Protein AF-0000000084528818 (afdb_homodimer)

Radius of gyration: 27.62 Å; Cα contacts (8 Å, |Δi|>4): 1429; chains: 2; bounding box: 66×87×69 Å

InterPro domains:
  IPR000843 LacI-type HTH domain [PF00356] (13-55)
  IPR000843 LacI-type HTH domain [PS50932] (9-63)
  IPR000843 LacI-type HTH domain [SM00354] (8-78)
  IPR000843 LacI-type HTH domain [cd01392] (13-63)
  IPR010982 Lambda repressor-like, DNA-binding domain superfamily [G3DSA:1.10.260.40] (4-64)
  IPR010982 Lambda repressor-like, DNA-binding domain superfamily [SSF47413] (8-66)
  IPR028082 Periplasmic binding protein-like I [SSF53822] (67-337)
  IPR046335 Transcriptional regulator LacI/GalR-like, sensor domain [PF13377] (175-335)

Nearest PDB structures (foldseek):
  3oqo-assembly1_C  TM=8.985E-01  e=1.331E-23  Bacillus subtilis
  1rzr-assembly1_G  TM=8.841E-01  e=2.100E-22  Priestia megaterium
  1efa-assembly1_B  TM=8.642E-01  e=8.160E-21  Escherichia coli
  2pe5-assembly2_C-2  TM=8.492E-01  e=2.531E-19  Escherichia coli
  2o20-assembly3_E  TM=9.032E-01  e=1.311E-16  Lactococcus lactis

Secondary structure (DSSP, 8-state):
----------HHHHHHHHTS-HHHHHHHTSTT----HHHHHHHHHHHHHHT----HHHHHHHHS---EEEEEES-S-STHHHHHHHHHHHHHHHTT-EEEEEE--TTT--HHHHHHHHHHTT-SEEEEES----HHHHHHHHHTT--EEEES---S-TT-EEEEE-HHHHHHHHHHHHHHTT--SEEEEE--TTSHHHHHHHHHHHHHHHHTT--EEEEEE-TT-HHHHHHHHHHHHSSSS--SEEEESSHHHHHHHHHIIIIIT---TTTT-EEEEEE--HHHHSTTT--EEEEP-HHHHHHHHHHHHHHHHH-TTSPP-EEEE--EEE--TTSPPP----/----------HHHHHHHHTS-HHHHHHHTSTT----HHHHHHHHHHHHHHT----HHHHHHHHS---EEEEEES-S-STHHHHHHHHHHHHHHHTT-EEEEEE--TTT--HHHHHHHHHHTT-SEEEEES----HHHHHHHHHTT--EEEES---S-TT-EEEEE-HHHHHHHHHHHHHHTT--SEEEEE--TTSHHHHHHHHHHHHHHHHTT--EEEEEE-TT-HHHHHHHHHHHHSSSS--SEEEESSHHHHHHHHHIIIIIT---TTTT-EEEEEE--HHHHSTTT--EEEEP-HHHHHHHHHHHHHHHHH-TTSPP-EEEE--EEE--TTSPPP----

Sequence (684 aa):
MAGDPPSRVTSLDVARRAGVSQSAVSRVFTPGASASKRTVEKVRKAAEELGYRPNVLARAMITGKSRIIGLVVAYLDNHFYPLAVERLSVELQRQGYHVLVFMASNTIGDVQSVMQEILDYQVDGIVLASVSMSSVLAGRCDDLGIPVVLFNRTQPDPRLASVVTDNHEGGRQIAHHLVAGGAARIGYIAGFEGASTQIEREAGFLEGLDEAGARLEFRGVGNFQHETARAAALEMFAGRDRPDAVFVCNDHMAFAVMDVLRAKLGLDVPGDVAVAGFDDVPIASWAAYDLTSFRQPLDAMVSRTVEVLMERIADDAVTPRRHTLQGELVRRSSTRPTEDRAMAGDPPSRVTSLDVARRAGVSQSAVSRVFTPGASASKRTVEKVRKAAEELGYRPNVLARAMITGKSRIIGLVVAYLDNHFYPLAVERLSVELQRQGYHVLVFMASNTIGDVQSVMQEILDYQVDGIVLASVSMSSVLAGRCDDLGIPVVLFNRTQPDPRLASVVTDNHEGGRQIAHHLVAGGAARIGYIAGFEGASTQIEREAGFLEGLDEAGARLEFRGVGNFQHETARAAALEMFAGRDRPDAVFVCNDHMAFAVMDVLRAKLGLDVPGDVAVAGFDDVPIASWAAYDLTSFRQPLDAMVSRTVEVLMERIADDAVTPRRHTLQGELVRRSSTRPTEDRA

Solvent-accessible surface area (backbone atoms only — not comparable to full-atom values): 34717 Å² total; per-residue (Å²): 129,80,71,70,73,79,77,75,64,42,63,59,54,28,9,63,69,41,72,48,52,50,67,54,44,50,25,55,72,32,89,88,46,82,59,54,70,66,54,39,51,38,37,51,51,30,18,60,75,62,66,42,64,67,43,44,50,61,47,13,71,71,73,69,50,48,45,28,31,34,34,36,33,46,69,40,84,47,67,62,43,25,52,48,51,48,53,42,40,49,54,34,41,75,71,66,27,37,33,33,52,39,65,38,27,95,80,80,34,57,54,65,61,52,47,55,55,45,59,22,57,46,37,44,27,34,38,32,31,85,52,74,77,54,70,66,56,50,49,51,31,54,75,70,66,33,45,41,36,27,41,66,29,65,69,101,42,78,78,41,20,21,31,31,53,43,36,33,59,45,20,19,50,50,28,43,46,46,46,54,33,64,46,76,37,31,27,36,35,36,30,42,79,87,36,47,52,38,48,32,23,50,52,16,23,53,50,22,21,49,76,68,75,46,63,82,74,44,78,42,58,17,50,73,30,48,69,43,14,34,52,32,38,49,69,51,50,70,48,92,82,41,50,34,22,34,46,24,64,29,40,64,28,31,54,34,31,52,33,42,37,39,70,72,67,66,41,46,67,28,82,52,31,19,41,32,28,27,46,50,44,74,66,31,70,34,73,78,52,23,39,13,16,29,27,47,48,57,70,61,44,44,53,48,45,52,50,53,48,52,50,30,61,76,32,77,80,59,75,49,48,78,42,73,40,78,58,44,78,45,84,39,61,14,35,52,72,55,68,71,82,125,126,82,71,69,72,81,77,75,62,42,62,60,52,29,10,62,68,40,72,46,52,50,66,55,43,49,26,56,72,33,89,88,45,81,57,54,71,67,56,38,52,39,36,52,51,29,18,60,76,62,65,42,65,67,43,44,49,60,46,12,72,71,71,68,50,48,46,29,30,35,34,36,33,45,68,40,83,47,68,63,43,26,52,48,52,47,53,40,41,48,55,36,41,76,73,65,26,36,33,34,51,40,66,38,27,96,80,81,34,58,55,65,63,52,48,55,54,45,58,23,57,46,37,46,27,36,38,32,32,84,52,75,78,54,70,68,56,51,49,52,31,54,76,70,64,32,44,42,36,26,41,66,30,65,70,103,42,76,78,41,19,22,30,29,54,43,37,32,59,45,19,20,52,50,30,42,45,46,46,54,33,64,45,78,37,30,28,36,35,36,30,41,78,87,37,46,52,39,48,33,23,49,52,15,22,54,51,21,22,49,75,67,74,45,61,83,74,44,76,40,58,17,51,73,29,46,69,42,16,33,53,31,38,49,69,51,51,72,48,90,82,40,49,34,22,33,44,24,63,28,38,64,28,28,54,33,31,51,33,42,36,39,70,74,68,67,40,45,66,27,81,52,31,19,41,34,27,27,46,51,46,74,66,30,70,35,72,77,53,23,38,14,17,30,28,49,48,56,69,59,44,42,51,50,46,52,49,53,51,53,51,28,58,76,32,77,79,58,74,48,49,79,43,73,40,78,56,46,79,44,84,39,62,13,35,52,71,54,68,73,80,124

Structure (mmCIF, N/CA/C/O backbone):
data_AF-0000000084528818-model_v1
#
loop_
_entity.id
_entity.type
_entity.pdbx_description
1 polymer 'Transcriptional regulator, LacI family'
#
loop_
_atom_site.group_PDB
_atom_site.id
_atom_site.type_symbol
_atom_site.label_atom_id
_atom_site.label_alt_id
_atom_site.label_comp_id
_atom_site.label_asym_id
_atom_site.label_entity_id
_atom_site.label_seq_id
_atom_site.pdbx_PDB_ins_code
_atom_site.Cartn_x
_atom_site.Cartn_y
_atom_site.Cartn_z
_atom_site.occupancy
_atom_site.B_iso_or_equiv
_atom_site.auth_seq_id
_atom_site.auth_comp_id
_atom_site.auth_asym_id
_atom_site.auth_atom_id
_atom_site.pdbx_PDB_model_num
ATOM 1 N N . MET A 1 1 ? 27.734 -32 -31.141 1 27.78 1 MET A N 1
ATOM 2 C CA . MET A 1 1 ? 26.656 -32.719 -30.438 1 27.78 1 MET A CA 1
ATOM 3 C C . MET A 1 1 ? 26.109 -31.875 -29.297 1 27.78 1 MET A C 1
ATOM 5 O O . MET A 1 1 ? 26.828 -31.547 -28.359 1 27.78 1 MET A O 1
ATOM 9 N N . ALA A 1 2 ? 25.312 -30.984 -29.516 1 36.19 2 ALA A N 1
ATOM 10 C CA . ALA A 1 2 ? 24.812 -29.953 -28.609 1 36.19 2 ALA A CA 1
ATOM 11 C C . ALA A 1 2 ? 24.266 -30.578 -27.328 1 36.19 2 ALA A C 1
ATOM 13 O O . ALA A 1 2 ? 23.375 -31.422 -27.375 1 36.19 2 ALA A O 1
ATOM 14 N N . GLY A 1 3 ? 25.094 -30.766 -26.375 1 33.09 3 GLY A N 1
ATOM 15 C CA . GLY A 1 3 ? 24.766 -31.516 -25.172 1 33.09 3 GLY A CA 1
ATOM 16 C C . GLY A 1 3 ? 23.391 -31.172 -24.625 1 33.09 3 GLY A C 1
ATOM 17 O O . GLY A 1 3 ? 22.844 -30.109 -24.922 1 33.09 3 GLY A O 1
ATOM 18 N N . ASP A 1 4 ? 22.547 -32.219 -24.438 1 36.06 4 ASP A N 1
ATOM 19 C CA . ASP A 1 4 ? 21.188 -32.156 -23.875 1 36.06 4 ASP A CA 1
ATOM 20 C C . ASP A 1 4 ? 21.125 -31.172 -22.703 1 36.06 4 ASP A C 1
ATOM 22 O O . ASP A 1 4 ? 22.047 -31.094 -21.891 1 36.06 4 ASP A O 1
ATOM 26 N N . PRO A 1 5 ? 20.562 -30.047 -22.812 1 41.47 5 PRO A N 1
ATOM 27 C CA . PRO A 1 5 ? 20.5 -29.172 -21.641 1 41.47 5 PRO A CA 1
ATOM 28 C C . PRO A 1 5 ? 20.484 -29.953 -20.328 1 41.47 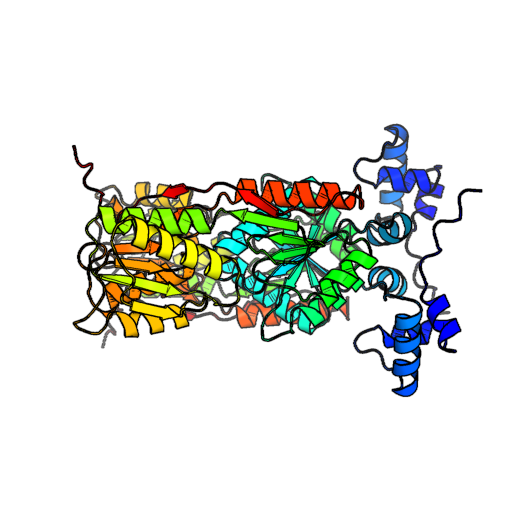5 PRO A C 1
ATOM 30 O O . PRO A 1 5 ? 20 -31.094 -20.281 1 41.47 5 PRO A O 1
ATOM 33 N N . PRO A 1 6 ? 21.516 -29.969 -19.469 1 45.22 6 PRO A N 1
ATOM 34 C CA . PRO A 1 6 ? 21.562 -30.781 -18.25 1 45.22 6 PRO A CA 1
ATOM 35 C C . PRO A 1 6 ? 20.172 -31.016 -17.641 1 45.22 6 PRO A C 1
ATOM 37 O O . PRO A 1 6 ? 19.344 -30.109 -17.641 1 45.22 6 PRO A O 1
ATOM 40 N N . SER A 1 7 ? 19.578 -32.188 -17.781 1 52.16 7 SER A N 1
ATOM 41 C CA . SER A 1 7 ? 18.281 -32.625 -17.266 1 52.16 7 SER A CA 1
ATOM 42 C C . SER A 1 7 ? 18.062 -32.156 -15.836 1 52.16 7 SER A C 1
ATOM 44 O O . SER A 1 7 ? 18.953 -32.25 -14.992 1 52.16 7 SER A O 1
ATOM 46 N N . ARG A 1 8 ? 17.203 -31.078 -15.562 1 62.94 8 ARG A N 1
ATOM 47 C CA . ARG A 1 8 ? 16.844 -30.578 -14.242 1 62.94 8 ARG A CA 1
ATOM 48 C C . ARG A 1 8 ? 16.594 -31.719 -13.266 1 62.94 8 ARG A C 1
ATOM 50 O O . ARG A 1 8 ? 15.961 -32.719 -13.633 1 62.94 8 ARG A O 1
ATOM 57 N N . VAL A 1 9 ? 17.375 -31.781 -12.164 1 73.44 9 VAL A N 1
ATOM 58 C CA . VAL A 1 9 ? 17.188 -32.75 -11.102 1 73.44 9 VAL A CA 1
ATOM 59 C C . VAL A 1 9 ? 15.703 -32.812 -10.727 1 73.44 9 VAL A C 1
ATOM 61 O O . VAL A 1 9 ? 15.055 -31.797 -10.539 1 73.44 9 VAL A O 1
ATOM 64 N N . THR A 1 10 ? 15.102 -33.969 -10.906 1 76.88 10 THR A N 1
ATOM 65 C CA . THR A 1 10 ? 13.688 -34.156 -10.609 1 76.88 10 THR A CA 1
ATOM 66 C C . THR A 1 10 ? 13.508 -34.812 -9.234 1 76.88 10 THR A C 1
ATOM 68 O O . THR A 1 10 ? 14.484 -35.219 -8.609 1 76.88 10 THR A O 1
ATOM 71 N N . SER A 1 11 ? 12.234 -34.719 -8.844 1 82.19 11 SER A N 1
ATOM 72 C CA . SER A 1 11 ? 11.914 -35.375 -7.586 1 82.19 11 SER A CA 1
ATOM 73 C C . SER A 1 11 ? 12.227 -36.875 -7.652 1 82.19 11 SER A C 1
ATOM 75 O O . SER A 1 11 ? 12.539 -37.5 -6.633 1 82.19 11 SER A O 1
ATOM 77 N N . LEU A 1 12 ? 12.203 -37.375 -8.859 1 84.25 12 LEU A N 1
ATOM 78 C CA . LEU A 1 12 ? 12.562 -38.75 -9.047 1 84.25 12 LEU A CA 1
ATOM 79 C C . LEU A 1 12 ? 14.047 -39 -8.773 1 84.25 12 LEU A C 1
ATOM 81 O O . LEU A 1 12 ? 14.422 -40 -8.188 1 84.25 12 LEU A O 1
ATOM 85 N N . ASP A 1 13 ? 14.797 -38.031 -9.195 1 88.25 13 ASP A N 1
ATOM 86 C CA . ASP A 1 13 ? 16.234 -38.125 -8.938 1 88.25 13 ASP A CA 1
ATOM 87 C C . ASP A 1 13 ? 16.531 -38.094 -7.441 1 88.25 13 ASP A C 1
ATOM 89 O O . ASP A 1 13 ? 17.375 -38.844 -6.949 1 88.25 13 ASP A O 1
ATOM 93 N N . VAL A 1 14 ? 15.789 -37.25 -6.809 1 90 14 VAL A N 1
ATOM 94 C CA . VAL A 1 14 ? 15.953 -37.125 -5.363 1 90 14 VAL A CA 1
ATOM 95 C C . VAL A 1 14 ? 15.516 -38.438 -4.691 1 90 14 VAL A C 1
ATOM 97 O O . VAL A 1 14 ? 16.188 -38.906 -3.777 1 90 14 VAL A O 1
ATOM 100 N N . ALA A 1 15 ? 14.477 -38.938 -5.133 1 90.81 15 ALA A N 1
ATOM 101 C CA . ALA A 1 15 ? 13.961 -40.188 -4.59 1 90.81 15 ALA A CA 1
ATOM 102 C C . ALA A 1 15 ? 14.984 -41.312 -4.742 1 90.81 15 ALA A C 1
ATOM 104 O O . ALA A 1 15 ? 15.242 -42.062 -3.797 1 90.81 15 ALA A O 1
ATOM 105 N N . ARG A 1 16 ? 15.555 -41.375 -5.836 1 91.56 16 ARG A N 1
ATOM 106 C CA . ARG A 1 16 ? 16.562 -42.375 -6.129 1 91.56 16 ARG A CA 1
ATOM 107 C C . ARG A 1 16 ? 17.781 -42.219 -5.234 1 91.56 16 ARG A C 1
ATOM 109 O O . ARG A 1 16 ? 18.281 -43.188 -4.668 1 91.56 16 ARG A O 1
ATOM 116 N N . ARG A 1 17 ? 18.156 -41.031 -5.156 1 92.31 17 ARG A N 1
ATOM 117 C CA . ARG A 1 17 ? 19.344 -40.75 -4.367 1 92.31 17 ARG A CA 1
ATOM 118 C C . ARG A 1 17 ? 19.094 -41 -2.883 1 92.31 17 ARG A C 1
ATOM 120 O O . ARG A 1 17 ? 19.984 -41.5 -2.174 1 92.31 17 ARG A O 1
ATOM 127 N N . ALA A 1 18 ? 17.984 -40.656 -2.438 1 92.5 18 ALA A N 1
ATOM 128 C CA . ALA A 1 18 ? 17.625 -40.781 -1.025 1 92.5 18 ALA A CA 1
ATOM 129 C C . ALA A 1 18 ? 17.172 -42.188 -0.687 1 92.5 18 ALA A C 1
ATOM 131 O O . ALA A 1 18 ? 17.078 -42.531 0.487 1 92.5 18 ALA A O 1
ATOM 132 N N . GLY A 1 19 ? 16.828 -42.969 -1.631 1 92.81 19 GLY A N 1
ATOM 133 C CA . GLY A 1 19 ? 16.344 -44.344 -1.421 1 92.81 19 GLY A CA 1
ATOM 134 C C . GLY A 1 19 ? 14.906 -44.375 -0.909 1 92.81 19 GLY A C 1
ATOM 135 O O . GLY A 1 19 ? 14.578 -45.188 -0.049 1 92.81 19 GLY A O 1
ATOM 136 N N . VAL A 1 20 ? 14.18 -43.375 -1.287 1 92.44 20 VAL A N 1
ATOM 137 C CA . VAL A 1 20 ? 12.773 -43.312 -0.886 1 92.44 20 VAL A CA 1
ATOM 138 C C . VAL A 1 20 ? 11.891 -43.188 -2.123 1 92.44 20 VAL A C 1
ATOM 140 O O . VAL A 1 20 ? 12.391 -43.125 -3.248 1 92.44 20 VAL A O 1
ATOM 143 N N . SER A 1 21 ? 10.562 -43.344 -1.916 1 88.25 21 SER A N 1
ATOM 144 C CA . SER A 1 21 ? 9.617 -43.156 -3.016 1 88.25 21 SER A CA 1
ATOM 145 C C . SER A 1 21 ? 9.5 -41.688 -3.404 1 88.25 21 SER A C 1
ATOM 147 O O . SER A 1 21 ? 9.828 -40.812 -2.611 1 88.25 21 SER A O 1
ATOM 149 N N . GLN A 1 22 ? 9.102 -41.469 -4.648 1 85.75 22 GLN A N 1
ATOM 150 C CA . GLN A 1 22 ? 8.852 -40.094 -5.098 1 85.75 22 GLN A CA 1
ATOM 151 C C . GLN A 1 22 ? 7.797 -39.406 -4.234 1 85.75 22 GLN A C 1
ATOM 153 O O . GLN A 1 22 ? 7.891 -38.219 -3.959 1 85.75 22 GLN A O 1
ATOM 158 N N . SER A 1 23 ? 6.82 -40.219 -3.779 1 81.5 23 SER A N 1
ATOM 159 C CA . SER A 1 23 ? 5.773 -39.688 -2.904 1 81.5 23 SER A CA 1
ATOM 160 C C . SER A 1 23 ? 6.348 -39.219 -1.57 1 81.5 23 SER A C 1
ATOM 162 O O . SER A 1 23 ? 5.902 -38.219 -1.011 1 81.5 23 SER A O 1
ATOM 164 N N . ALA A 1 24 ? 7.305 -39.938 -1.156 1 86.06 24 ALA A N 1
ATOM 165 C CA . ALA A 1 24 ? 7.957 -39.562 0.094 1 86.06 24 ALA A CA 1
ATOM 166 C C . ALA A 1 24 ? 8.703 -38.25 -0.055 1 86.06 24 ALA A C 1
ATOM 168 O O . ALA A 1 24 ? 8.68 -37.406 0.848 1 86.06 24 ALA A O 1
ATOM 169 N N . VAL A 1 25 ? 9.352 -38.062 -1.222 1 86.06 25 VAL A N 1
ATOM 170 C CA . VAL A 1 25 ? 10.039 -36.812 -1.5 1 86.06 25 VAL A CA 1
ATOM 171 C C . VAL A 1 25 ? 9.039 -35.656 -1.496 1 86.06 25 VAL A C 1
ATOM 173 O O . VAL A 1 25 ? 9.281 -34.625 -0.881 1 86.06 25 VAL A O 1
ATOM 176 N N . SER A 1 26 ? 7.93 -35.875 -2.094 1 77 26 SER A N 1
ATOM 177 C CA . SER A 1 26 ? 6.891 -34.875 -2.16 1 77 26 SER A CA 1
ATOM 178 C C . SER A 1 26 ? 6.391 -34.5 -0.769 1 77 26 SER A C 1
ATOM 180 O O . SER A 1 26 ? 6.25 -33.312 -0.449 1 77 26 SER A O 1
ATOM 182 N N . ARG A 1 27 ? 6.219 -35.469 0.038 1 79 27 ARG A N 1
ATOM 183 C CA . ARG A 1 27 ? 5.703 -35.25 1.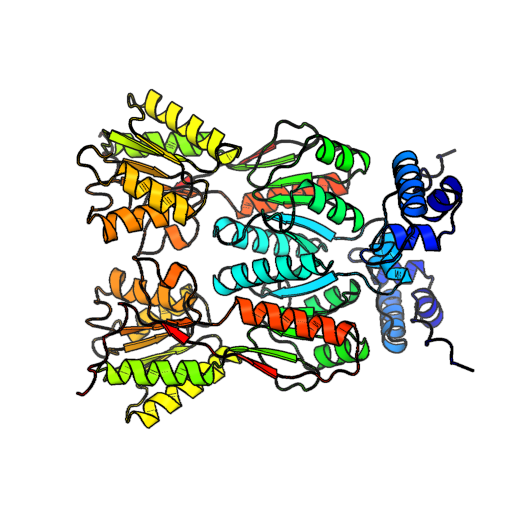383 1 79 27 ARG A CA 1
ATOM 184 C C . ARG A 1 27 ? 6.688 -34.438 2.217 1 79 27 ARG A C 1
ATOM 186 O O . ARG A 1 27 ? 6.289 -33.562 2.992 1 79 27 ARG A O 1
ATOM 193 N N . VAL A 1 28 ? 7.934 -34.719 2.016 1 80.06 28 VAL A N 1
ATOM 194 C CA . VAL A 1 28 ? 8.961 -34.031 2.779 1 80.06 28 VAL A CA 1
ATOM 195 C C . VAL A 1 28 ? 8.938 -32.531 2.445 1 80.06 28 VAL A C 1
ATOM 197 O O . VAL A 1 28 ? 9.156 -31.703 3.318 1 80.06 28 VAL A O 1
ATOM 200 N N . PHE A 1 29 ? 8.594 -32.219 1.235 1 75.56 29 PHE A N 1
ATOM 201 C CA . PHE A 1 29 ? 8.664 -30.812 0.809 1 75.56 29 PHE A CA 1
ATOM 202 C C . PHE A 1 29 ? 7.277 -30.188 0.792 1 75.56 29 PHE A C 1
ATOM 204 O O . PHE A 1 29 ? 7.102 -29.078 0.291 1 75.56 29 PHE A O 1
ATOM 211 N N . THR A 1 30 ? 6.293 -30.938 1.266 1 67 30 THR A N 1
ATOM 212 C CA . THR A 1 30 ? 4.941 -30.406 1.402 1 67 30 THR A CA 1
ATOM 213 C C . THR A 1 30 ? 4.672 -29.969 2.84 1 67 30 THR A C 1
ATOM 215 O O . THR A 1 30 ? 4.68 -30.797 3.756 1 67 30 THR A O 1
ATOM 218 N N . PRO A 1 31 ? 4.496 -28.641 3.012 1 61.44 31 PRO A N 1
ATOM 219 C CA . PRO A 1 31 ? 4.207 -28.203 4.379 1 61.44 31 PRO A CA 1
ATOM 220 C C . PRO A 1 31 ? 2.994 -28.906 4.98 1 61.44 31 PRO A C 1
ATOM 222 O O . PRO A 1 31 ? 1.934 -28.953 4.355 1 61.44 31 PRO A O 1
ATOM 225 N N . GLY A 1 32 ? 3.219 -29.422 6.137 1 61.72 32 GLY A N 1
ATOM 226 C CA . GLY A 1 32 ? 2.125 -30.062 6.852 1 61.72 32 GLY A CA 1
ATOM 227 C C . GLY A 1 32 ? 2.041 -31.562 6.594 1 61.72 32 GLY A C 1
ATOM 228 O O . GLY A 1 32 ? 1.301 -32.281 7.273 1 61.72 32 GLY A O 1
ATOM 229 N N . ALA A 1 33 ? 2.736 -31.984 5.547 1 69.56 33 ALA A N 1
ATOM 230 C CA . ALA A 1 33 ? 2.688 -33.406 5.25 1 69.56 33 ALA A CA 1
ATOM 231 C C . ALA A 1 33 ? 3.566 -34.188 6.219 1 69.56 33 ALA A C 1
ATOM 233 O O . ALA A 1 33 ? 4.562 -33.688 6.727 1 69.56 33 ALA A O 1
ATOM 234 N N . SER A 1 34 ? 3.123 -35.375 6.566 1 78 34 SER A N 1
ATOM 235 C CA . SER A 1 34 ? 3.834 -36.188 7.535 1 78 34 SER A CA 1
ATOM 236 C C . SER A 1 34 ? 4.949 -37 6.863 1 78 34 SER A C 1
ATOM 238 O O . SER A 1 34 ? 4.738 -37.594 5.812 1 78 34 SER A O 1
ATOM 240 N N . ALA A 1 35 ? 6.145 -36.812 7.355 1 82.81 35 ALA A N 1
ATOM 241 C CA . ALA A 1 35 ? 7.297 -37.656 7 1 82.81 35 ALA A CA 1
ATOM 242 C C . ALA A 1 35 ? 8.188 -37.906 8.219 1 82.81 35 ALA A C 1
ATOM 244 O O . ALA A 1 35 ? 8.32 -37.031 9.078 1 82.81 35 ALA A O 1
ATOM 245 N N . SER A 1 36 ? 8.625 -39.188 8.344 1 87.19 36 SER A N 1
ATOM 246 C CA . SER A 1 36 ? 9.492 -39.5 9.477 1 87.19 36 SER A CA 1
ATOM 247 C C . SER A 1 36 ? 10.742 -38.625 9.477 1 87.19 36 SER A C 1
ATOM 249 O O . SER A 1 36 ? 11.164 -38.125 8.422 1 87.19 36 SER A O 1
ATOM 251 N N . LYS A 1 37 ? 11.273 -38.375 10.633 1 88 37 LYS A N 1
ATOM 252 C CA . LYS A 1 37 ? 12.484 -37.562 10.766 1 88 37 LYS A CA 1
ATOM 253 C C . LYS A 1 37 ? 13.602 -38.125 9.875 1 88 37 LYS A C 1
ATOM 255 O O . LYS A 1 37 ? 14.328 -37.344 9.25 1 88 37 LYS A O 1
ATOM 260 N N . ARG A 1 38 ? 13.688 -39.406 9.906 1 88.69 38 ARG A N 1
ATOM 261 C CA . ARG A 1 38 ? 14.727 -40.062 9.109 1 88.69 38 ARG A CA 1
ATOM 262 C C . ARG A 1 38 ? 14.531 -39.781 7.625 1 88.69 38 ARG A C 1
ATOM 264 O O . ARG A 1 38 ? 15.492 -39.438 6.922 1 88.69 38 ARG A O 1
ATOM 271 N N . THR A 1 39 ? 13.32 -39.875 7.164 1 90.62 39 THR A N 1
ATOM 272 C CA . THR A 1 39 ? 13 -39.625 5.762 1 90.62 39 THR A CA 1
ATOM 273 C C . THR A 1 39 ? 13.258 -38.188 5.395 1 90.62 39 THR A C 1
ATOM 275 O O . THR A 1 39 ? 13.812 -37.875 4.332 1 90.62 39 THR A O 1
ATOM 278 N N . VAL A 1 40 ? 12.898 -37.312 6.203 1 90.19 40 VAL A N 1
ATOM 279 C CA . VAL A 1 40 ? 13.086 -35.875 5.977 1 90.19 40 VAL A CA 1
ATOM 280 C C . VAL A 1 40 ? 14.578 -35.562 5.812 1 90.19 40 VAL A C 1
ATOM 282 O O . VAL A 1 40 ? 14.969 -34.875 4.883 1 90.19 40 VAL A O 1
ATOM 285 N N . GLU A 1 41 ? 15.352 -36.094 6.641 1 89.38 41 GLU A N 1
ATOM 286 C CA . GLU A 1 41 ? 16.797 -35.844 6.602 1 89.38 41 GLU A CA 1
ATOM 287 C C . GLU A 1 41 ? 17.406 -36.406 5.316 1 89.38 41 GLU A C 1
ATOM 289 O O . GLU A 1 41 ? 18.203 -35.719 4.66 1 89.38 41 GLU A O 1
ATOM 294 N N . LYS A 1 42 ? 17.062 -37.625 4.984 1 91.12 42 LYS A N 1
ATOM 295 C CA . LYS A 1 42 ? 17.594 -38.281 3.783 1 91.12 42 LYS A CA 1
ATOM 296 C C . LYS A 1 42 ? 17.234 -37.469 2.533 1 91.12 42 LYS A C 1
ATOM 298 O O . LYS A 1 42 ? 18.062 -37.25 1.663 1 91.12 42 LYS A O 1
ATOM 303 N N . VAL A 1 43 ? 15.992 -37.125 2.535 1 91.06 43 VAL A N 1
ATOM 304 C CA . VAL A 1 43 ? 15.461 -36.438 1.355 1 91.06 43 VAL A CA 1
ATOM 305 C C . VAL A 1 43 ? 16.078 -35.062 1.237 1 91.06 43 VAL A C 1
ATOM 307 O O . VAL A 1 43 ? 16.5 -34.625 0.152 1 91.06 43 VAL A O 1
ATOM 310 N N . ARG A 1 44 ? 16.156 -34.312 2.236 1 87.06 44 ARG A N 1
ATOM 311 C CA . ARG A 1 44 ? 16.719 -33 2.201 1 87.06 44 ARG A CA 1
ATOM 312 C C . ARG A 1 44 ? 18.203 -33.031 1.831 1 87.06 44 ARG A C 1
ATOM 314 O O . ARG A 1 44 ? 18.688 -32.188 1.08 1 87.06 44 ARG A O 1
ATOM 321 N N . LYS A 1 45 ? 18.953 -33.969 2.436 1 86.94 45 LYS A N 1
ATOM 322 C CA . LYS A 1 45 ? 20.359 -34.156 2.086 1 86.94 45 LYS A CA 1
ATOM 323 C C . LYS A 1 45 ? 20.531 -34.438 0.598 1 86.94 45 LYS A C 1
ATOM 325 O O . LYS A 1 45 ? 21.359 -33.844 -0.077 1 86.94 45 LYS A O 1
ATOM 330 N N . ALA A 1 46 ? 19.781 -35.406 0.122 1 89.5 46 ALA A N 1
ATOM 331 C CA . ALA A 1 46 ? 19.828 -35.781 -1.292 1 89.5 46 ALA A CA 1
ATOM 332 C C . ALA A 1 46 ? 19.484 -34.562 -2.176 1 89.5 46 ALA A C 1
ATOM 334 O O . ALA A 1 46 ? 20.141 -34.344 -3.201 1 89.5 46 ALA A O 1
ATOM 335 N N . ALA A 1 47 ? 18.438 -33.844 -1.763 1 84.12 47 ALA A N 1
ATOM 336 C CA . ALA A 1 47 ? 18.016 -32.688 -2.52 1 84.12 47 ALA A CA 1
ATOM 337 C C . ALA A 1 47 ? 19.125 -31.641 -2.58 1 84.12 47 ALA A C 1
ATOM 339 O O . ALA A 1 47 ? 19.391 -31.062 -3.641 1 84.12 47 ALA A O 1
ATOM 340 N N . GLU A 1 48 ? 19.719 -31.438 -1.498 1 78.88 48 GLU A N 1
ATOM 341 C CA . GLU A 1 48 ? 20.828 -30.484 -1.428 1 78.88 48 GLU A CA 1
ATOM 342 C C . GLU A 1 48 ? 21.984 -30.938 -2.316 1 78.88 48 GLU A C 1
ATOM 344 O O . GLU A 1 48 ? 22.547 -30.125 -3.061 1 78.88 48 GLU A O 1
ATOM 349 N N . GLU A 1 49 ? 22.312 -32.156 -2.256 1 81.56 49 GLU A N 1
ATOM 350 C CA . GLU A 1 49 ? 23.438 -32.719 -3.018 1 81.56 49 GLU A CA 1
ATOM 351 C C . GLU A 1 49 ? 23.188 -32.625 -4.52 1 81.56 49 GLU A C 1
ATOM 353 O O . GLU A 1 49 ? 24.109 -32.375 -5.297 1 81.56 49 GLU A O 1
ATOM 358 N N . LEU A 1 50 ? 21.953 -32.812 -4.812 1 83.06 50 LEU A N 1
ATOM 359 C CA . LEU A 1 50 ? 21.594 -32.844 -6.23 1 83.06 50 LEU A CA 1
ATOM 360 C C . LEU A 1 50 ? 21.25 -31.453 -6.727 1 83.06 50 LEU A C 1
ATOM 362 O O . LEU A 1 50 ? 21.078 -31.234 -7.93 1 83.06 50 LEU A O 1
ATOM 366 N N . GLY A 1 51 ? 21.109 -30.609 -5.727 1 74.81 51 GLY A N 1
ATOM 367 C CA . GLY A 1 51 ? 20.656 -29.266 -6.082 1 74.81 51 GLY A CA 1
ATOM 368 C C . GLY A 1 51 ? 19.188 -29.219 -6.457 1 74.81 51 GLY A C 1
ATOM 369 O O . GLY A 1 51 ? 18.797 -28.438 -7.324 1 74.81 51 GLY A O 1
ATOM 370 N N . TYR A 1 52 ? 18.453 -30.234 -5.855 1 74.88 52 TYR A N 1
ATOM 371 C CA . TYR A 1 52 ? 17.031 -30.328 -6.141 1 74.88 52 TYR A CA 1
ATOM 372 C C . TYR A 1 52 ? 16.25 -29.266 -5.379 1 74.88 52 TYR A C 1
ATOM 374 O O . TYR A 1 52 ? 16.484 -29.047 -4.184 1 74.88 52 TYR A O 1
ATOM 382 N N . ARG A 1 53 ? 15.359 -28.641 -6.145 1 70.94 53 ARG A N 1
ATOM 383 C CA . ARG A 1 53 ? 14.406 -27.734 -5.523 1 70.94 53 ARG A CA 1
ATOM 384 C C . ARG A 1 53 ? 12.969 -28.188 -5.777 1 70.94 53 ARG A C 1
ATOM 386 O O . ARG A 1 53 ? 12.602 -28.484 -6.914 1 70.94 53 ARG A O 1
ATOM 393 N N . PRO A 1 54 ? 12.297 -28.312 -4.527 1 70.19 54 PRO A N 1
ATOM 394 C CA . PRO A 1 54 ? 10.883 -28.625 -4.766 1 70.19 54 PRO A CA 1
ATOM 395 C C . PRO A 1 54 ? 10.203 -27.594 -5.676 1 70.19 54 PRO A C 1
ATOM 397 O O . PRO A 1 54 ? 10.516 -26.406 -5.605 1 70.19 54 PRO A O 1
ATOM 400 N N . ASN A 1 55 ? 9.633 -28.125 -6.672 1 71.88 55 ASN A N 1
ATOM 401 C CA . ASN A 1 55 ? 8.875 -27.281 -7.594 1 71.88 55 ASN A CA 1
ATOM 402 C C . ASN A 1 55 ? 7.391 -27.234 -7.223 1 71.88 55 ASN A C 1
ATOM 404 O O . ASN A 1 55 ? 6.645 -28.172 -7.527 1 71.88 55 ASN A O 1
ATOM 408 N N . VAL A 1 56 ? 7.047 -26.234 -6.434 1 72.12 56 VAL A N 1
ATOM 409 C CA . VAL A 1 56 ? 5.668 -26.062 -5.98 1 72.12 56 VAL A CA 1
ATOM 410 C C . VAL A 1 56 ? 4.719 -26.109 -7.176 1 72.12 56 VAL A C 1
ATOM 412 O O . VAL A 1 56 ? 3.613 -26.641 -7.078 1 72.12 56 VAL A O 1
ATOM 415 N N . LEU A 1 57 ? 5.191 -25.609 -8.25 1 72.69 57 LEU A N 1
ATOM 416 C CA . LEU A 1 57 ? 4.355 -25.609 -9.445 1 72.69 57 LEU A CA 1
ATOM 417 C C . LEU A 1 57 ? 4.145 -27.031 -9.953 1 72.69 57 LEU A C 1
ATOM 419 O O . LEU A 1 57 ? 3.041 -27.391 -10.367 1 72.69 57 LEU A O 1
ATOM 423 N N . ALA A 1 58 ? 5.191 -27.766 -9.906 1 67.62 58 ALA A N 1
ATOM 424 C CA . ALA A 1 58 ? 5.062 -29.172 -10.281 1 67.62 58 ALA A CA 1
ATOM 425 C C . ALA A 1 58 ? 4.133 -29.922 -9.328 1 67.62 58 ALA A C 1
ATOM 427 O O . ALA A 1 58 ? 3.305 -30.719 -9.758 1 67.62 58 ALA A O 1
ATOM 428 N N . ARG A 1 59 ? 4.355 -29.578 -8.172 1 69.81 59 ARG A N 1
ATOM 429 C CA . ARG A 1 59 ? 3.502 -30.188 -7.152 1 69.81 59 ARG A CA 1
ATOM 430 C C . ARG A 1 59 ? 2.045 -29.781 -7.344 1 69.81 59 ARG A C 1
ATOM 432 O O . ARG A 1 59 ? 1.137 -30.594 -7.121 1 69.81 59 ARG A O 1
ATOM 439 N N . ALA A 1 60 ? 1.867 -28.625 -7.684 1 73.75 60 ALA A N 1
ATOM 440 C CA . ALA A 1 60 ? 0.52 -28.109 -7.941 1 73.75 60 ALA A CA 1
ATOM 441 C C . ALA A 1 60 ? -0.16 -28.906 -9.055 1 73.75 60 ALA A C 1
ATOM 443 O O . ALA A 1 60 ? -1.368 -29.156 -9 1 73.75 60 ALA A O 1
ATOM 444 N N . MET A 1 61 ? 0.577 -29.344 -9.953 1 66.69 61 MET A N 1
ATOM 445 C CA . MET A 1 61 ? 0.039 -30.125 -11.062 1 66.69 61 MET A CA 1
ATOM 446 C C . MET A 1 61 ? -0.427 -31.5 -10.578 1 66.69 61 MET A C 1
ATOM 448 O O . MET A 1 61 ? -1.398 -32.062 -11.102 1 66.69 61 MET A O 1
ATOM 452 N N . ILE A 1 62 ? 0.291 -31.875 -9.539 1 64.69 62 ILE A N 1
ATOM 453 C CA . ILE A 1 62 ? -0.034 -33.188 -9.016 1 64.69 62 ILE A CA 1
ATOM 454 C C . ILE A 1 62 ? -1.197 -33.094 -8.031 1 64.69 62 ILE A C 1
ATOM 456 O O . ILE A 1 62 ? -2.164 -33.844 -8.117 1 64.69 62 ILE A O 1
ATOM 460 N N . THR A 1 63 ? -1.131 -32.188 -7.16 1 68.81 63 THR A N 1
ATOM 461 C CA . THR A 1 63 ? -2.094 -32.062 -6.07 1 68.81 63 THR A CA 1
ATOM 462 C C . THR A 1 63 ? -3.309 -31.266 -6.5 1 68.81 63 THR A C 1
ATOM 464 O O . THR A 1 63 ? -4.363 -31.328 -5.863 1 68.81 63 THR A O 1
ATOM 467 N N . GLY A 1 64 ? -3.09 -30.438 -7.492 1 72.06 64 GLY A N 1
ATOM 468 C CA . GLY A 1 64 ? -4.137 -29.516 -7.91 1 72.06 64 GLY A CA 1
ATOM 469 C C . GLY A 1 64 ? -4.215 -28.266 -7.055 1 72.06 64 GLY A C 1
ATOM 470 O O . GLY A 1 64 ? -5.164 -27.484 -7.168 1 72.06 64 GLY A O 1
ATOM 471 N N . LYS A 1 65 ? -3.289 -28.188 -6.172 1 80.5 65 LYS A N 1
ATOM 472 C CA . LYS A 1 65 ? -3.242 -27.016 -5.297 1 80.5 65 LYS A CA 1
ATOM 473 C C . LYS A 1 65 ? -1.985 -26.188 -5.551 1 80.5 65 LYS A C 1
ATOM 475 O O . LYS A 1 65 ? -0.872 -26.641 -5.281 1 80.5 65 LYS A O 1
ATOM 480 N N . SER A 1 66 ? -2.129 -24.984 -6.023 1 84.62 66 SER A N 1
ATOM 481 C CA . SER A 1 66 ? -1.003 -24.125 -6.359 1 84.62 66 SER A CA 1
ATOM 482 C C . SER A 1 66 ? -0.482 -23.391 -5.129 1 84.62 66 SER A C 1
ATOM 484 O O . SER A 1 66 ? 0.63 -22.859 -5.137 1 84.62 66 SER A O 1
ATOM 486 N N . ARG A 1 67 ? -1.323 -23.25 -4.055 1 90.25 67 ARG A N 1
ATOM 487 C CA . ARG A 1 67 ? -1.046 -22.469 -2.848 1 90.25 67 ARG A CA 1
ATOM 488 C C . ARG A 1 67 ? -0.885 -21 -3.17 1 90.25 67 ARG A C 1
ATOM 490 O O . ARG A 1 67 ? -0.129 -20.281 -2.502 1 90.25 67 ARG A O 1
ATOM 497 N N . ILE A 1 68 ? -1.536 -20.625 -4.227 1 92.19 68 ILE A N 1
ATOM 498 C CA . ILE A 1 68 ? -1.572 -19.234 -4.641 1 92.19 68 ILE A CA 1
ATOM 499 C C . ILE A 1 68 ? -2.996 -18.688 -4.516 1 92.19 68 ILE A C 1
ATOM 501 O O . ILE A 1 68 ? -3.957 -19.375 -4.891 1 92.19 68 ILE A O 1
ATOM 505 N N . ILE A 1 69 ? -3.074 -17.562 -3.891 1 95.75 69 ILE A N 1
ATOM 506 C CA . ILE A 1 69 ? -4.332 -16.812 -3.857 1 95.75 69 ILE A CA 1
ATOM 507 C C . ILE A 1 69 ? -4.23 -15.586 -4.758 1 95.75 69 ILE A C 1
ATOM 509 O O . ILE A 1 69 ? -3.297 -14.797 -4.633 1 95.75 69 ILE A O 1
ATOM 513 N N . GLY A 1 70 ? -5.145 -15.492 -5.727 1 94.94 70 GLY A N 1
ATOM 514 C CA . GLY A 1 70 ? -5.219 -14.281 -6.527 1 94.94 70 GLY A CA 1
ATOM 515 C C . GLY A 1 70 ? -5.848 -13.117 -5.789 1 94.94 70 GLY A C 1
ATOM 516 O O . GLY A 1 70 ? -6.891 -13.266 -5.152 1 94.94 70 GLY A O 1
ATOM 517 N N . LEU A 1 71 ? -5.176 -12.016 -5.785 1 94.62 71 LEU A N 1
ATOM 518 C CA . LEU A 1 71 ? -5.707 -10.781 -5.223 1 94.62 71 LEU A CA 1
ATOM 519 C C . LEU A 1 71 ? -5.891 -9.727 -6.301 1 94.62 71 LEU A C 1
ATOM 521 O O . LEU A 1 71 ? -4.934 -9.367 -6.996 1 94.62 71 LEU A O 1
ATOM 525 N N . VAL A 1 72 ? -7.086 -9.25 -6.449 1 92 72 VAL A N 1
ATOM 526 C CA . VAL A 1 72 ? -7.379 -8.203 -7.426 1 92 72 VAL A CA 1
ATOM 527 C C . VAL A 1 72 ? -7.672 -6.891 -6.707 1 92 72 VAL A C 1
ATOM 529 O O . VAL A 1 72 ? -8.562 -6.824 -5.852 1 92 72 VAL A O 1
ATOM 532 N N . VAL A 1 73 ? -6.922 -5.879 -7.047 1 91.31 73 VAL A N 1
ATOM 533 C CA . VAL A 1 73 ? -7.086 -4.559 -6.449 1 91.31 73 VAL A CA 1
ATOM 534 C C . VAL A 1 73 ? -7.043 -3.488 -7.539 1 91.31 73 VAL A C 1
ATOM 536 O O . VAL A 1 73 ? -6.324 -3.631 -8.531 1 91.31 73 VAL A O 1
ATOM 539 N N . ALA A 1 74 ? -7.754 -2.402 -7.355 1 87.5 74 ALA A N 1
ATOM 540 C CA . ALA A 1 74 ? -7.793 -1.344 -8.359 1 87.5 74 ALA A CA 1
ATOM 541 C C . ALA A 1 74 ? -6.719 -0.295 -8.102 1 87.5 74 ALA A C 1
ATOM 543 O O . ALA A 1 74 ? -6.207 0.325 -9.039 1 87.5 74 ALA A O 1
ATOM 544 N N . TYR A 1 75 ? -6.453 -0.026 -6.875 1 88.19 75 TYR A N 1
ATOM 545 C CA . TYR A 1 75 ? -5.504 1.011 -6.484 1 88.19 75 TYR A CA 1
ATOM 546 C C . TYR A 1 75 ? -4.934 0.73 -5.098 1 88.19 75 TYR A C 1
ATOM 548 O O . TYR A 1 75 ? -5.523 -0.017 -4.316 1 88.19 75 TYR A O 1
ATOM 556 N N . LEU A 1 76 ? -3.791 1.359 -4.832 1 91.44 76 LEU A N 1
ATOM 557 C CA . LEU A 1 76 ? -3.158 1.178 -3.531 1 91.44 76 LEU A CA 1
ATOM 558 C C . LEU A 1 76 ? -2.85 2.523 -2.885 1 91.44 76 LEU A C 1
ATOM 560 O O . LEU A 1 76 ? -2.104 2.59 -1.905 1 91.44 76 LEU A O 1
ATOM 564 N N . ASP A 1 77 ? -3.479 3.621 -3.43 1 90.31 77 ASP A N 1
ATOM 565 C CA . ASP A 1 77 ? -3.203 4.934 -2.854 1 90.31 77 ASP A CA 1
ATOM 566 C C . ASP A 1 77 ? -4.188 5.258 -1.732 1 90.31 77 ASP A C 1
ATOM 568 O O . ASP A 1 77 ? -3.959 6.18 -0.945 1 90.31 77 ASP A O 1
ATOM 572 N N . ASN A 1 78 ? -5.32 4.555 -1.722 1 92.44 78 ASN A N 1
ATOM 573 C CA . ASN A 1 78 ? -6.164 4.539 -0.531 1 92.44 78 ASN A CA 1
ATOM 574 C C . ASN A 1 78 ? -5.539 3.711 0.587 1 92.44 78 ASN A C 1
ATOM 576 O O . ASN A 1 78 ? -5.395 2.494 0.456 1 92.44 78 ASN A O 1
ATOM 580 N N . HIS A 1 79 ? -5.273 4.375 1.655 1 93 79 HIS A N 1
ATOM 581 C CA . HIS A 1 79 ? -4.43 3.814 2.703 1 93 79 HIS A CA 1
ATOM 582 C C . HIS A 1 79 ? -5.078 2.59 3.338 1 93 79 HIS A C 1
ATOM 584 O O . HIS A 1 79 ? -4.41 1.805 4.012 1 93 79 HIS A O 1
ATOM 590 N N . PHE A 1 80 ? -6.312 2.361 3.117 1 95.38 80 PHE A N 1
ATOM 591 C CA . PHE A 1 80 ? -7.016 1.192 3.629 1 95.38 80 PHE A CA 1
ATOM 592 C C . PHE A 1 80 ? -6.5 -0.082 2.975 1 95.38 80 PHE A C 1
ATOM 594 O O . PHE A 1 80 ? -6.316 -1.102 3.645 1 95.38 80 PHE A O 1
ATOM 601 N N . TYR A 1 81 ? -6.121 -0.059 1.789 1 95 81 TYR A N 1
ATOM 602 C CA . TYR A 1 81 ? -5.871 -1.279 1.03 1 95 81 TYR A CA 1
ATOM 603 C C . TYR A 1 81 ? -4.426 -1.737 1.191 1 95 81 TYR A C 1
ATOM 605 O O . TYR A 1 81 ? -4.156 -2.936 1.291 1 95 81 TYR A O 1
ATOM 613 N N . PRO A 1 82 ? -3.457 -0.823 1.213 1 95.12 82 PRO A N 1
ATOM 614 C CA . PRO A 1 82 ? -2.113 -1.318 1.52 1 95.12 82 PRO A CA 1
ATOM 615 C C . PRO A 1 82 ? -2.055 -2.096 2.834 1 95.12 82 PRO A C 1
ATOM 617 O O . PRO A 1 82 ? -1.38 -3.123 2.918 1 95.12 82 PRO A O 1
ATOM 620 N N . LEU A 1 83 ? -2.762 -1.62 3.803 1 94.94 83 LEU A N 1
ATOM 621 C CA . LEU A 1 83 ? -2.826 -2.322 5.082 1 94.94 83 LEU A CA 1
ATOM 622 C C . LEU A 1 83 ? -3.52 -3.672 4.926 1 94.94 83 LEU A C 1
ATOM 624 O O . LEU A 1 83 ? -3.07 -4.672 5.488 1 94.94 83 LEU A O 1
ATOM 628 N N . ALA A 1 84 ? -4.562 -3.658 4.184 1 95.75 84 ALA A N 1
ATOM 629 C CA . ALA A 1 84 ? -5.293 -4.898 3.934 1 95.75 84 ALA A CA 1
ATOM 630 C C . ALA A 1 84 ? -4.414 -5.918 3.215 1 95.75 84 ALA A C 1
ATOM 632 O O . ALA A 1 84 ? -4.387 -7.094 3.588 1 95.75 84 ALA A O 1
ATOM 633 N N . VAL A 1 85 ? -3.719 -5.465 2.201 1 94.5 85 VAL A N 1
ATOM 634 C CA . VAL A 1 85 ? -2.859 -6.34 1.41 1 94.5 85 VAL A CA 1
ATOM 635 C C . VAL A 1 85 ? -1.751 -6.914 2.291 1 94.5 85 VAL A C 1
ATOM 637 O O . VAL A 1 85 ? -1.449 -8.109 2.223 1 94.5 85 VAL A O 1
ATOM 640 N N . GLU A 1 86 ? -1.176 -6.062 3.084 1 94.19 86 GLU A N 1
ATOM 641 C CA . GLU A 1 86 ? -0.125 -6.508 3.996 1 94.19 86 GLU A CA 1
ATOM 642 C C . GLU A 1 86 ? -0.636 -7.586 4.945 1 94.19 86 GLU A C 1
ATOM 644 O O . GLU A 1 86 ? -0.045 -8.664 5.047 1 94.19 86 GLU A O 1
ATOM 649 N N . ARG A 1 87 ? -1.724 -7.348 5.613 1 95.25 87 ARG A N 1
ATOM 650 C CA . ARG A 1 87 ? -2.26 -8.266 6.613 1 95.25 87 ARG A CA 1
ATOM 651 C C . ARG A 1 87 ? -2.73 -9.562 5.969 1 95.25 87 ARG A C 1
ATOM 653 O O . ARG A 1 87 ? -2.533 -10.648 6.523 1 95.25 87 ARG A O 1
ATOM 660 N N . LEU A 1 88 ? -3.377 -9.414 4.828 1 96 88 LEU A N 1
ATOM 661 C CA . LEU A 1 88 ? -3.812 -10.602 4.094 1 96 88 LEU A CA 1
ATOM 662 C C . LEU A 1 88 ? -2.619 -11.461 3.701 1 96 88 LEU A C 1
ATOM 664 O O . LEU A 1 88 ? -2.654 -12.688 3.861 1 96 88 LEU A O 1
ATOM 668 N N . SER A 1 89 ? -1.619 -10.82 3.164 1 94.25 89 SER A N 1
ATOM 669 C CA . SER A 1 89 ? -0.427 -11.539 2.725 1 94.25 89 SER A CA 1
ATOM 670 C C . SER A 1 89 ? 0.237 -12.266 3.887 1 94.25 89 SER A C 1
ATOM 672 O O . SER A 1 89 ? 0.609 -13.438 3.762 1 94.25 89 SER A O 1
ATOM 674 N N . VAL A 1 90 ? 0.343 -11.609 5.004 1 92.56 90 VAL A N 1
ATOM 675 C CA . VAL A 1 90 ? 0.972 -12.195 6.184 1 92.56 90 VAL A CA 1
ATOM 676 C C . VAL A 1 90 ? 0.159 -13.398 6.664 1 92.56 90 VAL A C 1
ATOM 678 O O . VAL A 1 90 ? 0.712 -14.469 6.91 1 92.56 90 VAL A O 1
ATOM 681 N N . GLU A 1 91 ? -1.098 -13.25 6.766 1 94.38 91 GLU A N 1
ATOM 682 C CA . GLU A 1 91 ? -1.952 -14.32 7.27 1 94.38 91 GLU A CA 1
ATOM 683 C C . GLU A 1 91 ? -1.969 -15.508 6.312 1 94.38 91 GLU A C 1
ATOM 685 O O . GLU A 1 91 ? -1.928 -16.656 6.746 1 94.38 91 GLU A O 1
ATOM 690 N N . LEU A 1 92 ? -2.037 -15.25 5.066 1 94.38 92 LEU A N 1
ATOM 691 C CA . LEU A 1 92 ? -2.033 -16.328 4.078 1 94.38 92 LEU A CA 1
ATOM 692 C C . LEU A 1 92 ? -0.692 -17.047 4.066 1 94.38 92 LEU A C 1
ATOM 694 O O . LEU A 1 92 ? -0.646 -18.266 3.912 1 94.38 92 LEU A O 1
ATOM 698 N N . GLN A 1 93 ? 0.33 -16.312 4.234 1 89.88 93 GLN A N 1
ATOM 699 C CA . GLN A 1 93 ? 1.65 -16.922 4.312 1 89.88 93 GLN A CA 1
ATOM 700 C C . GLN A 1 93 ? 1.74 -17.891 5.492 1 89.88 93 GLN A C 1
ATOM 702 O O . GLN A 1 93 ? 2.355 -18.953 5.391 1 89.88 93 GLN A O 1
ATOM 707 N N . ARG A 1 94 ? 1.13 -17.484 6.555 1 88.62 94 ARG A N 1
ATOM 708 C CA . ARG A 1 94 ? 1.101 -18.344 7.734 1 88.62 94 ARG A CA 1
ATOM 709 C C . ARG A 1 94 ? 0.375 -19.656 7.445 1 88.62 94 ARG A C 1
ATOM 711 O O . ARG A 1 94 ? 0.646 -20.672 8.078 1 88.62 94 ARG A O 1
ATOM 718 N N . GLN A 1 95 ? -0.497 -19.609 6.457 1 89.75 95 GLN A N 1
ATOM 719 C CA . GLN A 1 95 ? -1.26 -20.781 6.07 1 89.75 95 GLN A CA 1
ATOM 720 C C . GLN A 1 95 ? -0.586 -21.516 4.914 1 89.75 95 GLN A C 1
ATOM 722 O O . GLN A 1 95 ? -1.158 -22.453 4.344 1 89.75 95 GLN A O 1
ATOM 727 N N . GLY A 1 96 ? 0.599 -21 4.516 1 87.5 96 GLY A N 1
ATOM 728 C CA . GLY A 1 96 ? 1.338 -21.641 3.436 1 87.5 96 GLY A CA 1
ATOM 729 C C . GLY A 1 96 ? 0.919 -21.156 2.061 1 87.5 96 GLY A C 1
ATOM 730 O O . GLY A 1 96 ? 1.241 -21.781 1.051 1 87.5 96 GLY A O 1
ATOM 731 N N . TYR A 1 97 ? 0.15 -20.094 1.983 1 91.75 97 TYR A N 1
ATOM 732 C CA . TYR A 1 97 ? -0.283 -19.5 0.722 1 91.75 97 TYR A CA 1
ATOM 733 C C . TYR A 1 97 ? 0.439 -18.188 0.46 1 91.75 97 TYR A C 1
ATOM 735 O O . TYR A 1 97 ? 0.929 -17.547 1.392 1 91.75 97 TYR A O 1
ATOM 743 N N . HIS A 1 98 ? 0.471 -17.828 -0.826 1 91.31 98 HIS A N 1
ATOM 744 C CA . HIS A 1 98 ? 1.043 -16.547 -1.219 1 91.31 98 HIS A CA 1
ATOM 745 C C . HIS A 1 98 ? 0.111 -15.797 -2.164 1 91.31 98 HIS A C 1
ATOM 747 O O . HIS A 1 98 ? -0.647 -16.422 -2.914 1 91.31 98 HIS A O 1
ATOM 753 N N . VAL A 1 99 ? 0.277 -14.523 -2.105 1 94.81 99 VAL A N 1
ATOM 754 C CA . VAL A 1 99 ? -0.648 -13.672 -2.844 1 94.81 99 VAL A CA 1
ATOM 755 C C . VAL A 1 99 ? -0.053 -13.32 -4.207 1 94.81 99 VAL A C 1
ATOM 757 O O . VAL A 1 99 ? 1.07 -12.82 -4.293 1 94.81 99 VAL A O 1
ATOM 760 N N . LEU A 1 100 ? -0.803 -13.617 -5.242 1 93.88 100 LEU A N 1
ATOM 761 C CA . LEU A 1 100 ? -0.518 -13.148 -6.59 1 93.88 100 LEU A CA 1
ATOM 762 C C . LEU A 1 100 ? -1.358 -11.914 -6.926 1 93.88 100 LEU A C 1
ATOM 764 O O . LEU A 1 100 ? -2.588 -12 -6.977 1 93.88 100 LEU A O 1
ATOM 768 N N . VAL A 1 101 ? -0.697 -10.836 -7.195 1 92.62 101 VAL A N 1
ATOM 769 C CA . VAL A 1 101 ? -1.388 -9.555 -7.297 1 92.62 101 VAL A CA 1
ATOM 770 C C . VAL A 1 101 ? -1.799 -9.297 -8.75 1 92.62 101 VAL A C 1
ATOM 772 O O . VAL A 1 101 ? -0.992 -9.461 -9.664 1 92.62 101 VAL A O 1
ATOM 775 N N . PHE A 1 102 ? -3.025 -8.883 -8.914 1 88.5 102 PHE A N 1
ATOM 776 C CA . PHE A 1 102 ? -3.572 -8.406 -10.18 1 88.5 102 PHE A CA 1
ATOM 777 C C . PHE A 1 102 ? -4.156 -7.008 -10.023 1 88.5 102 PHE A C 1
ATOM 779 O O . PHE A 1 102 ? -5.031 -6.789 -9.18 1 88.5 102 PHE A O 1
ATOM 786 N N . MET A 1 103 ? -3.643 -6.109 -10.766 1 88 103 MET A N 1
ATOM 787 C CA . MET A 1 103 ? -4.164 -4.746 -10.75 1 88 103 MET A CA 1
ATOM 788 C C . MET A 1 103 ? -5.281 -4.578 -11.773 1 88 103 MET A C 1
ATOM 790 O O . MET A 1 103 ? -5.129 -4.965 -12.938 1 88 103 MET A O 1
ATOM 794 N N . ALA A 1 104 ? -6.367 -4.125 -11.305 1 81.56 104 ALA A N 1
ATOM 795 C CA . ALA A 1 104 ? -7.465 -3.807 -12.211 1 81.56 104 ALA A CA 1
ATOM 796 C C . ALA A 1 104 ? -7.59 -2.301 -12.414 1 81.56 104 ALA A C 1
ATOM 798 O O . ALA A 1 104 ? -8.258 -1.613 -11.633 1 81.56 104 ALA A O 1
ATOM 799 N N . SER A 1 105 ? -6.625 -1.757 -13.109 1 65.81 105 SER A N 1
ATOM 800 C CA . SER A 1 105 ? -6.633 -0.315 -13.328 1 65.81 105 SER A CA 1
ATOM 801 C C . SER A 1 105 ? -7.27 0.035 -14.672 1 65.81 105 SER A C 1
ATOM 803 O O . SER A 1 105 ? -7.367 -0.814 -15.562 1 65.81 105 SER A O 1
ATOM 805 N N . ASN A 1 106 ? -7.914 1.125 -14.648 1 56.34 106 ASN A N 1
ATOM 806 C CA . ASN A 1 106 ? -8.5 1.579 -15.898 1 56.34 106 ASN A CA 1
ATOM 807 C C . ASN A 1 106 ? -7.535 1.414 -17.062 1 56.34 106 ASN A C 1
ATOM 809 O O . ASN A 1 106 ? -7.957 1.267 -18.219 1 56.34 106 ASN A O 1
ATOM 813 N N . THR A 1 107 ? -6.258 1.444 -16.688 1 45.84 107 THR A N 1
ATOM 814 C CA . THR A 1 107 ? -5.25 1.453 -17.734 1 45.84 107 THR A CA 1
ATOM 815 C C . THR A 1 107 ? -4.953 0.034 -18.219 1 45.84 107 THR A C 1
ATOM 817 O O . THR A 1 107 ? -4.492 -0.164 -19.344 1 45.84 107 THR A O 1
ATOM 820 N N . ILE A 1 108 ? -4.871 -0.918 -17.5 1 50.16 108 ILE A N 1
ATOM 821 C CA . ILE A 1 108 ? -4.348 -2.213 -17.922 1 50.16 108 ILE A CA 1
ATOM 822 C C . ILE A 1 108 ? -5.484 -3.076 -18.469 1 50.16 108 ILE A C 1
ATOM 824 O O . ILE A 1 108 ? -5.316 -3.773 -19.484 1 50.16 108 ILE A O 1
ATOM 828 N N . GLY A 1 109 ? -6.656 -3.01 -17.859 1 57.5 109 GLY A N 1
ATOM 829 C CA . GLY A 1 109 ? -7.754 -3.84 -18.328 1 57.5 109 GLY A CA 1
ATOM 830 C C . GLY A 1 109 ? -8.891 -3.945 -17.328 1 57.5 109 GLY A C 1
ATOM 831 O O . GLY A 1 109 ? -8.719 -3.627 -16.156 1 57.5 109 GLY A O 1
ATOM 832 N N . ASP A 1 110 ? -10.039 -4.215 -17.844 1 66.44 110 ASP A N 1
ATOM 833 C CA . ASP A 1 110 ? -11.234 -4.402 -17.016 1 66.44 110 ASP A CA 1
ATOM 834 C C . ASP A 1 110 ? -11.148 -5.699 -16.219 1 66.44 110 ASP A C 1
ATOM 836 O O . ASP A 1 110 ? -10.289 -6.547 -16.484 1 66.44 110 ASP A O 1
ATOM 840 N N . VAL A 1 111 ? -11.695 -5.793 -15.102 1 71.5 111 VAL A N 1
ATOM 841 C CA . VAL A 1 111 ? -11.75 -6.895 -14.148 1 71.5 111 VAL A CA 1
ATOM 842 C C . VAL A 1 111 ? -11.93 -8.211 -14.898 1 71.5 111 VAL A C 1
ATOM 844 O O . VAL A 1 111 ? -11.336 -9.227 -14.523 1 71.5 111 VAL A O 1
ATOM 847 N N . GLN A 1 112 ? -12.477 -8.164 -16.047 1 71.38 112 GLN A N 1
ATOM 848 C CA . GLN A 1 112 ? -12.75 -9.383 -16.797 1 71.38 112 GLN A CA 1
ATOM 849 C C . GLN A 1 112 ? -11.477 -9.961 -17.391 1 71.38 112 GLN A C 1
ATOM 851 O O . GLN A 1 112 ? -11.219 -11.164 -17.281 1 71.38 112 GLN A O 1
ATOM 856 N N . SER A 1 113 ? -10.727 -9.102 -18.016 1 71.56 113 SER A N 1
ATOM 857 C CA . SER A 1 113 ? -9.477 -9.547 -18.625 1 71.56 113 SER A CA 1
ATOM 858 C C . SER A 1 113 ? -8.5 -10.055 -17.562 1 71.56 113 SER A C 1
ATOM 860 O O . SER A 1 113 ? -7.848 -11.086 -17.75 1 71.56 113 SER A O 1
ATOM 862 N N . VAL A 1 114 ? -8.508 -9.422 -16.438 1 75.88 114 VAL A N 1
ATOM 863 C CA . VAL A 1 114 ? -7.617 -9.758 -15.336 1 75.88 114 VAL A CA 1
ATOM 864 C C . VAL A 1 114 ? -8.016 -11.102 -14.734 1 75.88 114 VAL A C 1
ATOM 866 O O . VAL A 1 114 ? -7.16 -11.922 -14.414 1 75.88 114 VAL A O 1
ATOM 869 N N . MET A 1 115 ? -9.25 -11.344 -14.719 1 75 115 MET A N 1
ATOM 870 C CA . MET A 1 115 ? -9.766 -12.57 -14.117 1 75 115 MET A CA 1
ATOM 871 C C . MET A 1 115 ? -9.414 -13.781 -14.977 1 75 115 MET A C 1
ATOM 873 O O . MET A 1 115 ? -9.125 -14.859 -14.453 1 75 115 MET A O 1
ATOM 877 N N . GLN A 1 116 ? -9.453 -13.594 -16.25 1 71.75 116 GLN A N 1
ATOM 878 C CA . GLN A 1 116 ? -9.055 -14.688 -17.125 1 71.75 116 GLN A CA 1
ATOM 879 C C . GLN A 1 116 ? -7.594 -15.07 -16.891 1 71.75 116 GLN A C 1
ATOM 881 O O . GLN A 1 116 ? -7.262 -16.25 -16.828 1 71.75 116 GLN A O 1
ATOM 886 N N . GLU A 1 117 ? -6.867 -14.086 -16.688 1 76.19 117 GLU A N 1
ATOM 887 C CA . GLU A 1 117 ? -5.453 -14.328 -16.422 1 76.19 117 GLU A CA 1
ATOM 888 C C . GLU A 1 117 ? -5.262 -15.055 -15.094 1 76.19 117 GLU A C 1
ATOM 890 O O . GLU A 1 117 ? -4.426 -15.953 -14.984 1 76.19 117 GLU A O 1
ATOM 895 N N . ILE A 1 118 ? -6.062 -14.68 -14.172 1 81.38 118 ILE A N 1
ATOM 896 C CA . ILE A 1 118 ? -5.945 -15.266 -12.836 1 81.38 118 ILE A CA 1
ATOM 897 C C . ILE A 1 118 ? -6.234 -16.766 -12.898 1 81.38 118 ILE A C 1
ATOM 899 O O . ILE A 1 118 ? -5.543 -17.562 -12.266 1 81.38 118 ILE A O 1
ATOM 903 N N . LEU A 1 119 ? -7.207 -17.125 -13.68 1 77.44 119 LEU A N 1
ATOM 904 C CA . LEU A 1 119 ? -7.617 -18.516 -13.789 1 77.44 119 LEU A CA 1
ATOM 905 C C . LEU A 1 119 ? -6.527 -19.359 -14.445 1 77.44 119 LEU A C 1
ATOM 907 O O . LEU A 1 119 ? -6.371 -20.531 -14.125 1 77.44 119 LEU A O 1
ATOM 911 N N . ASP A 1 120 ? -5.773 -18.672 -15.219 1 77.38 120 ASP A N 1
ATOM 912 C CA . ASP A 1 120 ? -4.688 -19.359 -15.906 1 77.38 120 ASP A CA 1
ATOM 913 C C . ASP A 1 120 ? -3.598 -19.797 -14.93 1 77.38 120 ASP A C 1
ATOM 915 O O . ASP A 1 120 ? -2.826 -20.703 -15.211 1 77.38 120 ASP A O 1
ATOM 919 N N . TYR A 1 121 ? -3.553 -19.203 -13.789 1 82.12 121 TYR A N 1
ATOM 920 C CA . TYR A 1 121 ? -2.512 -19.5 -12.812 1 82.12 121 TYR A CA 1
ATOM 921 C C . TYR A 1 121 ? -2.98 -20.562 -11.828 1 82.12 121 TYR A C 1
ATOM 923 O O . TYR A 1 121 ? -2.287 -20.859 -10.852 1 82.12 121 TYR A O 1
ATOM 931 N N . GLN A 1 122 ? -4.117 -21.078 -12.055 1 80.75 122 GLN A N 1
ATOM 932 C CA . GLN A 1 122 ? -4.668 -22.141 -11.227 1 80.75 122 GLN A CA 1
ATOM 933 C C . GLN A 1 122 ? -4.645 -21.75 -9.75 1 80.75 122 GLN A C 1
ATOM 935 O O . GLN A 1 122 ? -4.16 -22.516 -8.906 1 80.75 122 GLN A O 1
ATOM 940 N N . VAL A 1 123 ? -5.07 -20.594 -9.469 1 89.69 123 VAL A N 1
ATOM 941 C CA . VAL A 1 123 ? -5.113 -20.125 -8.086 1 89.69 123 VAL A CA 1
ATOM 942 C C . VAL A 1 123 ? -6.109 -20.969 -7.293 1 89.69 123 VAL A C 1
ATOM 944 O O . VAL A 1 123 ? -7.086 -21.484 -7.852 1 89.69 123 VAL A O 1
ATOM 947 N N . ASP A 1 124 ? -5.801 -21.078 -6.023 1 92.44 124 ASP A N 1
ATOM 948 C CA . ASP A 1 124 ? -6.691 -21.875 -5.184 1 92.44 124 ASP A CA 1
ATOM 949 C C . ASP A 1 124 ? -7.902 -21.062 -4.742 1 92.44 124 ASP A C 1
ATOM 951 O O . ASP A 1 124 ? -8.906 -21.625 -4.297 1 92.44 124 ASP A O 1
ATOM 955 N N . GLY A 1 125 ? -7.836 -19.844 -4.824 1 95.12 125 GLY A N 1
ATOM 956 C CA . GLY A 1 125 ? -8.891 -18.906 -4.473 1 95.12 125 GLY A CA 1
ATOM 957 C C . GLY A 1 125 ? -8.594 -17.484 -4.895 1 95.12 125 GLY A C 1
ATOM 958 O O . GLY A 1 125 ? -7.48 -17.172 -5.332 1 95.12 125 GLY A O 1
ATOM 959 N N . ILE A 1 126 ? -9.625 -16.656 -4.82 1 95.19 126 ILE A N 1
ATOM 960 C CA . ILE A 1 126 ? -9.492 -15.273 -5.27 1 95.19 126 ILE A CA 1
ATOM 961 C C . ILE A 1 126 ? -10.086 -14.328 -4.227 1 95.19 126 ILE A C 1
ATOM 963 O O . ILE A 1 126 ? -11.156 -14.602 -3.672 1 95.19 126 ILE A O 1
ATOM 967 N N . VAL A 1 127 ? -9.375 -13.305 -3.936 1 96.38 127 VAL A N 1
ATOM 968 C CA . VAL A 1 127 ? -9.898 -12.195 -3.146 1 96.38 127 VAL A CA 1
ATOM 969 C C . VAL A 1 127 ? -10.031 -10.953 -4.023 1 96.38 127 VAL A C 1
ATOM 971 O O . VAL A 1 127 ? -9.078 -10.539 -4.68 1 96.38 127 VAL A O 1
ATOM 974 N N . LEU A 1 128 ? -11.188 -10.43 -4.102 1 93.12 128 LEU A N 1
ATOM 975 C CA . LEU A 1 128 ? -11.438 -9.164 -4.789 1 93.12 128 LEU A CA 1
ATOM 976 C C . LEU A 1 128 ? -11.523 -8.008 -3.791 1 93.12 128 LEU A C 1
ATOM 978 O O . LEU A 1 128 ? -12.406 -8 -2.928 1 93.12 128 LEU A O 1
ATOM 982 N N . ALA A 1 129 ? -10.609 -7.117 -3.943 1 91.69 129 ALA A N 1
ATOM 983 C CA . ALA A 1 129 ? -10.562 -5.945 -3.072 1 91.69 129 ALA A CA 1
ATOM 984 C C . ALA A 1 129 ? -10.734 -4.66 -3.875 1 91.69 129 ALA A C 1
ATOM 986 O O . ALA A 1 129 ? -10.031 -4.441 -4.867 1 91.69 129 ALA A O 1
ATOM 987 N N . SER A 1 130 ? -11.664 -3.793 -3.586 1 87.81 130 SER A N 1
ATOM 988 C CA . SER A 1 130 ? -11.969 -2.486 -4.16 1 87.81 130 SER A CA 1
ATOM 989 C C . SER A 1 130 ? -12.594 -2.621 -5.547 1 87.81 130 SER A C 1
ATOM 991 O O . SER A 1 130 ? -12.719 -1.634 -6.273 1 87.81 130 SER A O 1
ATOM 993 N N . VAL A 1 131 ? -12.844 -3.844 -5.988 1 82.31 131 VAL A N 1
ATOM 994 C CA . VAL A 1 131 ? -13.398 -4.074 -7.316 1 82.31 131 VAL A CA 1
ATOM 995 C C . VAL A 1 131 ? -14.609 -5 -7.215 1 82.31 131 VAL A C 1
ATOM 997 O O . VAL A 1 131 ? -14.859 -5.602 -6.164 1 82.31 131 VAL A O 1
ATOM 1000 N N . SER A 1 132 ? -15.367 -4.984 -8.266 1 79 132 SER A N 1
ATOM 1001 C CA . SER A 1 132 ? -16.469 -5.918 -8.453 1 79 132 SER A CA 1
ATOM 1002 C C . SER A 1 132 ? -16.25 -6.801 -9.672 1 79 132 SER A C 1
ATOM 1004 O O . SER A 1 132 ? -15.32 -6.578 -10.453 1 79 132 SER A O 1
ATOM 1006 N N . MET A 1 133 ? -17.016 -7.848 -9.664 1 78.75 133 MET A N 1
ATOM 1007 C CA . MET A 1 133 ? -16.891 -8.742 -10.805 1 78.75 133 MET A CA 1
ATOM 1008 C C . MET A 1 133 ? -18.266 -8.992 -11.445 1 78.75 133 MET A C 1
ATOM 1010 O O . MET A 1 133 ? -19.297 -8.828 -10.789 1 78.75 133 MET A O 1
ATOM 1014 N N . SER A 1 134 ? -18.125 -9.367 -12.688 1 76.06 134 SER A N 1
ATOM 1015 C CA . SER A 1 134 ? -19.359 -9.68 -13.398 1 76.06 134 SER A CA 1
ATOM 1016 C C . SER A 1 134 ? -19.922 -11.031 -12.969 1 76.06 134 SER A C 1
ATOM 1018 O O . SER A 1 134 ? -19.188 -11.883 -12.453 1 76.06 134 SER A O 1
ATOM 1020 N N . SER A 1 135 ? -21.234 -11.188 -13.258 1 76.88 135 SER A N 1
ATOM 1021 C CA . SER A 1 135 ? -21.891 -12.453 -12.945 1 76.88 135 SER A CA 1
ATOM 1022 C C . SER A 1 135 ? -21.328 -13.594 -13.805 1 76.88 135 SER A C 1
ATOM 1024 O O . SER A 1 135 ? -21.234 -14.727 -13.344 1 76.88 135 SER A O 1
ATOM 1026 N N . VAL A 1 136 ? -20.953 -13.242 -14.93 1 74.62 136 VAL A N 1
ATOM 1027 C CA . VAL A 1 136 ? -20.391 -14.227 -15.844 1 74.62 136 VAL A CA 1
ATOM 1028 C C . VAL A 1 136 ? -19.078 -14.773 -15.281 1 74.62 136 VAL A C 1
ATOM 1030 O O . VAL A 1 136 ? -18.875 -15.984 -15.242 1 74.62 136 VAL A O 1
ATOM 1033 N N . LEU A 1 137 ? -18.328 -13.906 -14.773 1 77.44 137 LEU A N 1
ATOM 1034 C CA . LEU A 1 137 ? -17.031 -14.328 -14.227 1 77.44 137 LEU A CA 1
ATOM 1035 C C . LEU A 1 137 ? -17.219 -15.078 -12.914 1 77.44 137 LEU A C 1
ATOM 1037 O O . LEU A 1 137 ? -16.5 -16.047 -12.641 1 77.44 137 LEU A O 1
ATOM 1041 N N . ALA A 1 138 ? -18.156 -14.617 -12.164 1 81.38 138 ALA A N 1
ATOM 1042 C CA . ALA A 1 138 ? -18.484 -15.336 -10.938 1 81.38 138 ALA A CA 1
ATOM 1043 C C . ALA A 1 138 ? -18.906 -16.766 -11.234 1 81.38 138 ALA A C 1
ATOM 1045 O O . ALA A 1 138 ? -18.5 -17.703 -10.531 1 81.38 138 ALA A O 1
ATOM 1046 N N . GLY A 1 139 ? -19.688 -16.922 -12.266 1 82.5 139 GLY A N 1
ATOM 1047 C CA . GLY A 1 139 ? -20.125 -18.234 -12.695 1 82.5 139 GLY A CA 1
ATOM 1048 C C . GLY A 1 139 ? -18.969 -19.125 -13.141 1 82.5 139 GLY A C 1
ATOM 1049 O O . GLY A 1 139 ? -18.922 -20.297 -12.797 1 82.5 139 GLY A O 1
ATOM 1050 N N . ARG A 1 140 ? -18.078 -18.516 -13.82 1 78.88 140 ARG A N 1
ATOM 1051 C CA . ARG A 1 140 ? -16.906 -19.266 -14.297 1 78.88 140 ARG A CA 1
ATOM 1052 C C . ARG A 1 140 ? -16.062 -19.766 -13.133 1 78.88 140 ARG A C 1
ATOM 1054 O O . ARG A 1 140 ? -15.625 -20.922 -13.133 1 78.88 140 ARG A O 1
ATOM 1061 N N . CYS A 1 141 ? -15.859 -18.984 -12.211 1 85.81 141 CYS A N 1
ATOM 1062 C CA . CYS A 1 141 ? -15.086 -19.391 -11.031 1 85.81 141 CYS A CA 1
ATOM 1063 C C . CYS A 1 141 ? -15.789 -20.516 -10.273 1 85.81 141 CYS A C 1
ATOM 1065 O O . CYS A 1 141 ? -15.141 -21.453 -9.836 1 85.81 141 CYS A O 1
ATOM 1067 N N . ASP A 1 142 ? -17.031 -20.375 -10.211 1 85.94 142 ASP A N 1
ATOM 1068 C CA . ASP A 1 142 ? -17.844 -21.375 -9.523 1 85.94 142 ASP A CA 1
ATOM 1069 C C . ASP A 1 142 ? -17.75 -22.719 -10.227 1 85.94 142 ASP A C 1
ATOM 1071 O O . ASP A 1 142 ? -17.594 -23.766 -9.578 1 85.94 142 ASP A O 1
ATOM 1075 N N . ASP A 1 143 ? -17.812 -22.672 -11.531 1 82.44 143 ASP A N 1
ATOM 1076 C CA . ASP A 1 143 ? -17.719 -23.891 -12.336 1 82.44 143 ASP A CA 1
ATOM 1077 C C . ASP A 1 143 ? -16.375 -24.594 -12.133 1 82.44 143 ASP A C 1
ATOM 1079 O O . ASP A 1 143 ? -16.297 -25.812 -12.195 1 82.44 143 ASP A O 1
ATOM 1083 N N . LEU A 1 144 ? -15.43 -23.812 -11.898 1 79.81 144 LEU A N 1
ATOM 1084 C CA . LEU A 1 144 ? -14.078 -24.344 -11.766 1 79.81 144 LEU A CA 1
ATOM 1085 C C . LEU A 1 144 ? -13.766 -24.703 -10.32 1 79.81 144 LEU A C 1
ATOM 1087 O O . LEU A 1 144 ? -12.68 -25.203 -10.016 1 79.81 144 LEU A O 1
ATOM 1091 N N . GLY A 1 145 ? -14.695 -24.406 -9.438 1 85.44 145 GLY A N 1
ATOM 1092 C CA . GLY A 1 145 ? -14.5 -24.688 -8.023 1 85.44 145 GLY A CA 1
ATOM 1093 C C . GLY A 1 145 ? -13.523 -23.75 -7.352 1 85.44 145 GLY A C 1
ATOM 1094 O O . GLY A 1 145 ? -12.867 -24.125 -6.375 1 85.44 145 GLY A O 1
ATOM 1095 N N . ILE A 1 146 ? -13.352 -22.594 -7.863 1 89.69 146 ILE A N 1
ATOM 1096 C CA . ILE A 1 146 ? -12.453 -21.594 -7.301 1 89.69 146 ILE A CA 1
ATOM 1097 C C . ILE A 1 146 ? -13.242 -20.609 -6.434 1 89.69 146 ILE A C 1
ATOM 1099 O O . ILE A 1 146 ? -14.008 -19.797 -6.949 1 89.69 146 ILE A O 1
ATOM 1103 N N . PRO A 1 147 ? -13.039 -20.688 -5.137 1 95.12 147 PRO A N 1
ATOM 1104 C CA . PRO A 1 147 ? -13.781 -19.781 -4.27 1 95.12 147 PRO A CA 1
ATOM 1105 C C . PRO A 1 147 ? -13.352 -18.328 -4.438 1 95.12 147 PRO A C 1
ATOM 1107 O O . PRO A 1 147 ? -12.164 -18.047 -4.594 1 95.12 147 PRO A O 1
ATOM 1110 N N . VAL A 1 148 ? -14.336 -17.422 -4.418 1 94.62 148 VAL A N 1
ATOM 1111 C CA . VAL A 1 148 ? -14.117 -15.984 -4.512 1 94.62 148 VAL A CA 1
ATOM 1112 C C . VAL A 1 148 ? -14.688 -15.289 -3.277 1 94.62 148 VAL A C 1
ATOM 1114 O O . VAL A 1 148 ? -15.836 -15.539 -2.895 1 94.62 148 VAL A O 1
ATOM 1117 N N . VAL A 1 149 ? -13.898 -14.523 -2.643 1 96.69 149 VAL A N 1
ATOM 1118 C CA . VAL A 1 149 ? -14.344 -13.719 -1.509 1 96.69 149 VAL A CA 1
ATOM 1119 C C . VAL A 1 149 ? -14.195 -12.234 -1.832 1 96.69 149 VAL A C 1
ATOM 1121 O O . VAL A 1 149 ? -13.102 -11.781 -2.197 1 96.69 149 VAL A O 1
ATOM 1124 N N . LEU A 1 150 ? -15.258 -11.523 -1.776 1 96.5 150 LEU A N 1
ATOM 1125 C CA . LEU A 1 150 ? -15.211 -10.062 -1.852 1 96.5 150 LEU A CA 1
ATOM 1126 C C . LEU A 1 150 ? -14.805 -9.469 -0.51 1 96.5 150 LEU A C 1
ATOM 1128 O O . LEU A 1 150 ? -15.445 -9.727 0.511 1 96.5 150 LEU A O 1
ATOM 1132 N N . PHE A 1 151 ? -13.727 -8.742 -0.512 1 97.62 151 PHE A N 1
ATOM 1133 C CA . PHE A 1 151 ? -13.25 -8.031 0.672 1 97.62 151 PHE A CA 1
ATOM 1134 C C . PHE A 1 151 ? -13.664 -6.566 0.629 1 97.62 151 PHE A C 1
ATOM 1136 O O . PHE A 1 151 ? -13.305 -5.84 -0.298 1 97.62 151 PHE A O 1
ATOM 1143 N N . ASN A 1 152 ? -14.391 -6.074 1.628 1 97.12 152 ASN A N 1
ATOM 1144 C CA . ASN A 1 152 ? -14.844 -4.695 1.761 1 97.12 152 ASN A CA 1
ATOM 1145 C C . ASN A 1 152 ? -15.812 -4.309 0.644 1 97.12 152 ASN A C 1
ATOM 1147 O O . ASN A 1 152 ? -15.945 -3.131 0.312 1 97.12 152 ASN A O 1
ATOM 1151 N N . ARG A 1 153 ? -16.359 -5.281 -0.042 1 94.81 153 ARG A N 1
ATOM 1152 C CA . ARG A 1 153 ? -17.375 -5.152 -1.075 1 94.81 153 ARG A CA 1
ATOM 1153 C C . ARG A 1 153 ? -18.406 -6.266 -0.968 1 94.81 153 ARG A C 1
ATOM 1155 O O . ARG A 1 153 ? -18.141 -7.309 -0.363 1 94.81 153 ARG A O 1
ATOM 1162 N N . THR A 1 154 ? -19.594 -5.984 -1.506 1 94 154 THR A N 1
ATOM 1163 C CA . THR A 1 154 ? -20.594 -7.027 -1.66 1 94 154 THR A CA 1
ATOM 1164 C C . THR A 1 154 ? -21.234 -6.957 -3.043 1 94 154 THR A C 1
ATOM 1166 O O . THR A 1 154 ? -21.172 -5.926 -3.715 1 94 154 THR A O 1
ATOM 1169 N N . GLN A 1 155 ? -21.703 -8.047 -3.479 1 91.88 155 GLN A N 1
ATOM 1170 C CA . GLN A 1 155 ? -22.5 -8.195 -4.691 1 91.88 155 GLN A CA 1
ATOM 1171 C C . GLN A 1 155 ? -23.625 -9.203 -4.488 1 91.88 155 GLN A C 1
ATOM 1173 O O . GLN A 1 155 ? -23.484 -10.156 -3.717 1 91.88 155 GLN A O 1
ATOM 1178 N N . PRO A 1 156 ? -24.766 -8.945 -5.199 1 90.69 156 PRO A N 1
ATOM 1179 C CA . PRO A 1 156 ? -25.891 -9.883 -5.07 1 90.69 156 PRO A CA 1
ATOM 1180 C C . PRO A 1 156 ? -25.703 -11.133 -5.926 1 90.69 156 PRO A C 1
ATOM 1182 O O . PRO A 1 156 ? -26.453 -11.344 -6.887 1 90.69 156 PRO A O 1
ATOM 1185 N N . ASP A 1 157 ? -24.75 -11.906 -5.688 1 92 157 ASP A N 1
ATOM 1186 C CA . ASP A 1 157 ? -24.438 -13.172 -6.344 1 92 157 ASP A CA 1
ATOM 1187 C C . ASP A 1 157 ? -24.188 -14.273 -5.32 1 92 157 ASP A C 1
ATOM 1189 O O . ASP A 1 157 ? -23.219 -14.203 -4.555 1 92 157 ASP A O 1
ATOM 1193 N N . PRO A 1 158 ? -25.078 -15.242 -5.285 1 90.75 158 PRO A N 1
ATOM 1194 C CA . PRO A 1 158 ? -25.016 -16.266 -4.246 1 90.75 158 PRO A CA 1
ATOM 1195 C C . PRO A 1 158 ? -23.734 -17.094 -4.332 1 90.75 158 PRO A C 1
ATOM 1197 O O . PRO A 1 158 ? -23.422 -17.875 -3.414 1 90.75 158 PRO A O 1
ATOM 1200 N N . ARG A 1 159 ? -23.031 -17 -5.387 1 90.62 159 ARG A N 1
ATOM 1201 C CA . ARG A 1 159 ? -21.797 -17.766 -5.57 1 90.62 159 ARG A CA 1
ATOM 1202 C C . ARG A 1 159 ? -20.609 -17.078 -4.898 1 90.62 159 ARG A C 1
ATOM 1204 O O . ARG A 1 159 ? -19.547 -17.688 -4.738 1 90.62 159 ARG A O 1
ATOM 1211 N N . LEU A 1 160 ? -20.844 -15.812 -4.43 1 93.38 160 LEU A N 1
ATOM 1212 C CA . LEU A 1 160 ? -19.75 -15.008 -3.893 1 93.38 160 LEU A CA 1
ATOM 1213 C C . LEU A 1 160 ? -19.906 -14.812 -2.389 1 93.38 160 LEU A C 1
ATOM 1215 O O . LEU A 1 160 ? -21 -14.477 -1.913 1 93.38 160 LEU A O 1
ATOM 1219 N N . ALA A 1 161 ? -18.859 -15.117 -1.655 1 95.94 161 ALA A N 1
ATOM 1220 C CA . ALA A 1 161 ? -18.797 -14.711 -0.254 1 95.94 161 ALA A CA 1
ATOM 1221 C C . ALA A 1 161 ? -18.281 -13.273 -0.121 1 95.94 161 ALA A C 1
ATOM 1223 O O . ALA A 1 161 ? -17.656 -12.75 -1.041 1 95.94 161 ALA A O 1
ATOM 1224 N N . SER A 1 162 ? -18.625 -12.656 0.943 1 97.44 162 SER A N 1
ATOM 1225 C CA . SER A 1 162 ? -18.125 -11.305 1.187 1 97.44 162 SER A CA 1
ATOM 1226 C C . SER A 1 162 ? -17.859 -11.07 2.67 1 97.44 162 SER A C 1
ATOM 1228 O O . SER A 1 162 ? -18.484 -11.703 3.525 1 97.44 162 SER A O 1
ATOM 1230 N N . VAL A 1 163 ? -16.859 -10.328 2.951 1 98.19 163 VAL A N 1
ATOM 1231 C CA . VAL A 1 163 ? -16.531 -9.859 4.293 1 98.19 163 VAL A CA 1
ATOM 1232 C C . VAL A 1 163 ? -16.531 -8.336 4.316 1 98.19 163 VAL A C 1
ATOM 1234 O O . VAL A 1 163 ? -15.719 -7.699 3.635 1 98.19 163 VAL A O 1
ATOM 1237 N N . VAL A 1 164 ? -17.438 -7.762 5.07 1 98.19 164 VAL A N 1
ATOM 1238 C CA . VAL A 1 164 ? -17.609 -6.312 5.078 1 98.19 164 VAL A CA 1
ATOM 1239 C C . VAL A 1 164 ? -17.859 -5.832 6.508 1 98.19 164 VAL A C 1
ATOM 1241 O O . VAL A 1 164 ? -18.219 -6.625 7.383 1 98.19 164 VAL A O 1
ATOM 1244 N N . THR A 1 165 ? -17.547 -4.586 6.742 1 98.38 165 THR A N 1
ATOM 1245 C CA . THR A 1 165 ? -18.031 -3.908 7.941 1 98.38 165 THR A CA 1
ATOM 1246 C C . THR A 1 165 ? -19.484 -3.494 7.781 1 98.38 165 THR A C 1
ATOM 1248 O O . THR A 1 165 ? -20 -3.412 6.664 1 98.38 165 THR A O 1
ATOM 1251 N N . ASP A 1 166 ? -20.188 -3.32 8.867 1 98.56 166 ASP A N 1
ATOM 1252 C CA . ASP A 1 166 ? -21.562 -2.826 8.805 1 98.56 166 ASP A CA 1
ATOM 1253 C C . ASP A 1 166 ? -21.594 -1.369 8.344 1 98.56 166 ASP A C 1
ATOM 1255 O O . ASP A 1 166 ? -21.75 -0.461 9.164 1 98.56 166 ASP A O 1
ATOM 1259 N N . ASN A 1 167 ? -21.516 -1.235 7.059 1 98.69 167 ASN A N 1
ATOM 1260 C CA . ASN A 1 167 ? -21.469 0.084 6.438 1 98.69 167 ASN A CA 1
ATOM 1261 C C . ASN A 1 167 ? -22.703 0.909 6.781 1 98.69 167 ASN A C 1
ATOM 1263 O O . ASN A 1 167 ? -22.594 2.102 7.078 1 98.69 167 ASN A O 1
ATOM 1267 N N . HIS A 1 168 ? -23.828 0.252 6.68 1 98.75 168 HIS A N 1
ATOM 1268 C CA . HIS A 1 168 ? -25.094 0.931 6.957 1 98.75 168 HIS A CA 1
ATOM 1269 C C . HIS A 1 168 ? -25.109 1.488 8.375 1 98.75 168 HIS A C 1
ATOM 1271 O O . HIS A 1 168 ? -25.422 2.666 8.578 1 98.75 168 HIS A O 1
ATOM 1277 N N . GLU A 1 169 ? -24.719 0.686 9.297 1 98.75 169 GLU A N 1
ATOM 1278 C CA . GLU A 1 169 ? -24.688 1.119 10.688 1 98.75 169 GLU A CA 1
ATOM 1279 C C . GLU A 1 169 ? -23.656 2.232 10.891 1 98.75 169 GLU A C 1
ATOM 1281 O O . GLU A 1 169 ? -23.891 3.16 11.672 1 98.75 169 GLU A O 1
ATOM 1286 N N . GLY A 1 170 ? -22.594 2.129 10.242 1 98.88 170 GLY A N 1
ATOM 1287 C CA . GLY A 1 170 ? -21.594 3.188 10.312 1 98.88 170 GLY A CA 1
ATOM 1288 C C . GLY A 1 170 ? -22.125 4.531 9.852 1 98.88 170 GLY A C 1
ATOM 1289 O O . GLY A 1 170 ? -21.953 5.543 10.539 1 98.88 170 GLY A O 1
ATOM 1290 N N . GLY A 1 171 ? -22.766 4.523 8.68 1 98.88 171 GLY A N 1
ATOM 1291 C CA . GLY A 1 171 ? -23.391 5.746 8.203 1 98.88 171 GLY A CA 1
ATOM 1292 C C . GLY A 1 171 ? -24.406 6.312 9.164 1 98.88 171 GLY A C 1
ATOM 1293 O O . GLY A 1 171 ? -24.438 7.523 9.398 1 98.88 171 GLY A O 1
ATOM 1294 N N . ARG A 1 172 ? -25.203 5.441 9.727 1 98.88 172 ARG A N 1
ATOM 1295 C CA . ARG A 1 172 ? -26.25 5.824 10.664 1 98.88 172 ARG A CA 1
ATOM 1296 C C . ARG A 1 172 ? -25.672 6.48 11.906 1 98.88 172 ARG A C 1
ATOM 1298 O O . ARG A 1 172 ? -26.156 7.527 12.352 1 98.88 172 ARG A O 1
ATOM 1305 N N . GLN A 1 173 ? -24.625 5.922 12.461 1 98.75 173 GLN A N 1
ATOM 1306 C CA . GLN A 1 173 ? -23.984 6.453 13.656 1 98.75 173 GLN A CA 1
ATOM 1307 C C . GLN A 1 173 ? -23.359 7.816 13.383 1 98.75 173 GLN A C 1
ATOM 1309 O O . GLN A 1 173 ? -23.406 8.703 14.234 1 98.75 173 GLN A O 1
ATOM 1314 N N . ILE A 1 174 ? -22.781 7.961 12.219 1 98.88 174 ILE A N 1
ATOM 1315 C CA . ILE A 1 174 ? -22.156 9.227 11.859 1 98.88 174 ILE A CA 1
ATOM 1316 C C . ILE A 1 174 ? -23.219 10.32 11.773 1 98.88 174 ILE A C 1
ATOM 1318 O O . ILE A 1 174 ? -23 11.43 12.266 1 98.88 174 ILE A O 1
ATOM 1322 N N . ALA A 1 175 ? -24.344 10 11.188 1 98.81 175 ALA A N 1
ATOM 1323 C CA . ALA A 1 175 ? -25.453 10.953 11.109 1 98.81 175 ALA A CA 1
ATOM 1324 C C . ALA A 1 175 ? -25.891 11.391 12.5 1 98.81 175 ALA A C 1
ATOM 1326 O O . ALA A 1 175 ? -25.984 12.594 12.773 1 98.81 175 ALA A O 1
ATOM 1327 N N . HIS A 1 176 ? -26.125 10.422 13.352 1 98.56 176 HIS A N 1
ATOM 1328 C CA . HIS A 1 176 ? -26.547 10.719 14.719 1 98.56 176 HIS A CA 1
ATOM 1329 C C . HIS A 1 176 ? -25.531 11.594 15.43 1 98.56 176 HIS A C 1
ATOM 1331 O O . HIS A 1 176 ? -25.891 12.547 16.125 1 98.56 176 HIS A O 1
ATOM 1337 N N . HIS A 1 177 ? -24.297 11.281 15.25 1 98.62 177 HIS A N 1
ATOM 1338 C CA . HIS A 1 177 ? -23.219 12.016 15.914 1 98.62 177 HIS A CA 1
ATOM 1339 C C . HIS A 1 177 ? -23.172 13.469 15.453 1 98.62 177 HIS A C 1
ATOM 1341 O O . HIS A 1 177 ? -23.062 14.375 16.266 1 98.62 177 HIS A O 1
ATOM 1347 N N . LEU A 1 178 ? -23.234 13.688 14.125 1 98.56 178 LEU A N 1
ATOM 1348 C CA . LEU A 1 178 ? -23.172 15.039 13.586 1 98.56 178 LEU A CA 1
ATOM 1349 C C . LEU A 1 178 ? -24.344 15.875 14.055 1 98.56 178 LEU A C 1
ATOM 1351 O O . LEU A 1 178 ? -24.172 17.031 14.469 1 98.56 178 LEU A O 1
ATOM 1355 N N . VAL A 1 179 ? -25.547 15.328 14.055 1 98.19 179 VAL A N 1
ATOM 1356 C CA . VAL A 1 179 ? -26.75 16.047 14.453 1 98.19 179 VAL A CA 1
ATOM 1357 C C . VAL A 1 179 ? -26.703 16.344 15.953 1 98.19 179 VAL A C 1
ATOM 1359 O O . VAL A 1 179 ? -27 17.453 16.391 1 98.19 179 VAL A O 1
ATOM 1362 N N . ALA A 1 180 ? -26.297 15.328 16.719 1 97.75 180 ALA A N 1
ATOM 1363 C CA . ALA A 1 180 ? -26.172 15.516 18.156 1 97.75 180 ALA A CA 1
ATOM 1364 C C . ALA A 1 180 ? -25.156 16.609 18.484 1 97.75 180 ALA A C 1
ATOM 1366 O O . ALA A 1 180 ? -25.266 17.266 19.516 1 97.75 180 ALA A O 1
ATOM 1367 N N . GLY A 1 181 ? -24.234 16.797 17.594 1 97.19 181 GLY A N 1
ATOM 1368 C CA . GLY A 1 181 ? -23.219 17.812 17.75 1 97.19 181 GLY A CA 1
ATOM 1369 C C . GLY A 1 181 ? -23.688 19.203 17.328 1 97.19 181 GLY A C 1
ATOM 1370 O O . GLY A 1 181 ? -22.953 20.172 17.422 1 97.19 181 GLY A O 1
ATOM 1371 N N . GLY A 1 182 ? -24.906 19.281 16.797 1 96.94 182 GLY A N 1
ATOM 1372 C CA . GLY A 1 182 ? -25.5 20.578 16.5 1 96.94 182 GLY A CA 1
ATOM 1373 C C . GLY A 1 182 ? -25.484 20.906 15.016 1 96.94 182 GLY A C 1
ATOM 1374 O O . GLY A 1 182 ? -25.766 22.047 14.633 1 96.94 182 GLY A O 1
ATOM 1375 N N . ALA A 1 183 ? -25.188 19.969 14.172 1 97.19 183 ALA A N 1
ATOM 1376 C CA . ALA A 1 183 ? -25.172 20.219 12.734 1 97.19 183 ALA A CA 1
ATOM 1377 C C . ALA A 1 183 ? -26.578 20.562 12.227 1 97.19 183 ALA A C 1
ATOM 1379 O O . ALA A 1 183 ? -27.547 19.875 12.555 1 97.19 183 ALA A O 1
ATOM 1380 N N . ALA A 1 184 ? -26.672 21.531 11.422 1 96.19 184 ALA A N 1
ATOM 1381 C CA . ALA A 1 184 ? -27.953 21.984 10.906 1 96.19 184 ALA A CA 1
ATOM 1382 C C . ALA A 1 184 ? -28.031 21.812 9.391 1 96.19 184 ALA A C 1
ATOM 1384 O O . ALA A 1 184 ? -29.078 21.469 8.852 1 96.19 184 ALA A O 1
ATOM 1385 N N . ARG A 1 185 ? -26.984 22.156 8.703 1 97.81 185 ARG A N 1
ATOM 1386 C CA . ARG A 1 185 ? -26.875 22 7.258 1 97.81 185 ARG A CA 1
ATOM 1387 C C . ARG A 1 185 ? -25.875 20.906 6.902 1 97.81 185 ARG A C 1
ATOM 1389 O O . ARG A 1 185 ? -24.656 21.141 6.922 1 97.81 185 ARG A O 1
ATOM 1396 N N . ILE A 1 186 ? -26.438 19.891 6.496 1 98.44 186 ILE A N 1
ATOM 1397 C CA . ILE A 1 186 ? -25.594 18.703 6.445 1 98.44 186 ILE A CA 1
ATOM 1398 C C . ILE A 1 186 ? -25.25 18.375 4.992 1 98.44 186 ILE A C 1
ATOM 1400 O O . ILE A 1 186 ? -26.109 18.391 4.121 1 98.44 186 ILE A O 1
ATOM 1404 N N . GLY A 1 187 ? -23.938 18.094 4.746 1 98.88 187 GLY A N 1
ATOM 1405 C CA . GLY A 1 187 ? -23.453 17.688 3.439 1 98.88 187 GLY A CA 1
ATOM 1406 C C . GLY A 1 187 ? -22.938 16.25 3.422 1 98.88 187 GLY A C 1
ATOM 1407 O O . GLY A 1 187 ? -22.688 15.664 4.477 1 98.88 187 GLY A O 1
ATOM 1408 N N . TYR A 1 188 ? -22.844 15.719 2.193 1 98.94 188 TYR A N 1
ATOM 1409 C CA . TYR A 1 188 ? -22.281 14.398 1.936 1 98.94 188 TYR A CA 1
ATOM 1410 C C . TYR A 1 188 ? -21.453 14.398 0.66 1 98.94 188 TYR A C 1
ATOM 1412 O O . TYR A 1 188 ? -21.859 14.977 -0.353 1 98.94 188 TYR A O 1
ATOM 1420 N N . ILE A 1 189 ? -20.297 13.828 0.744 1 98.94 189 ILE A N 1
ATOM 1421 C CA . ILE A 1 189 ? -19.5 13.617 -0.459 1 98.94 189 ILE A CA 1
ATOM 1422 C C . ILE A 1 189 ? -19.344 12.125 -0.722 1 98.94 189 ILE A C 1
ATOM 1424 O O . ILE A 1 189 ? -18.688 11.414 0.045 1 98.94 189 ILE A O 1
ATOM 1428 N N . ALA A 1 190 ? -19.891 11.688 -1.822 1 98.88 190 ALA A N 1
ATOM 1429 C CA . ALA A 1 190 ? -20.047 10.273 -2.152 1 98.88 190 ALA A CA 1
ATOM 1430 C C . ALA A 1 190 ? -18.781 9.711 -2.795 1 98.88 190 ALA A C 1
ATOM 1432 O O . ALA A 1 190 ? -18 10.461 -3.393 1 98.88 190 ALA A O 1
ATOM 1433 N N . GLY A 1 191 ? -18.578 8.398 -2.561 1 97.5 191 GLY A N 1
ATOM 1434 C CA . GLY A 1 191 ? -17.578 7.676 -3.34 1 97.5 191 GLY A CA 1
ATOM 1435 C C . GLY A 1 191 ? -18.078 7.27 -4.711 1 97.5 191 GLY A C 1
ATOM 1436 O O . GLY A 1 191 ? -18.906 7.965 -5.309 1 97.5 191 GLY A O 1
ATOM 1437 N N . PHE A 1 192 ? -17.453 6.227 -5.258 1 94.88 192 PHE A N 1
ATOM 1438 C CA . PHE A 1 192 ? -17.969 5.656 -6.5 1 94.88 192 PHE A CA 1
ATOM 1439 C C . PHE A 1 192 ? -19.359 5.09 -6.301 1 94.88 192 PHE A C 1
ATOM 1441 O O . PHE A 1 192 ? -19.547 4.141 -5.531 1 94.88 192 PHE A O 1
ATOM 1448 N N . GLU A 1 193 ? -20.281 5.57 -7.004 1 95.56 193 GLU A N 1
ATOM 1449 C CA . GLU A 1 193 ? -21.703 5.324 -6.715 1 95.56 193 GLU A CA 1
ATOM 1450 C C . GLU A 1 193 ? -22.094 3.887 -7.055 1 95.56 193 GLU A C 1
ATOM 1452 O O . GLU A 1 193 ? -23.141 3.404 -6.621 1 95.56 193 GLU A O 1
ATOM 1457 N N . GLY A 1 194 ? -21.203 3.186 -7.77 1 92 194 GLY A N 1
ATOM 1458 C CA . GLY A 1 194 ? -21.453 1.789 -8.086 1 92 194 GLY A CA 1
ATOM 1459 C 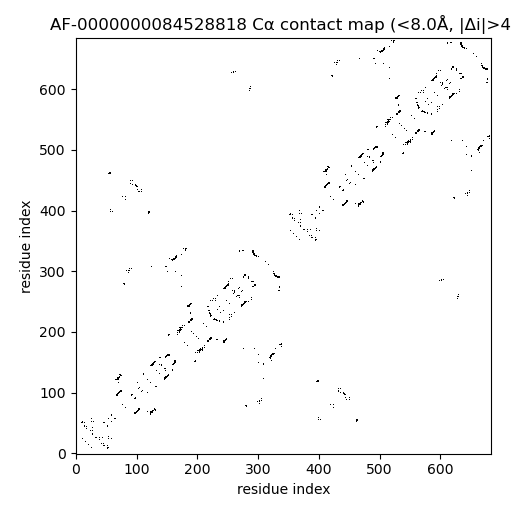C . GLY A 1 194 ? -20.906 0.833 -7.035 1 92 194 GLY A C 1
ATOM 1460 O O . GLY A 1 194 ? -21.156 -0.373 -7.105 1 92 194 GLY A O 1
ATOM 1461 N N . ALA A 1 195 ? -20.312 1.337 -6.07 1 93.5 195 ALA A N 1
ATOM 1462 C CA . ALA A 1 195 ? -19.703 0.495 -5.043 1 93.5 195 ALA A CA 1
ATOM 1463 C C . ALA A 1 195 ? -20.672 0.223 -3.904 1 93.5 195 ALA A C 1
ATOM 1465 O O . ALA A 1 195 ? -21.391 1.125 -3.461 1 93.5 195 ALA A O 1
ATOM 1466 N N . SER A 1 196 ? -20.688 -0.992 -3.4 1 95.75 196 SER A N 1
ATOM 1467 C CA . SER A 1 196 ? -21.578 -1.39 -2.314 1 95.75 196 SER A CA 1
ATOM 1468 C C . SER A 1 196 ? -21.328 -0.553 -1.064 1 95.75 196 SER A C 1
ATOM 1470 O O . SER A 1 196 ? -22.281 -0.174 -0.368 1 95.75 196 SER A O 1
ATOM 1472 N N . THR A 1 197 ? -20.047 -0.262 -0.745 1 96.94 197 THR A N 1
ATOM 1473 C CA . THR A 1 197 ? -19.703 0.526 0.433 1 96.94 197 THR A CA 1
ATOM 1474 C C . THR A 1 197 ? -20.344 1.91 0.365 1 96.94 197 THR A C 1
ATOM 1476 O O . THR A 1 197 ? -20.953 2.365 1.335 1 96.94 197 THR A O 1
ATOM 1479 N N . GLN A 1 198 ? -20.203 2.557 -0.802 1 97.69 198 GLN A N 1
ATOM 1480 C CA . GLN A 1 198 ? -20.828 3.863 -1.003 1 97.69 198 GLN A CA 1
ATOM 1481 C C . GLN A 1 198 ? -22.344 3.783 -0.843 1 97.69 198 GLN A C 1
ATOM 1483 O O . GLN A 1 198 ? -22.953 4.609 -0.153 1 97.69 198 GLN A O 1
ATOM 1488 N N . ILE A 1 199 ? -22.969 2.816 -1.426 1 98 199 ILE A N 1
ATOM 1489 C CA . ILE A 1 199 ? -24.422 2.664 -1.413 1 98 199 ILE A CA 1
ATOM 1490 C C . ILE A 1 199 ? -24.906 2.463 0.02 1 98 199 ILE A C 1
ATOM 1492 O O . ILE A 1 199 ? -25.812 3.156 0.475 1 98 199 ILE A O 1
ATOM 1496 N N . GLU A 1 200 ? -24.281 1.635 0.729 1 98.56 200 GLU A N 1
ATOM 1497 C CA . GLU A 1 200 ? -24.719 1.268 2.07 1 98.56 200 GLU A CA 1
ATOM 1498 C C . GLU A 1 200 ? -24.438 2.383 3.07 1 98.56 200 GLU A C 1
ATOM 1500 O O . GLU A 1 200 ? -25.266 2.67 3.941 1 98.56 200 GLU A O 1
ATOM 1505 N N . ARG A 1 201 ? -23.25 2.992 3.021 1 98.88 201 ARG A N 1
ATOM 1506 C CA . ARG A 1 201 ? -22.891 4.078 3.932 1 98.88 201 ARG A CA 1
ATOM 1507 C C . ARG A 1 201 ? -23.844 5.258 3.768 1 98.88 201 ARG A C 1
ATOM 1509 O O . ARG A 1 201 ? -24.312 5.832 4.754 1 98.88 201 ARG A O 1
ATOM 1516 N N . GLU A 1 202 ? -24.141 5.578 2.508 1 98.88 202 GLU A N 1
ATOM 1517 C CA . GLU A 1 202 ? -25.062 6.676 2.258 1 98.88 202 GLU A CA 1
ATOM 1518 C C . GLU A 1 202 ? -26.469 6.34 2.75 1 98.88 202 GLU A C 1
ATOM 1520 O O . GLU A 1 202 ? -27.156 7.184 3.34 1 98.88 202 GLU A O 1
ATOM 1525 N N . ALA A 1 203 ? -26.922 5.137 2.465 1 98.88 203 ALA A N 1
ATOM 1526 C CA . ALA A 1 203 ? -28.234 4.711 2.916 1 98.88 203 ALA A CA 1
ATOM 1527 C C . ALA A 1 203 ? -28.359 4.816 4.434 1 98.88 203 ALA A C 1
ATOM 1529 O O . ALA A 1 203 ? -29.359 5.316 4.949 1 98.88 203 ALA A O 1
ATOM 1530 N N . GLY A 1 204 ? -27.312 4.312 5.113 1 98.94 204 GLY A N 1
ATOM 1531 C CA . GLY A 1 204 ? -27.297 4.426 6.562 1 98.94 204 GLY A CA 1
ATOM 1532 C C . GLY A 1 204 ? -27.281 5.863 7.051 1 98.94 204 GLY A C 1
ATOM 1533 O O . GLY A 1 204 ? -27.969 6.199 8.023 1 98.94 204 GLY A O 1
ATOM 1534 N N . PHE A 1 205 ? -26.531 6.672 6.379 1 98.94 205 PHE A N 1
ATOM 1535 C CA . PHE A 1 205 ? -26.422 8.078 6.738 1 98.94 205 PHE A CA 1
ATOM 1536 C C . PHE A 1 205 ? -27.781 8.781 6.602 1 98.94 205 PHE A C 1
ATOM 1538 O O . PHE A 1 205 ? -28.203 9.5 7.508 1 98.94 205 PHE A O 1
ATOM 1545 N N . LEU A 1 206 ? -28.422 8.57 5.492 1 98.88 206 LEU A N 1
ATOM 1546 C CA . LEU A 1 206 ? -29.719 9.18 5.227 1 98.88 206 LEU A CA 1
ATOM 1547 C C . LEU A 1 206 ? -30.75 8.719 6.246 1 98.88 206 LEU A C 1
ATOM 1549 O O . LEU A 1 206 ? -31.547 9.523 6.73 1 98.88 206 LEU A O 1
ATOM 1553 N N . GLU A 1 207 ? -30.75 7.438 6.547 1 98.88 207 GLU A N 1
ATOM 1554 C CA . GLU A 1 207 ? -31.656 6.914 7.562 1 98.88 207 GLU A CA 1
ATOM 1555 C C . GLU A 1 207 ? -31.391 7.551 8.922 1 98.88 207 GLU A C 1
ATOM 1557 O O . GLU A 1 207 ? -32.312 7.926 9.633 1 98.88 207 GLU A O 1
ATOM 1562 N N . GLY A 1 208 ? -30.094 7.613 9.312 1 98.81 208 GLY A N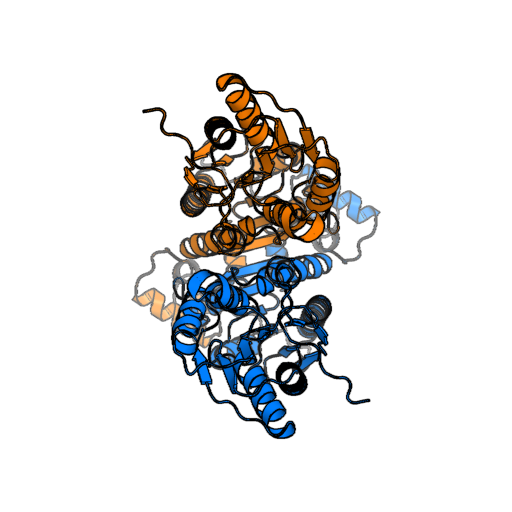 1
ATOM 1563 C CA . GLY A 1 208 ? -29.734 8.25 10.57 1 98.81 208 GLY A CA 1
ATOM 1564 C C . GLY A 1 208 ? -30.156 9.703 10.648 1 98.81 208 GLY A C 1
ATOM 1565 O O . GLY A 1 208 ? -30.594 10.164 11.703 1 98.81 208 GLY A O 1
ATOM 1566 N N . LEU A 1 209 ? -30.031 10.438 9.555 1 98.75 209 LEU A N 1
ATOM 1567 C CA . LEU A 1 209 ? -30.5 11.82 9.508 1 98.75 209 LEU A CA 1
ATOM 1568 C C . LEU A 1 209 ? -32 11.906 9.742 1 98.75 209 LEU A C 1
ATOM 1570 O O . LEU A 1 209 ? -32.469 12.703 10.555 1 98.75 209 LEU A O 1
ATOM 1574 N N . ASP A 1 210 ? -32.688 11.07 9.062 1 98.56 210 ASP A N 1
ATOM 1575 C CA . ASP A 1 210 ? -34.125 11.039 9.203 1 98.56 210 ASP A CA 1
ATOM 1576 C C . ASP A 1 210 ? -34.531 10.766 10.656 1 98.56 210 ASP A C 1
ATOM 1578 O O . ASP A 1 210 ? -35.406 11.445 11.195 1 98.56 210 ASP A O 1
ATOM 1582 N N . GLU A 1 211 ? -33.938 9.781 11.242 1 98.5 211 GLU A N 1
ATOM 1583 C CA . GLU A 1 211 ? -34.219 9.414 12.625 1 98.5 211 GLU A CA 1
ATOM 1584 C C . GLU A 1 211 ? -33.938 10.586 13.57 1 98.5 211 GLU A C 1
ATOM 1586 O O . GLU A 1 211 ? -34.594 10.727 14.594 1 98.5 211 GLU A O 1
ATOM 1591 N N . ALA A 1 212 ? -33 11.391 13.219 1 97.5 212 ALA A N 1
ATOM 1592 C CA . ALA A 1 212 ? -32.594 12.508 14.078 1 97.5 212 ALA A CA 1
ATOM 1593 C C . ALA A 1 212 ? -33.375 13.773 13.727 1 97.5 212 ALA A C 1
ATOM 1595 O O . ALA A 1 212 ? -33.094 14.844 14.297 1 97.5 212 ALA A O 1
ATOM 1596 N N . GLY A 1 213 ? -34.281 13.664 12.781 1 97.44 213 GLY A N 1
ATOM 1597 C CA . GLY A 1 213 ? -35.094 14.797 12.398 1 97.44 213 GLY A CA 1
ATOM 1598 C C . GLY A 1 213 ? -34.375 15.789 11.508 1 97.44 213 GLY A C 1
ATOM 1599 O O . GLY A 1 213 ? -34.656 16.984 11.516 1 97.44 213 GLY A O 1
ATOM 1600 N N . ALA A 1 214 ? -33.344 15.352 10.805 1 98.12 214 ALA A N 1
ATOM 1601 C CA . ALA A 1 214 ? -32.562 16.188 9.898 1 98.12 214 ALA A CA 1
ATOM 1602 C C . ALA A 1 214 ? -32.625 15.656 8.469 1 98.12 214 ALA A C 1
ATOM 1604 O O . ALA A 1 214 ? -33.25 14.617 8.211 1 98.12 214 ALA A O 1
ATOM 1605 N N . ARG A 1 215 ? -32.094 16.438 7.516 1 97.62 215 ARG A N 1
ATOM 1606 C CA . ARG A 1 215 ? -32.094 16.031 6.113 1 97.62 215 ARG A CA 1
ATOM 1607 C C . ARG A 1 215 ? -30.766 16.406 5.445 1 97.62 215 ARG A C 1
ATOM 1609 O O . ARG A 1 215 ? -30.062 17.297 5.914 1 97.62 215 ARG A O 1
ATOM 1616 N N . LEU A 1 216 ? -30.516 15.742 4.391 1 98.62 216 LEU A N 1
ATOM 1617 C CA . LEU A 1 216 ? -29.344 16.078 3.576 1 98.62 216 LEU A CA 1
ATOM 1618 C C . LEU A 1 216 ? -29.625 17.281 2.686 1 98.62 216 LEU A C 1
ATOM 1620 O O . LEU A 1 216 ? -30.609 17.281 1.94 1 98.62 216 LEU A O 1
ATOM 1624 N N . GLU A 1 217 ? -28.781 18.219 2.736 1 97.75 217 GLU A N 1
ATOM 1625 C CA . GLU A 1 217 ? -29.047 19.438 1.971 1 97.75 217 GLU A CA 1
ATOM 1626 C C . GLU A 1 217 ? -28.078 19.562 0.791 1 97.75 217 GLU A C 1
ATOM 1628 O O . GLU A 1 217 ? -28.422 20.156 -0.237 1 97.75 217 GLU A O 1
ATOM 1633 N N . PHE A 1 218 ? -26.844 19.062 0.945 1 98.31 218 PHE A N 1
ATOM 1634 C CA . PHE A 1 218 ? -25.828 19.156 -0.087 1 98.31 218 PHE A CA 1
ATOM 1635 C C . PHE A 1 218 ? -25.234 17.781 -0.401 1 98.31 218 PHE A C 1
ATOM 1637 O O . PHE A 1 218 ? -25.031 16.969 0.502 1 98.31 218 PHE A O 1
ATOM 1644 N N . ARG A 1 219 ? -24.984 17.531 -1.649 1 98.56 219 ARG A N 1
ATOM 1645 C CA . ARG A 1 219 ? -24.375 16.266 -2.045 1 98.56 219 ARG A CA 1
ATOM 1646 C C . ARG A 1 219 ? -23.375 16.469 -3.182 1 98.56 219 ARG A C 1
ATOM 1648 O O . ARG A 1 219 ? -23.656 17.203 -4.133 1 98.56 219 ARG A O 1
ATOM 1655 N N . GLY A 1 220 ? -22.219 16 -3.031 1 98.5 220 GLY A N 1
ATOM 1656 C CA . GLY A 1 220 ? -21.203 15.93 -4.078 1 98.5 220 GLY A CA 1
ATOM 1657 C C . GLY A 1 220 ? -20.672 14.523 -4.297 1 98.5 220 GLY A C 1
ATOM 1658 O O . GLY A 1 220 ? -21.109 13.578 -3.639 1 98.5 220 GLY A O 1
ATOM 1659 N N . VAL A 1 221 ? -19.812 14.391 -5.316 1 98.62 221 VAL A N 1
ATOM 1660 C CA . VAL A 1 221 ? -19.25 13.078 -5.633 1 98.62 221 VAL A CA 1
ATOM 1661 C C . VAL A 1 221 ? -17.734 13.172 -5.758 1 98.62 221 VAL A C 1
ATOM 1663 O O . VAL A 1 221 ? -17.219 13.953 -6.559 1 98.62 221 VAL A O 1
ATOM 1666 N N . GLY A 1 222 ? -17.062 12.352 -4.953 1 98.12 222 GLY A N 1
ATOM 1667 C CA . GLY A 1 222 ? -15.609 12.336 -4.977 1 98.12 222 GLY A CA 1
ATOM 1668 C C . GLY A 1 222 ? -15.039 11.094 -5.629 1 98.12 222 GLY A C 1
ATOM 1669 O O . GLY A 1 222 ? -13.859 11.055 -5.977 1 98.12 222 GLY A O 1
ATOM 1670 N N . ASN A 1 223 ? -15.828 10.055 -5.727 1 97.12 223 ASN A N 1
ATOM 1671 C CA . ASN A 1 223 ? -15.5 8.852 -6.488 1 97.12 223 ASN A CA 1
ATOM 1672 C C . ASN A 1 223 ? -14.328 8.094 -5.871 1 97.12 223 ASN A C 1
ATOM 1674 O O . ASN A 1 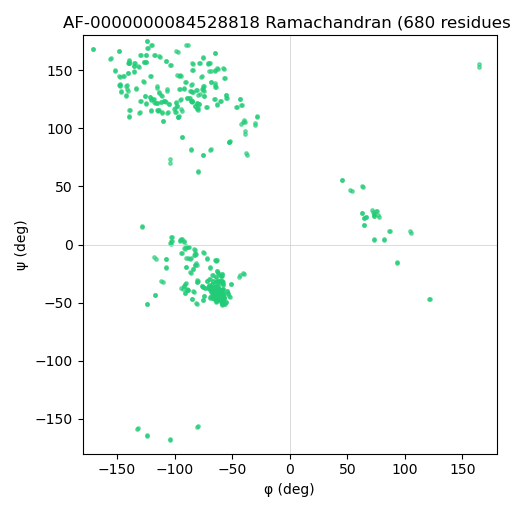223 ? -13.562 7.445 -6.582 1 97.12 223 ASN A O 1
ATOM 1678 N N . PHE A 1 224 ? -14.086 8.266 -4.621 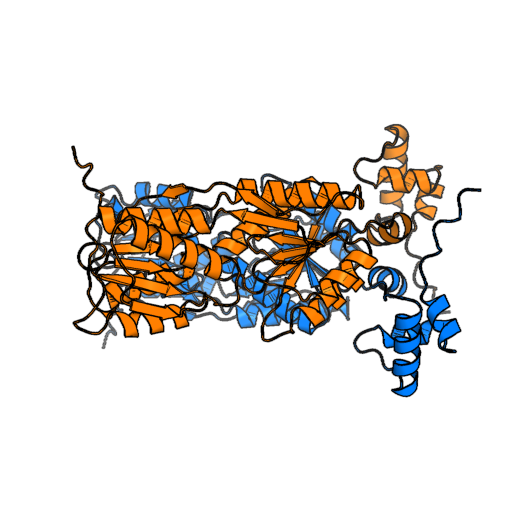1 95.94 224 PHE A N 1
ATOM 1679 C CA . PHE A 1 224 ? -12.984 7.652 -3.889 1 95.94 224 PHE A CA 1
ATOM 1680 C C . PHE A 1 224 ? -11.641 8.148 -4.418 1 95.94 224 PHE A C 1
ATOM 1682 O O . PHE A 1 224 ? -10.633 7.441 -4.316 1 95.94 224 PHE A O 1
ATOM 1689 N N . GLN A 1 225 ? -11.617 9.242 -5.023 1 95.44 225 GLN A N 1
ATOM 1690 C CA . GLN A 1 225 ? -10.398 9.844 -5.566 1 95.44 225 GLN A CA 1
ATOM 1691 C C . GLN A 1 225 ? -10.07 11.156 -4.867 1 95.44 225 GLN A C 1
ATOM 1693 O O . GLN A 1 225 ? -10.961 11.984 -4.648 1 95.44 225 GLN A O 1
ATOM 1698 N N . HIS A 1 226 ? -8.859 11.281 -4.574 1 95.81 226 HIS A N 1
ATOM 1699 C CA . HIS A 1 226 ? -8.414 12.461 -3.848 1 95.81 226 HIS A CA 1
ATOM 1700 C C . HIS A 1 226 ? -8.734 13.742 -4.621 1 95.81 226 HIS A C 1
ATOM 1702 O O . HIS A 1 226 ? -9.344 14.664 -4.078 1 95.81 226 HIS A O 1
ATOM 1708 N N . GLU A 1 227 ? -8.383 13.82 -5.883 1 95.75 227 GLU A N 1
ATOM 1709 C CA . GLU A 1 227 ? -8.539 15.023 -6.691 1 95.75 227 GLU A CA 1
ATOM 1710 C C . GLU A 1 227 ? -10.008 15.336 -6.941 1 95.75 227 GLU A C 1
ATOM 1712 O O . GLU A 1 227 ? -10.414 16.5 -6.922 1 95.75 227 GLU A O 1
ATOM 1717 N N . THR A 1 228 ? -10.75 14.344 -7.148 1 97.88 228 THR A N 1
ATOM 1718 C CA . THR A 1 228 ? -12.18 14.547 -7.375 1 97.88 228 THR A CA 1
ATOM 1719 C C . THR A 1 228 ? -12.867 15 -6.094 1 97.88 228 THR A C 1
ATOM 1721 O O . THR A 1 228 ? -13.789 15.82 -6.137 1 97.88 228 THR A O 1
ATOM 1724 N N . ALA A 1 229 ? -12.422 14.484 -4.973 1 98.44 229 ALA A N 1
ATOM 1725 C CA . ALA A 1 229 ? -12.969 14.906 -3.684 1 98.44 229 ALA A CA 1
ATOM 1726 C C . ALA A 1 229 ? -12.625 16.359 -3.395 1 98.44 229 ALA A C 1
ATOM 1728 O O . ALA A 1 229 ? -13.438 17.094 -2.83 1 98.44 229 ALA A O 1
ATOM 1729 N N . ARG A 1 230 ? -11.445 16.734 -3.791 1 98.06 230 ARG A N 1
ATOM 1730 C CA . ARG A 1 230 ? -11.039 18.141 -3.656 1 98.06 230 ARG A CA 1
ATOM 1731 C C . ARG A 1 230 ? -11.969 19.047 -4.441 1 98.06 230 ARG A C 1
ATOM 1733 O O . ARG A 1 230 ? -12.422 20.078 -3.926 1 98.06 230 ARG A O 1
ATOM 1740 N N . ALA A 1 231 ? -12.227 18.672 -5.641 1 98.31 231 ALA A N 1
ATOM 1741 C CA . ALA A 1 231 ? -13.102 19.453 -6.5 1 98.31 231 ALA A CA 1
ATOM 1742 C C . ALA A 1 231 ? -14.516 19.516 -5.926 1 98.31 231 ALA A C 1
ATOM 1744 O O . ALA A 1 231 ? -15.141 20.578 -5.934 1 98.31 231 ALA A O 1
ATOM 1745 N N . ALA A 1 232 ? -14.969 18.422 -5.438 1 98.56 232 ALA A N 1
ATOM 1746 C CA . ALA A 1 232 ? -16.297 18.359 -4.836 1 98.56 232 ALA A CA 1
ATOM 1747 C C . ALA A 1 232 ? -16.375 19.266 -3.609 1 98.56 232 ALA A C 1
ATOM 1749 O O . ALA A 1 232 ? -17.391 19.922 -3.383 1 98.56 232 ALA A O 1
ATOM 1750 N N . ALA A 1 233 ? -15.367 19.312 -2.838 1 98.62 233 ALA A N 1
ATOM 1751 C CA . ALA A 1 233 ? -15.32 20.156 -1.644 1 98.62 233 ALA A CA 1
ATOM 1752 C C . ALA A 1 233 ? -15.359 21.641 -2.014 1 98.62 233 ALA A C 1
ATOM 1754 O O . ALA A 1 233 ? -16.094 22.422 -1.394 1 98.62 233 ALA A O 1
ATOM 1755 N N . LEU A 1 234 ? -14.586 21.969 -3 1 98 234 LEU A N 1
ATOM 1756 C CA . LEU A 1 234 ? -14.57 23.359 -3.443 1 98 234 LEU A CA 1
ATOM 1757 C C . LEU A 1 234 ? -15.945 23.797 -3.918 1 98 234 LEU A C 1
ATOM 1759 O O . LEU A 1 234 ? -16.406 24.875 -3.561 1 98 234 LEU A O 1
ATOM 1763 N N . GLU A 1 235 ? -16.547 22.969 -4.656 1 97.5 235 GLU A N 1
ATOM 1764 C CA . GLU A 1 235 ? -17.875 23.281 -5.168 1 97.5 235 GLU A CA 1
ATOM 1765 C C . GLU A 1 235 ? -18.891 23.406 -4.035 1 97.5 235 GLU A C 1
ATOM 1767 O O . GLU A 1 235 ? -19.719 24.312 -4.035 1 97.5 235 GLU A O 1
ATOM 1772 N N . MET A 1 236 ? -18.828 22.641 -3.039 1 98 236 MET A N 1
ATOM 1773 C CA . MET A 1 236 ? -19.812 22.547 -1.975 1 98 236 MET A CA 1
ATOM 1774 C C . MET A 1 236 ? -19.641 23.672 -0.962 1 98 236 MET A C 1
ATOM 1776 O O . MET A 1 236 ? -20.625 24.188 -0.43 1 98 236 MET A O 1
ATOM 1780 N N . PHE A 1 237 ? -18.406 24.125 -0.761 1 98.06 237 PHE A N 1
ATOM 1781 C CA . PHE A 1 237 ? -18.156 24.938 0.425 1 98.06 237 PHE A CA 1
ATOM 1782 C C . PHE A 1 237 ? -17.734 26.359 0.036 1 98.06 237 PHE A C 1
ATOM 1784 O O . PHE A 1 237 ? -17.594 27.219 0.896 1 98.06 237 PHE A O 1
ATOM 1791 N N . ALA A 1 238 ? -17.406 26.609 -1.192 1 91.38 238 ALA A N 1
ATOM 1792 C CA . ALA A 1 238 ? -16.891 27.906 -1.622 1 91.38 238 ALA A CA 1
ATOM 1793 C C . ALA A 1 238 ? -17.938 29 -1.427 1 91.38 238 ALA A C 1
ATOM 1795 O O . ALA A 1 238 ? -17.594 30.172 -1.194 1 91.38 238 ALA A O 1
ATOM 1796 N N . GLY A 1 239 ? -19.172 28.703 -1.469 1 86.94 239 GLY A N 1
ATOM 1797 C CA . GLY A 1 239 ? -20.203 29.719 -1.343 1 86.94 239 GLY A CA 1
ATOM 1798 C C . GLY A 1 239 ? -20.609 29.984 0.093 1 86.94 239 GLY A C 1
ATOM 1799 O O . GLY A 1 239 ? -20.109 29.328 1.015 1 86.94 239 GLY A O 1
ATOM 1800 N N . ARG A 1 240 ? -21.406 31 0.258 1 86.75 240 ARG A N 1
ATOM 1801 C CA . ARG A 1 240 ? -21.891 31.375 1.583 1 86.75 240 ARG A CA 1
ATOM 1802 C C . ARG A 1 240 ? -22.922 30.359 2.082 1 86.75 240 ARG A C 1
ATOM 1804 O O . ARG A 1 240 ? -23.062 30.156 3.289 1 86.75 240 ARG A O 1
ATOM 1811 N N . ASP A 1 241 ? -23.578 29.859 1.101 1 92.38 241 ASP A N 1
ATOM 1812 C CA . ASP A 1 241 ? -24.531 28.781 1.424 1 92.38 241 ASP A CA 1
ATOM 1813 C C . ASP A 1 241 ? -23.828 27.422 1.46 1 92.38 241 ASP A C 1
ATOM 1815 O O . ASP A 1 241 ? -23.797 26.719 0.454 1 92.38 241 ASP A O 1
ATOM 1819 N N . ARG A 1 242 ? -23.188 27.141 2.588 1 96.19 242 ARG A N 1
ATOM 1820 C CA . ARG A 1 242 ? -22.422 25.906 2.719 1 96.19 242 ARG A CA 1
ATOM 1821 C C . ARG A 1 242 ? -22.875 25.094 3.926 1 96.19 242 ARG A C 1
ATOM 1823 O O . ARG A 1 242 ? -23.469 25.656 4.863 1 96.19 242 ARG A O 1
ATOM 1830 N N . PRO A 1 243 ? -22.625 23.859 3.898 1 98.19 243 PRO A N 1
ATOM 1831 C CA . PRO A 1 243 ? -22.953 23.047 5.074 1 98.19 243 PRO A CA 1
ATOM 1832 C C . PRO A 1 243 ? -22.047 23.359 6.27 1 98.19 243 PRO A C 1
ATOM 1834 O O . PRO A 1 243 ? -20.953 23.906 6.102 1 98.19 243 PRO A O 1
ATOM 1837 N N . ASP A 1 244 ? -22.562 23.062 7.43 1 98.38 244 ASP A N 1
ATOM 1838 C CA . ASP A 1 244 ? -21.766 23.203 8.648 1 98.38 244 ASP A CA 1
ATOM 1839 C C . ASP A 1 244 ? -21.281 21.844 9.148 1 98.38 244 ASP A C 1
ATOM 1841 O O . ASP A 1 244 ? -20.609 21.766 10.18 1 98.38 244 ASP A O 1
ATOM 1845 N N . ALA A 1 245 ? -21.609 20.781 8.461 1 98.75 245 ALA A N 1
ATOM 1846 C CA . ALA A 1 245 ? -21.109 19.438 8.695 1 98.75 245 ALA A CA 1
ATOM 1847 C C . ALA A 1 245 ? -21.109 18.625 7.402 1 98.75 245 ALA A C 1
ATOM 1849 O O . ALA A 1 245 ? -21.938 18.844 6.516 1 98.75 245 ALA A O 1
ATOM 1850 N N . VAL A 1 246 ? -20.188 17.703 7.305 1 98.94 246 VAL A N 1
ATOM 1851 C CA . VAL A 1 246 ? -20.125 16.859 6.117 1 98.94 246 VAL A CA 1
ATOM 1852 C C . VAL A 1 246 ? -19.641 15.469 6.5 1 98.94 246 VAL A C 1
ATOM 1854 O O . VAL A 1 246 ? -18.719 15.32 7.309 1 98.94 246 VAL A O 1
ATOM 1857 N N . PHE A 1 247 ? -20.359 14.477 6.039 1 98.94 247 PHE A N 1
ATOM 1858 C CA . PHE A 1 247 ? -19.859 13.109 6.004 1 98.94 247 PHE A CA 1
ATOM 1859 C C . PHE A 1 247 ? -19.219 12.805 4.652 1 98.94 247 PHE A C 1
ATOM 1861 O O . PHE A 1 247 ? -19.875 12.891 3.615 1 98.94 247 PHE A O 1
ATOM 1868 N N . VAL A 1 248 ? -17.906 12.555 4.668 1 98.94 248 VAL A N 1
ATOM 1869 C CA . VAL A 1 248 ? -17.188 12.109 3.479 1 98.94 248 VAL A CA 1
ATOM 1870 C C . VAL A 1 248 ? -17.078 10.586 3.48 1 98.94 248 VAL A C 1
ATOM 1872 O O . VAL A 1 248 ? -16.594 9.992 4.453 1 98.94 248 VAL A O 1
ATOM 1875 N N . CYS A 1 249 ? -17.344 9.977 2.41 1 98.81 249 CYS A N 1
ATOM 1876 C CA . CYS A 1 249 ? -17.625 8.555 2.303 1 98.81 249 CYS A CA 1
ATOM 1877 C C . CYS A 1 249 ? -16.469 7.723 2.828 1 98.81 249 CYS A C 1
ATOM 1879 O O . CYS A 1 249 ? -16.656 6.602 3.299 1 98.81 249 CYS A O 1
ATOM 1881 N N . ASN A 1 250 ? -15.227 8.203 2.678 1 98.62 250 ASN A N 1
ATOM 1882 C CA . ASN A 1 250 ? -14.086 7.52 3.277 1 98.62 250 ASN A CA 1
ATOM 1883 C C . ASN A 1 250 ? -12.984 8.508 3.672 1 98.62 250 ASN A C 1
ATOM 1885 O O . ASN A 1 250 ? -13.031 9.68 3.293 1 98.62 250 ASN A O 1
ATOM 1889 N N . ASP A 1 251 ? -12.055 8.031 4.453 1 98.56 251 ASP A N 1
ATOM 1890 C CA . ASP A 1 251 ? -10.984 8.859 4.992 1 98.56 251 ASP A CA 1
ATOM 1891 C C . ASP A 1 251 ? -10.125 9.445 3.875 1 98.56 251 ASP A C 1
ATOM 1893 O O . ASP A 1 251 ? -9.727 10.609 3.938 1 98.56 251 ASP A O 1
ATOM 1897 N N . HIS A 1 252 ? -9.836 8.609 2.873 1 97.69 252 HIS A N 1
ATOM 1898 C CA . HIS A 1 252 ? -8.984 9.031 1.764 1 97.69 252 HIS A CA 1
ATOM 1899 C C . HIS A 1 252 ? -9.477 10.336 1.154 1 97.69 252 HIS A C 1
ATOM 1901 O O . HIS A 1 252 ? -8.68 11.242 0.888 1 97.69 252 HIS A O 1
ATOM 1907 N N . MET A 1 253 ? -10.703 10.469 0.933 1 98.5 253 MET A N 1
ATOM 1908 C CA . MET A 1 253 ? -11.328 11.688 0.408 1 98.5 253 MET A CA 1
ATOM 1909 C C . MET A 1 253 ? -11.438 12.75 1.491 1 98.5 253 MET A C 1
ATOM 1911 O O . MET A 1 253 ? -11.289 13.945 1.213 1 98.5 253 MET A O 1
ATOM 1915 N N . ALA A 1 254 ? -11.695 12.328 2.736 1 98.88 254 ALA A N 1
ATOM 1916 C CA . ALA A 1 254 ? -11.914 13.266 3.836 1 98.88 254 ALA A CA 1
ATOM 1917 C C . ALA A 1 254 ? -10.672 14.125 4.078 1 98.88 254 ALA A C 1
ATOM 1919 O O . ALA A 1 254 ? -10.789 15.305 4.418 1 98.88 254 ALA A O 1
ATOM 1920 N N . PHE A 1 255 ? -9.508 13.555 3.9 1 98.44 255 PHE A N 1
ATOM 1921 C CA . PHE A 1 255 ? -8.281 14.328 4.059 1 98.44 255 PHE A CA 1
ATOM 1922 C C . PHE A 1 255 ? -8.211 15.461 3.045 1 98.44 255 PHE A C 1
ATOM 1924 O O . PHE A 1 255 ? -7.855 16.594 3.389 1 98.44 255 PHE A O 1
ATOM 1931 N N . ALA A 1 256 ? -8.562 15.156 1.814 1 98.31 256 ALA A N 1
ATOM 1932 C CA . ALA A 1 256 ? -8.594 16.172 0.767 1 98.31 256 ALA A CA 1
ATOM 1933 C C . ALA A 1 256 ? -9.594 17.281 1.101 1 98.31 256 ALA A C 1
ATOM 1935 O O . ALA A 1 256 ? -9.305 18.453 0.917 1 98.31 256 ALA A O 1
ATOM 1936 N N . VAL A 1 257 ? -10.695 16.859 1.598 1 98.81 257 VAL A N 1
ATOM 1937 C CA . VAL A 1 257 ? -11.766 17.797 1.933 1 98.81 257 VAL A CA 1
ATOM 1938 C C . VAL A 1 257 ? -11.312 18.719 3.072 1 98.81 257 VAL A C 1
ATOM 1940 O O . VAL A 1 257 ? -11.469 19.938 2.996 1 98.81 257 VAL A O 1
ATOM 1943 N N . MET A 1 258 ? -10.742 18.172 4.113 1 98.75 258 MET A N 1
ATOM 1944 C CA . MET A 1 258 ? -10.266 18.953 5.25 1 98.75 258 MET A CA 1
ATOM 1945 C C . MET A 1 258 ? -9.203 19.953 4.812 1 98.75 258 MET A C 1
ATOM 1947 O O . MET A 1 258 ? -9.195 21.109 5.273 1 98.75 258 MET A O 1
ATOM 1951 N N . ASP A 1 259 ? -8.383 19.531 3.938 1 98 259 ASP A N 1
ATOM 1952 C CA . ASP A 1 259 ? -7.336 20.422 3.451 1 98 259 ASP A CA 1
ATOM 1953 C C . ASP A 1 259 ? -7.93 21.594 2.682 1 98 259 ASP A C 1
ATOM 1955 O O . ASP A 1 259 ? -7.469 22.734 2.814 1 98 259 ASP A O 1
ATOM 1959 N N . VAL A 1 260 ? -8.883 21.312 1.866 1 98 260 VAL A N 1
ATOM 1960 C CA . VAL A 1 260 ? -9.562 22.359 1.12 1 98 260 VAL A CA 1
ATOM 1961 C C . VAL A 1 260 ? -10.227 23.344 2.09 1 98 260 VAL A C 1
ATOM 1963 O O . VAL A 1 260 ? -10.062 24.547 1.968 1 98 260 VAL A O 1
ATOM 1966 N N . LEU A 1 261 ? -10.922 22.812 3.078 1 98.5 261 LEU A N 1
ATOM 1967 C CA . LEU A 1 261 ? -11.633 23.641 4.039 1 98.5 261 LEU A CA 1
ATOM 1968 C C . LEU A 1 261 ? -10.672 24.562 4.781 1 98.5 261 LEU A C 1
ATOM 1970 O O . LEU A 1 261 ? -10.891 25.781 4.844 1 98.5 261 LEU A O 1
ATOM 1974 N N . ARG A 1 262 ? -9.594 23.969 5.219 1 97.38 262 ARG A N 1
ATOM 1975 C CA . ARG A 1 262 ? -8.672 24.703 6.078 1 97.38 262 ARG A CA 1
ATOM 1976 C C . ARG A 1 262 ? -7.754 25.609 5.25 1 97.38 262 ARG A C 1
ATOM 1978 O O . ARG A 1 262 ? -7.719 26.812 5.453 1 97.38 262 ARG A O 1
ATOM 1985 N N . ALA A 1 263 ? -7.164 25.031 4.293 1 95.44 263 ALA A N 1
ATOM 1986 C CA . ALA A 1 263 ? -6.043 25.719 3.643 1 95.44 263 ALA A CA 1
ATOM 1987 C C . ALA A 1 263 ? -6.527 26.578 2.48 1 95.44 263 ALA A C 1
ATOM 1989 O O . ALA A 1 263 ? -5.941 27.625 2.191 1 95.44 263 ALA A O 1
ATOM 1990 N N . LYS A 1 264 ? -7.535 26.172 1.806 1 94.94 264 LYS A N 1
ATOM 1991 C CA . LYS A 1 264 ? -7.98 26.906 0.627 1 94.94 264 LYS A CA 1
ATOM 1992 C C . LYS A 1 264 ? -9.086 27.891 0.986 1 94.94 264 LYS A C 1
ATOM 1994 O O . LYS A 1 264 ? -9.094 29.016 0.491 1 94.94 264 LYS A O 1
ATOM 1999 N N . LEU A 1 265 ? -9.977 27.516 1.889 1 97.06 265 LEU A N 1
ATOM 2000 C CA . LEU A 1 265 ? -11.156 28.328 2.143 1 97.06 265 LEU A CA 1
ATOM 2001 C C . LEU A 1 265 ? -11.055 29.031 3.492 1 97.06 265 LEU A C 1
ATOM 2003 O O . LEU A 1 265 ? -11.875 29.891 3.809 1 97.06 265 LEU A O 1
ATOM 2007 N N . GLY A 1 266 ? -10.102 28.609 4.289 1 96.81 266 GLY A N 1
ATOM 2008 C CA . GLY A 1 266 ? -9.867 29.25 5.57 1 96.81 266 GLY A CA 1
ATOM 2009 C C . GLY A 1 266 ? -10.953 28.953 6.59 1 96.81 266 GLY A C 1
ATOM 2010 O O . GLY A 1 266 ? -11.258 29.797 7.445 1 96.81 266 GLY A O 1
ATOM 2011 N N . LEU A 1 267 ? -11.555 27.812 6.473 1 97.81 267 LEU A N 1
ATOM 2012 C CA . LEU A 1 267 ? -12.633 27.438 7.379 1 97.81 267 LEU A CA 1
ATOM 2013 C C . LEU A 1 267 ? -12.094 26.578 8.523 1 97.81 267 LEU A C 1
ATOM 2015 O O . LEU A 1 267 ? -11.203 25.75 8.328 1 97.81 267 LEU A O 1
ATOM 2019 N N . ASP A 1 268 ? -12.695 26.766 9.688 1 97.69 268 ASP A N 1
ATOM 2020 C CA . ASP A 1 268 ? -12.297 26.016 10.875 1 97.69 268 ASP A CA 1
ATOM 2021 C C . ASP A 1 268 ? -13.016 24.672 10.953 1 97.69 268 ASP A C 1
ATOM 2023 O O . ASP A 1 268 ? -14.227 24.594 10.734 1 97.69 268 ASP A O 1
ATOM 2027 N N . VAL A 1 269 ? -12.281 23.656 11.195 1 98.31 269 VAL A N 1
ATOM 2028 C CA . VAL A 1 269 ? -12.812 22.328 11.461 1 98.31 269 VAL A CA 1
ATOM 2029 C C . VAL A 1 269 ? -12.562 21.953 12.922 1 98.31 269 VAL A C 1
ATOM 2031 O O . VAL A 1 269 ? -11.414 21.828 13.352 1 98.31 269 VAL A O 1
ATOM 2034 N N . PRO A 1 270 ? -13.57 21.828 13.688 1 97.94 270 PRO A N 1
ATOM 2035 C CA . PRO A 1 270 ? -14.984 21.625 13.336 1 97.94 270 PRO A CA 1
ATOM 2036 C C . PRO A 1 270 ? -15.805 22.906 13.492 1 97.94 270 PRO A C 1
ATOM 2038 O O . PRO A 1 270 ? -17.031 22.875 13.359 1 97.94 270 PRO A O 1
ATOM 2041 N N . GLY A 1 271 ? -15.18 23.984 13.836 1 97.38 271 GLY A N 1
ATOM 2042 C CA . GLY A 1 271 ? -15.898 25.203 14.188 1 97.38 271 GLY A CA 1
ATOM 2043 C C . GLY A 1 271 ? -16.859 25.672 13.109 1 97.38 271 GLY A C 1
ATOM 2044 O O . GLY A 1 271 ? -18.016 25.984 13.398 1 97.38 271 GLY A O 1
ATOM 2045 N N . ASP A 1 272 ? -16.422 25.75 11.922 1 97.38 272 ASP A N 1
ATOM 2046 C CA . ASP A 1 272 ? -17.266 26.141 10.789 1 97.38 272 ASP A CA 1
ATOM 2047 C C . ASP A 1 272 ? -17.906 24.906 10.148 1 97.38 272 ASP A C 1
ATOM 2049 O O . ASP A 1 272 ? -19.062 24.953 9.75 1 97.38 272 ASP A O 1
ATOM 2053 N N . VAL A 1 273 ? -17.109 23.875 10.016 1 98.62 273 VAL A N 1
ATOM 2054 C CA . VAL A 1 273 ? -17.594 22.672 9.367 1 98.62 273 VAL A CA 1
ATOM 2055 C C . VAL A 1 273 ? -17.078 21.438 10.109 1 98.62 273 VAL A C 1
ATOM 2057 O O . VAL A 1 273 ? -15.875 21.188 10.164 1 98.62 273 VAL A O 1
ATOM 2060 N N . ALA A 1 274 ? -17.938 20.656 10.688 1 98.81 274 ALA A N 1
ATOM 2061 C CA . ALA A 1 274 ? -17.562 19.344 11.219 1 98.81 274 ALA A CA 1
ATOM 2062 C C . ALA A 1 274 ? -17.375 18.328 10.102 1 98.81 274 ALA A C 1
ATOM 2064 O O . ALA A 1 274 ? -18.141 18.312 9.133 1 98.81 274 ALA A O 1
ATOM 2065 N N . VAL A 1 275 ? -16.328 17.516 10.172 1 98.94 275 VAL A N 1
ATOM 2066 C CA . VAL A 1 275 ? -16.016 16.547 9.117 1 98.94 275 VAL A CA 1
ATOM 2067 C C . VAL A 1 275 ? -15.898 15.148 9.711 1 98.94 275 VAL A C 1
ATOM 2069 O O . VAL A 1 275 ? -15.188 14.945 10.703 1 98.94 275 VAL A O 1
ATOM 2072 N N . ALA A 1 276 ? -16.562 14.242 9.188 1 98.94 276 ALA A N 1
ATOM 2073 C CA . ALA A 1 276 ? -16.453 12.836 9.539 1 98.94 276 ALA A CA 1
ATOM 2074 C C . ALA A 1 276 ? -16.078 11.984 8.32 1 98.94 276 ALA A C 1
ATOM 2076 O O . ALA A 1 276 ? -16.5 12.289 7.203 1 98.94 276 ALA A O 1
ATOM 2077 N N . GLY A 1 277 ? -15.312 10.984 8.562 1 98.88 277 GLY A N 1
ATOM 2078 C CA . GLY A 1 277 ? -14.938 10.047 7.516 1 98.88 277 GLY A CA 1
ATOM 2079 C C . GLY A 1 277 ? -15.281 8.609 7.855 1 98.88 277 GLY A C 1
ATOM 2080 O O . GLY A 1 277 ? -16.156 8.359 8.688 1 98.88 277 GLY A O 1
ATOM 2081 N N . PHE A 1 278 ? -14.695 7.684 7.125 1 98.88 278 PHE A N 1
ATOM 2082 C CA . PHE A 1 278 ? -14.938 6.254 7.262 1 98.88 278 PHE A CA 1
ATOM 2083 C C . PHE A 1 278 ? -13.68 5.457 6.93 1 98.88 278 PHE A C 1
ATOM 2085 O O . PHE A 1 278 ? -13 5.742 5.941 1 98.88 278 PHE A O 1
ATOM 2092 N N . ASP A 1 279 ? -13.375 4.418 7.754 1 98.5 279 ASP A N 1
ATOM 2093 C CA . ASP A 1 279 ? -12.266 3.477 7.641 1 98.5 279 ASP A CA 1
ATOM 2094 C C . ASP A 1 279 ? -11.383 3.518 8.891 1 98.5 279 ASP A C 1
ATOM 2096 O O . ASP A 1 279 ? -10.961 2.475 9.391 1 98.5 279 ASP A O 1
ATOM 2100 N N . ASP A 1 280 ? -11.039 4.797 9.32 1 98.5 280 ASP A N 1
ATOM 2101 C CA . ASP A 1 280 ? -10.133 5.07 10.43 1 98.5 280 ASP A CA 1
ATOM 2102 C C . ASP A 1 280 ? -8.727 4.547 10.133 1 98.5 280 ASP A C 1
ATOM 2104 O O . ASP A 1 280 ? -8.164 3.789 10.922 1 98.5 280 ASP A O 1
ATOM 2108 N N . VAL A 1 281 ? -8.25 4.891 8.984 1 97.31 281 VAL A N 1
ATOM 2109 C CA . VAL A 1 281 ? -6.867 4.57 8.648 1 97.31 281 VAL A CA 1
ATOM 2110 C C . VAL A 1 281 ? -5.922 5.32 9.578 1 97.31 281 VAL A C 1
ATOM 2112 O O . VAL A 1 281 ? -6.309 6.316 10.203 1 97.31 281 VAL A O 1
ATOM 2115 N N . PRO A 1 282 ? -4.688 4.996 9.672 1 94.62 282 PRO A N 1
ATOM 2116 C CA . PRO A 1 282 ? -3.779 5.574 10.664 1 94.62 282 PRO A CA 1
ATOM 2117 C C . PRO A 1 282 ? -3.678 7.094 10.555 1 94.62 282 PRO A C 1
ATOM 2119 O O . PRO A 1 282 ? -3.678 7.789 11.578 1 94.62 282 PRO A O 1
ATOM 2122 N N . ILE A 1 283 ? -3.672 7.656 9.406 1 95.75 283 ILE A N 1
ATOM 2123 C CA . ILE A 1 283 ? -3.541 9.086 9.172 1 95.75 283 ILE A CA 1
ATOM 2124 C C . ILE A 1 283 ? -4.684 9.828 9.852 1 95.75 283 ILE A C 1
ATOM 2126 O O . ILE A 1 283 ? -4.527 10.984 10.258 1 95.75 283 ILE A O 1
ATOM 2130 N N . ALA A 1 284 ? -5.793 9.172 10.016 1 97.88 284 ALA A N 1
ATOM 2131 C CA . ALA A 1 284 ? -6.969 9.797 10.625 1 97.88 284 ALA A CA 1
ATOM 2132 C C . ALA A 1 284 ? -6.668 10.258 12.047 1 97.88 284 ALA A C 1
ATOM 2134 O O . ALA A 1 284 ? -7.211 11.266 12.5 1 97.88 284 ALA A O 1
ATOM 2135 N N . SER A 1 285 ? -5.766 9.539 12.734 1 97 285 SER A N 1
ATOM 2136 C CA . SER A 1 285 ? -5.473 9.852 14.125 1 97 285 SER A CA 1
ATOM 2137 C C . SER A 1 285 ? -4.27 10.781 14.242 1 97 285 SER A C 1
ATOM 2139 O O . SER A 1 285 ? -3.932 11.234 15.336 1 97 285 SER A O 1
ATOM 2141 N N . TRP A 1 286 ? -3.609 11.023 13.141 1 95.88 286 TRP A N 1
ATOM 2142 C CA . TRP A 1 286 ? -2.5 11.969 13.188 1 95.88 286 TRP A CA 1
ATOM 2143 C C . TRP A 1 286 ? -2.988 13.359 13.578 1 95.88 286 TRP A C 1
ATOM 2145 O O . TRP A 1 286 ? -4.098 13.758 13.219 1 95.88 286 TRP A O 1
ATOM 2155 N N . ALA A 1 287 ? -2.168 14.133 14.203 1 94.94 287 ALA A N 1
ATOM 2156 C CA . ALA A 1 287 ? -2.543 15.438 14.75 1 94.94 287 ALA A CA 1
ATOM 2157 C C . ALA A 1 287 ? -2.988 16.391 13.648 1 94.94 287 ALA A C 1
ATOM 2159 O O . ALA A 1 287 ? -3.869 17.234 13.859 1 94.94 287 ALA A O 1
ATOM 2160 N N . ALA A 1 288 ? -2.449 16.25 12.5 1 95.12 288 ALA A N 1
ATOM 2161 C CA . ALA A 1 288 ? -2.758 17.141 11.383 1 95.12 288 ALA A CA 1
ATOM 2162 C C . ALA A 1 288 ? -4.227 17.031 10.984 1 95.12 288 ALA A C 1
ATOM 2164 O O . ALA A 1 288 ? -4.801 17.984 10.445 1 95.12 288 ALA A O 1
ATOM 2165 N N . TYR A 1 289 ? -4.844 15.938 11.297 1 97.5 289 TYR A N 1
ATOM 2166 C CA . TYR A 1 289 ? -6.219 15.742 10.844 1 97.5 289 TYR A CA 1
ATOM 2167 C C . TYR A 1 289 ? -7.141 15.461 12.023 1 97.5 289 TYR A C 1
ATOM 2169 O O . TYR A 1 289 ? -8.156 16.125 12.203 1 97.5 289 TYR A O 1
ATOM 2177 N N . ASP A 1 290 ? -6.664 14.43 12.859 1 98.19 290 ASP A N 1
ATOM 2178 C CA . ASP A 1 290 ? -7.48 14.039 14.008 1 98.19 290 ASP A CA 1
ATOM 2179 C C . ASP A 1 290 ? -8.945 13.898 13.609 1 98.19 290 ASP A C 1
ATOM 2181 O O . ASP A 1 290 ? -9.828 14.508 14.227 1 98.19 290 ASP A O 1
ATOM 2185 N N . LEU A 1 291 ? -9.18 13.086 12.641 1 98.75 291 LEU A N 1
ATOM 2186 C CA . LEU A 1 291 ? -10.438 12.922 11.93 1 98.75 291 LEU A CA 1
ATOM 2187 C C . LEU A 1 291 ? -11.359 11.953 12.664 1 98.75 291 LEU A C 1
ATOM 2189 O O . LEU A 1 291 ? -10.969 10.828 12.961 1 98.75 291 LEU A O 1
ATOM 2193 N N . THR A 1 292 ? -12.562 12.406 13.023 1 98.88 292 THR A N 1
ATOM 2194 C CA . THR A 1 292 ? -13.617 11.484 13.414 1 98.88 292 THR A CA 1
ATOM 2195 C C . THR A 1 292 ? -13.945 10.516 12.273 1 98.88 292 THR A C 1
ATOM 2197 O O . THR A 1 292 ? -14.188 10.945 11.141 1 98.88 292 THR A O 1
ATOM 2200 N N . SER A 1 293 ? -13.859 9.25 12.531 1 98.88 293 SER A N 1
ATOM 2201 C CA . SER A 1 293 ? -14.016 8.242 11.484 1 98.88 293 SER A CA 1
ATOM 2202 C C . SER A 1 293 ? -14.641 6.969 12.039 1 98.88 293 SER A C 1
ATOM 2204 O O . SER A 1 293 ? -14.5 6.664 13.227 1 98.88 293 SER A O 1
ATOM 2206 N N . PHE A 1 294 ? -15.445 6.344 11.234 1 98.94 294 PHE A N 1
ATOM 2207 C CA . PHE A 1 294 ? -15.945 5.023 11.602 1 98.94 294 PHE A CA 1
ATOM 2208 C C . PHE A 1 294 ? -14.906 3.949 11.305 1 98.94 294 PHE A C 1
ATOM 2210 O O . PHE A 1 294 ? -14.555 3.723 10.148 1 98.94 294 PHE A O 1
ATOM 2217 N N . ARG A 1 295 ? -14.461 3.285 12.328 1 98.75 295 ARG A N 1
ATOM 2218 C CA . ARG A 1 295 ? -13.375 2.318 12.227 1 98.75 295 ARG A CA 1
ATOM 2219 C C . ARG A 1 295 ? -13.883 0.98 11.703 1 98.75 295 ARG A C 1
ATOM 2221 O O . ARG A 1 295 ? -14.812 0.395 12.266 1 98.75 295 ARG A O 1
ATOM 2228 N N . GLN A 1 296 ? -13.297 0.547 10.586 1 98.5 296 GLN A N 1
ATOM 2229 C CA . GLN A 1 296 ? -13.477 -0.828 10.141 1 98.5 296 GLN A CA 1
ATOM 2230 C C . GLN A 1 296 ? -12.555 -1.781 10.883 1 98.5 296 GLN A C 1
ATOM 2232 O O . GLN A 1 296 ? -11.375 -1.479 11.086 1 98.5 296 GLN A O 1
ATOM 2237 N N . PRO A 1 297 ? -13.062 -2.869 11.352 1 98.31 297 PRO A N 1
ATOM 2238 C CA . PRO A 1 297 ? -12.203 -3.834 12.047 1 98.31 297 PRO A CA 1
ATOM 2239 C C . PRO A 1 297 ? -11.32 -4.637 11.094 1 98.31 297 PRO A C 1
ATOM 2241 O O . PRO A 1 297 ? -11.555 -5.832 10.891 1 98.31 297 PRO A O 1
ATOM 2244 N N . LEU A 1 298 ? -10.336 -4.039 10.656 1 97.56 298 LEU A N 1
ATOM 2245 C CA . LEU A 1 298 ? -9.539 -4.547 9.547 1 97.56 298 LEU A CA 1
ATOM 2246 C C . LEU A 1 298 ? -8.953 -5.914 9.883 1 97.56 298 LEU A C 1
ATOM 2248 O O . LEU A 1 298 ? -9.016 -6.84 9.07 1 97.56 298 LEU A O 1
ATOM 2252 N N . ASP A 1 299 ? -8.344 -6.07 11.07 1 97.12 299 ASP A N 1
ATOM 2253 C CA . ASP A 1 299 ? -7.734 -7.34 11.445 1 97.12 299 ASP A CA 1
ATOM 2254 C C . ASP A 1 299 ? -8.766 -8.469 11.453 1 97.12 299 ASP A C 1
ATOM 2256 O O . ASP A 1 299 ? -8.492 -9.562 10.945 1 97.12 299 ASP A O 1
ATOM 2260 N N . ALA A 1 300 ? -9.883 -8.188 12.016 1 98.44 300 ALA A N 1
ATOM 2261 C CA . ALA A 1 300 ? -10.953 -9.18 12.039 1 98.44 300 ALA A CA 1
ATOM 2262 C C . ALA A 1 300 ? -11.453 -9.477 10.625 1 98.44 300 ALA A C 1
ATOM 2264 O O . ALA A 1 300 ? -11.789 -10.625 10.312 1 98.44 300 ALA A O 1
ATOM 2265 N N . MET A 1 301 ? -11.57 -8.477 9.836 1 98.38 301 MET A N 1
ATOM 2266 C CA . MET A 1 301 ? -12.008 -8.656 8.453 1 98.38 301 MET A CA 1
ATOM 2267 C C . MET A 1 301 ? -11.047 -9.555 7.688 1 98.38 301 MET A C 1
ATOM 2269 O O . MET A 1 301 ? -11.469 -10.445 6.957 1 98.38 301 MET A O 1
ATOM 2273 N N . VAL A 1 302 ? -9.789 -9.297 7.859 1 98.25 302 VAL A N 1
ATOM 2274 C CA . VAL A 1 302 ? -8.766 -10.086 7.184 1 98.25 302 VAL A CA 1
ATOM 2275 C C . VAL A 1 302 ? -8.82 -11.531 7.672 1 98.25 302 VAL A C 1
ATOM 2277 O O . VAL A 1 302 ? -8.844 -12.469 6.863 1 98.25 302 VAL A O 1
ATOM 2280 N N . SER A 1 303 ? -8.852 -11.688 8.945 1 98.19 303 SER A N 1
ATOM 2281 C CA . SER A 1 303 ? -8.914 -13.023 9.523 1 98.19 303 SER A CA 1
ATOM 2282 C C . SER A 1 303 ? -10.125 -13.789 9.016 1 98.19 303 SER A C 1
ATOM 2284 O O . SER A 1 303 ? -10.016 -14.961 8.641 1 98.19 303 SER A O 1
ATOM 2286 N N . ARG A 1 304 ? -11.242 -13.148 9.008 1 98.25 304 ARG A N 1
ATOM 2287 C CA . ARG A 1 304 ? -12.469 -13.781 8.523 1 98.25 304 ARG A CA 1
ATOM 2288 C C . ARG A 1 304 ? -12.359 -14.125 7.043 1 98.25 304 ARG A C 1
ATOM 2290 O O . ARG A 1 304 ? -12.82 -15.188 6.613 1 98.25 304 ARG A O 1
ATOM 2297 N N . THR A 1 305 ? -11.805 -13.266 6.262 1 98.25 305 THR A N 1
ATOM 2298 C CA . THR A 1 305 ? -11.617 -13.5 4.836 1 98.25 305 THR A CA 1
ATOM 2299 C C . THR A 1 305 ? -10.773 -14.75 4.602 1 98.25 305 THR A C 1
ATOM 2301 O O . THR A 1 305 ? -11.148 -15.617 3.803 1 98.25 305 THR A O 1
ATOM 2304 N N . VAL A 1 306 ? -9.695 -14.852 5.328 1 97.81 306 VAL A N 1
ATOM 2305 C CA . VAL A 1 306 ? -8.805 -16 5.195 1 97.81 306 VAL A CA 1
ATOM 2306 C C . VAL A 1 306 ? -9.531 -17.266 5.641 1 97.81 306 VAL A C 1
ATOM 2308 O O . VAL A 1 306 ? -9.453 -18.297 4.977 1 97.81 306 VAL A O 1
ATOM 2311 N N . GLU A 1 307 ? -10.266 -17.172 6.711 1 97.5 307 GLU A N 1
ATOM 2312 C CA . GLU A 1 307 ? -11.031 -18.297 7.219 1 97.5 307 GLU A CA 1
ATOM 2313 C C . GLU A 1 307 ? -12.031 -18.797 6.18 1 97.5 307 GLU A C 1
ATOM 2315 O O . GLU A 1 307 ? -12.109 -20 5.91 1 97.5 307 GLU A O 1
ATOM 2320 N N . VAL A 1 308 ? -12.773 -17.922 5.656 1 97.06 308 VAL A N 1
ATOM 2321 C CA . VAL A 1 308 ? -13.789 -18.25 4.66 1 97.06 308 VAL A CA 1
ATOM 2322 C C . VAL A 1 308 ? -13.125 -18.891 3.439 1 97.06 308 VAL A C 1
ATOM 2324 O O . VAL A 1 308 ? -13.617 -19.891 2.91 1 97.06 308 VAL A O 1
ATOM 2327 N N . LEU A 1 309 ? -12.062 -18.266 3.008 1 96.19 309 LEU A N 1
ATOM 2328 C CA . LEU A 1 309 ? -11.328 -18.766 1.851 1 96.19 309 LEU A CA 1
ATOM 2329 C C . LEU A 1 309 ? -10.836 -20.203 2.092 1 96.19 309 LEU A C 1
ATOM 2331 O O . LEU A 1 309 ? -11.039 -21.078 1.25 1 96.19 309 LEU A O 1
ATOM 2335 N N . MET A 1 310 ? -10.227 -20.453 3.234 1 95.62 310 MET A N 1
ATOM 2336 C CA . MET A 1 310 ? -9.672 -21.75 3.564 1 95.62 310 MET A CA 1
ATOM 2337 C C . MET A 1 310 ? -10.781 -22.797 3.68 1 95.62 310 MET A C 1
ATOM 2339 O O . MET A 1 310 ? -10.617 -23.938 3.225 1 95.62 310 MET A O 1
ATOM 2343 N N . GLU A 1 311 ? -11.883 -22.406 4.258 1 95.81 311 GLU A N 1
ATOM 2344 C CA . GLU A 1 311 ? -13.016 -23.312 4.379 1 95.81 311 GLU A CA 1
ATOM 2345 C C . GLU A 1 311 ? -13.523 -23.766 3.01 1 95.81 311 GLU A C 1
ATOM 2347 O O . GLU A 1 311 ? -13.781 -24.938 2.789 1 95.81 311 GLU A O 1
ATOM 2352 N N . ARG A 1 312 ? -13.578 -22.891 2.145 1 94.81 312 ARG A N 1
ATOM 2353 C CA . ARG A 1 312 ? -14.164 -23.172 0.838 1 94.81 312 ARG A CA 1
ATOM 2354 C C . ARG A 1 312 ? -13.164 -23.891 -0.064 1 94.81 312 ARG A C 1
ATOM 2356 O O . ARG A 1 312 ? -13.562 -24.656 -0.945 1 94.81 312 ARG A O 1
ATOM 2363 N N . ILE A 1 313 ? -11.914 -23.578 0.118 1 92.38 313 ILE A N 1
ATOM 2364 C CA . ILE A 1 313 ? -10.883 -24.328 -0.597 1 92.38 313 ILE A CA 1
ATOM 2365 C C . ILE A 1 313 ? -10.906 -25.781 -0.167 1 92.38 313 ILE A C 1
ATOM 2367 O O . ILE A 1 313 ? -10.742 -26.688 -0.996 1 92.38 313 ILE A O 1
ATOM 2371 N N . ALA A 1 314 ? -11.133 -26.016 1.065 1 91 314 ALA A N 1
ATOM 2372 C CA . ALA A 1 314 ? -11.133 -27.359 1.622 1 91 314 ALA A CA 1
ATOM 2373 C C . ALA A 1 314 ? -12.398 -28.109 1.24 1 91 314 ALA A C 1
ATOM 2375 O O . ALA A 1 314 ? -12.383 -29.328 1.074 1 91 314 ALA A O 1
ATOM 2376 N N . ASP A 1 315 ? -13.445 -27.344 1.219 1 91.19 315 ASP A N 1
ATOM 2377 C CA . ASP A 1 315 ? -14.75 -27.938 0.944 1 91.19 315 ASP A CA 1
ATOM 2378 C C . ASP A 1 315 ? -15.586 -27.047 0.025 1 91.19 315 ASP A C 1
ATOM 2380 O O . ASP A 1 315 ? -16.172 -26.062 0.473 1 91.19 315 ASP A O 1
ATOM 2384 N N . ASP A 1 316 ? -15.75 -27.484 -1.112 1 83.19 316 ASP A N 1
ATOM 2385 C CA . ASP A 1 316 ? -16.438 -26.688 -2.129 1 83.19 316 ASP A CA 1
ATOM 2386 C C . ASP A 1 316 ? -17.938 -26.656 -1.888 1 83.19 316 ASP A C 1
ATOM 2388 O O . ASP A 1 316 ? -18.656 -25.875 -2.502 1 83.19 316 ASP A O 1
ATOM 2392 N N . ALA A 1 317 ? -18.406 -27.438 -0.924 1 85.12 317 ALA A N 1
ATOM 2393 C CA . ALA A 1 317 ? -19.844 -27.5 -0.638 1 85.12 317 ALA A CA 1
ATOM 2394 C C . ALA A 1 317 ? -20.266 -26.406 0.323 1 85.12 317 ALA A C 1
ATOM 2396 O O . ALA A 1 317 ? -21.453 -26.141 0.496 1 85.12 317 ALA A O 1
ATOM 2397 N N . VAL A 1 318 ? -19.297 -25.781 0.884 1 89.06 318 VAL A N 1
ATOM 2398 C CA . VAL A 1 318 ? -19.609 -24.703 1.811 1 89.06 318 VAL A CA 1
ATOM 2399 C C . VAL A 1 318 ? -20.266 -23.547 1.058 1 89.06 318 VAL A C 1
ATOM 2401 O O . VAL A 1 318 ? -19.734 -23.047 0.063 1 89.06 318 VAL A O 1
ATOM 2404 N N . THR A 1 319 ? -21.391 -23.125 1.468 1 90.38 319 THR A N 1
ATOM 2405 C CA . THR A 1 319 ? -22.141 -22.062 0.819 1 90.38 319 THR A CA 1
ATOM 2406 C C . THR A 1 319 ? -21.531 -20.703 1.106 1 90.38 319 THR A C 1
ATOM 2408 O O . THR A 1 319 ? -21.234 -20.375 2.258 1 90.38 319 THR A O 1
ATOM 2411 N N . PRO A 1 320 ? -21.375 -19.938 0.067 1 92.88 320 PRO A N 1
ATOM 2412 C CA . PRO A 1 320 ? -20.891 -18.578 0.287 1 92.88 320 PRO A CA 1
ATOM 2413 C C . PRO A 1 320 ? -21.875 -17.719 1.074 1 92.88 320 PRO A C 1
ATOM 2415 O O . PRO A 1 320 ? -23.094 -17.828 0.896 1 92.88 320 PRO A O 1
ATOM 2418 N N . ARG A 1 321 ? -21.312 -16.938 1.993 1 94.69 321 ARG A N 1
ATOM 2419 C CA . ARG A 1 321 ? -22.141 -16.062 2.814 1 94.69 321 ARG A CA 1
ATOM 2420 C C . ARG A 1 321 ? -21.516 -14.672 2.918 1 94.69 321 ARG A C 1
ATOM 2422 O O . ARG A 1 321 ? -20.328 -14.5 2.668 1 94.69 321 ARG A O 1
ATOM 2429 N N . ARG A 1 322 ? -22.438 -13.797 3.184 1 96.25 322 ARG A N 1
ATOM 2430 C CA . ARG A 1 322 ? -21.984 -12.453 3.547 1 96.25 322 ARG A CA 1
ATOM 2431 C C . ARG A 1 322 ? -21.688 -12.367 5.039 1 96.25 322 ARG A C 1
ATOM 2433 O O . ARG A 1 322 ? -22.531 -12.711 5.871 1 96.25 322 ARG A O 1
ATOM 2440 N N . HIS A 1 323 ? -20.484 -11.984 5.371 1 97.81 323 HIS A N 1
ATOM 2441 C CA . HIS A 1 323 ? -20.094 -11.75 6.75 1 97.81 323 HIS A CA 1
ATOM 2442 C C . HIS A 1 323 ? -19.969 -10.25 7.039 1 97.81 323 HIS A C 1
ATOM 2444 O O . HIS A 1 323 ? -19.109 -9.578 6.473 1 97.81 323 HIS A O 1
ATOM 2450 N N . THR A 1 324 ? -20.828 -9.781 7.867 1 98.44 324 THR A N 1
ATOM 2451 C CA . THR A 1 324 ? -20.812 -8.375 8.258 1 98.44 324 THR A CA 1
ATOM 2452 C C . THR A 1 324 ? -20.25 -8.211 9.672 1 98.44 324 THR A C 1
ATOM 2454 O O . THR A 1 324 ? -20.766 -8.805 10.617 1 98.44 324 THR A O 1
ATOM 2457 N N . LEU A 1 325 ? -19.219 -7.484 9.82 1 98.62 325 LEU A N 1
ATOM 2458 C CA . LEU A 1 325 ? -18.562 -7.293 11.109 1 98.62 325 LEU A CA 1
ATOM 2459 C C . LEU A 1 325 ? -18.891 -5.922 11.688 1 98.62 325 LEU A C 1
ATOM 2461 O O . LEU A 1 325 ? -19.141 -4.969 10.938 1 98.62 325 LEU A O 1
ATOM 2465 N N . GLN A 1 326 ? -18.812 -5.848 12.977 1 98.25 326 GLN A N 1
ATOM 2466 C CA . GLN A 1 326 ? -19.109 -4.609 13.68 1 98.25 326 GLN A CA 1
ATOM 2467 C C . GLN A 1 326 ? -17.906 -3.682 13.719 1 98.25 326 GLN A C 1
ATOM 2469 O O . GLN A 1 326 ? -16.781 -4.133 13.953 1 98.25 326 GLN A O 1
ATOM 2474 N N . GLY A 1 327 ? -18.234 -2.438 13.344 1 98.38 327 GLY A N 1
ATOM 2475 C CA . GLY A 1 327 ? -17.234 -1.393 13.516 1 98.38 327 GLY A CA 1
ATOM 2476 C C . GLY A 1 327 ? -17.516 -0.489 14.703 1 98.38 327 GLY A C 1
ATOM 2477 O O . GLY A 1 327 ? -18.281 -0.849 15.594 1 98.38 327 GLY A O 1
ATOM 2478 N N . GLU A 1 328 ? -16.734 0.63 14.695 1 98.5 328 GLU A N 1
ATOM 2479 C CA . GLU A 1 328 ? -16.891 1.565 15.805 1 98.5 328 GLU A CA 1
ATOM 2480 C C . GLU A 1 328 ? -16.641 3.002 15.352 1 98.5 328 GLU A C 1
ATOM 2482 O O . GLU A 1 328 ? -15.711 3.268 14.586 1 98.5 328 GLU A O 1
ATOM 2487 N N . LEU A 1 329 ? -17.516 3.877 15.875 1 98.75 329 LEU A N 1
ATOM 2488 C CA . LEU A 1 329 ? -17.281 5.297 15.617 1 98.75 329 LEU A CA 1
ATOM 2489 C C . LEU A 1 329 ? -16.219 5.852 16.562 1 98.75 329 LEU A C 1
ATOM 2491 O O . LEU A 1 329 ? -16.391 5.848 17.781 1 98.75 329 LEU A O 1
ATOM 2495 N N . VAL A 1 330 ? -15.141 6.27 16.031 1 98.81 330 VAL A N 1
ATOM 2496 C CA . VAL A 1 330 ? -14.07 6.906 16.781 1 98.81 330 VAL A CA 1
ATOM 2497 C C . VAL A 1 330 ? -14.195 8.422 16.688 1 98.81 330 VAL A C 1
ATOM 2499 O O . VAL A 1 330 ? -13.961 9.008 15.633 1 98.81 330 VAL A O 1
ATOM 2502 N N . ARG A 1 331 ? -14.531 9.008 17.734 1 98.56 331 ARG A N 1
ATOM 2503 C CA . ARG A 1 331 ? -14.758 10.445 17.797 1 98.56 331 ARG A CA 1
ATOM 2504 C C . ARG A 1 331 ? -13.453 11.195 18.078 1 98.56 331 ARG A C 1
ATOM 2506 O O . ARG A 1 331 ? -12.734 10.867 19.031 1 98.56 331 ARG A O 1
ATOM 2513 N N . ARG A 1 332 ? -13.164 12.172 17.188 1 98.25 332 ARG A N 1
ATOM 2514 C CA . ARG A 1 332 ? -11.977 12.992 17.359 1 98.25 332 ARG A CA 1
ATOM 2515 C C . ARG A 1 332 ? -12.305 14.477 17.188 1 98.25 332 ARG A C 1
ATOM 2517 O O . ARG A 1 332 ? -13.469 14.875 17.312 1 98.25 332 ARG A O 1
ATOM 2524 N N . SER A 1 333 ? -11.32 15.32 16.891 1 97.69 333 SER A N 1
ATOM 2525 C CA . SER A 1 333 ? -11.5 16.766 17.016 1 97.69 333 SER A CA 1
ATOM 2526 C C . SER A 1 333 ? -12.078 17.375 15.742 1 97.69 333 SER A C 1
ATOM 2528 O O . SER A 1 333 ? -12.398 18.562 15.703 1 97.69 333 SER A O 1
ATOM 2530 N N . SER A 1 334 ? -12.289 16.5 14.711 1 98.69 334 SER A N 1
ATOM 2531 C CA . SER A 1 334 ? -12.828 17.047 13.477 1 98.69 334 SER A CA 1
ATOM 2532 C C . SER A 1 334 ? -14.344 17.203 13.555 1 98.69 334 SER A C 1
ATOM 2534 O O . SER A 1 334 ? -14.969 17.719 12.625 1 98.69 334 SER A O 1
ATOM 2536 N N . THR A 1 335 ? -14.945 16.703 14.617 1 98.62 335 THR A N 1
ATOM 2537 C CA . THR A 1 335 ? -16.375 16.875 14.859 1 98.62 335 THR A CA 1
ATOM 2538 C C . THR A 1 335 ? -16.609 17.5 16.234 1 98.62 335 THR A C 1
ATOM 2540 O O . THR A 1 335 ? -15.703 17.562 17.062 1 98.62 335 THR A O 1
ATOM 2543 N N . ARG A 1 336 ? -17.812 18.016 16.391 1 96.69 336 ARG A N 1
ATOM 2544 C CA . ARG A 1 336 ? -18.172 18.688 17.641 1 96.69 336 ARG A CA 1
ATOM 2545 C C . ARG A 1 336 ? -18.656 17.688 18.672 1 96.69 336 ARG A C 1
ATOM 2547 O O . ARG A 1 336 ? -19.344 16.719 18.344 1 96.69 336 ARG A O 1
ATOM 2554 N N . PRO A 1 337 ? -18.203 17.891 19.906 1 91.06 337 PRO A N 1
ATOM 2555 C CA . PRO A 1 337 ? -18.688 17 20.969 1 91.06 337 PRO A CA 1
ATOM 2556 C C . PRO A 1 337 ? -20.203 17.016 21.094 1 91.06 337 PRO A C 1
ATOM 2558 O O . PRO A 1 337 ? -20.844 18.016 20.781 1 91.06 337 PRO A O 1
ATOM 2561 N N . THR A 1 338 ? -20.688 15.867 21.375 1 87.75 338 THR A N 1
ATOM 2562 C CA . THR A 1 338 ? -22.141 15.734 21.516 1 87.75 338 THR A CA 1
ATOM 2563 C C . THR A 1 338 ? -22.578 16.156 22.906 1 87.75 338 THR A C 1
ATOM 2565 O O . THR A 1 338 ? -21.859 15.961 23.875 1 87.75 338 THR A O 1
ATOM 2568 N N . GLU A 1 339 ? -23.422 17.172 23.094 1 64.5 339 GLU A N 1
ATOM 2569 C CA . GLU A 1 339 ? -24 17.531 24.391 1 64.5 339 GLU A CA 1
ATOM 2570 C C . GLU A 1 339 ? -24.672 16.344 25.062 1 64.5 339 GLU A C 1
ATOM 2572 O O . GLU A 1 339 ? -25.422 15.602 24.406 1 64.5 339 GLU A O 1
ATOM 2577 N N . ASP A 1 340 ? -23.969 15.562 25.828 1 51 340 ASP A N 1
ATOM 2578 C CA . ASP A 1 340 ? -24.766 14.648 26.641 1 51 340 ASP A CA 1
ATOM 2579 C C . ASP A 1 340 ? -26.031 15.328 27.141 1 51 340 ASP A C 1
ATOM 2581 O O . ASP A 1 340 ? -25.984 16.391 27.75 1 51 340 ASP A O 1
ATOM 2585 N N . ARG A 1 341 ? -27.109 15.539 26.469 1 40.78 341 ARG A N 1
ATOM 2586 C CA . ARG A 1 341 ? -28.266 15.93 27.266 1 40.78 341 ARG A CA 1
ATOM 2587 C C . ARG A 1 341 ? -28.297 15.141 28.578 1 40.78 341 ARG A C 1
ATOM 2589 O O . ARG A 1 341 ? -28.344 13.906 28.562 1 40.78 341 ARG A O 1
ATOM 2596 N N . ALA A 1 342 ? -27.75 15.906 29.625 1 34.16 342 ALA A N 1
ATOM 2597 C CA . ALA A 1 342 ? -28.125 15.5 30.969 1 34.16 342 ALA A CA 1
ATOM 2598 C C . ALA A 1 342 ? -29.625 15.312 31.094 1 34.16 342 ALA A C 1
ATOM 2600 O O . ALA A 1 342 ? -30.406 16.109 30.562 1 34.16 342 ALA A O 1
ATOM 2601 N N . MET B 1 1 ? -17.922 -48.719 -8.305 1 27.88 1 MET B N 1
ATOM 2602 C CA . MET B 1 1 ? -16.781 -48.375 -9.156 1 27.88 1 MET B CA 1
ATOM 2603 C C . MET B 1 1 ? -16.531 -46.875 -9.141 1 27.88 1 MET B C 1
ATOM 2605 O O . MET B 1 1 ? -17.375 -46.094 -9.578 1 27.88 1 MET B O 1
ATOM 2609 N N . ALA B 1 2 ? -15.938 -46.344 -8.211 1 35.94 2 ALA B N 1
ATOM 2610 C CA . ALA B 1 2 ? -15.766 -44.938 -7.93 1 35.94 2 ALA B CA 1
ATOM 2611 C C . ALA B 1 2 ? -15.227 -44.188 -9.148 1 35.94 2 ALA B C 1
ATOM 2613 O O . ALA B 1 2 ? -14.18 -44.562 -9.695 1 35.94 2 ALA B O 1
ATOM 2614 N N . GLY B 1 3 ? -16.094 -43.719 -9.969 1 33.19 3 GLY B N 1
ATOM 2615 C CA . GLY B 1 3 ? -15.734 -43.156 -11.25 1 33.19 3 GLY B CA 1
ATOM 2616 C C . GLY B 1 3 ? -14.516 -42.25 -11.18 1 33.19 3 GLY B C 1
ATOM 2617 O O . GLY B 1 3 ? -14.164 -41.75 -10.109 1 33.19 3 GLY B O 1
ATOM 2618 N N . ASP B 1 4 ? -13.492 -42.562 -12.016 1 36.12 4 ASP B N 1
ATOM 2619 C CA . ASP B 1 4 ? -12.234 -41.844 -12.18 1 36.12 4 ASP B CA 1
ATOM 2620 C C . ASP B 1 4 ? -12.461 -40.344 -12.109 1 36.12 4 ASP B C 1
ATOM 2622 O O . ASP B 1 4 ? -13.453 -39.812 -12.633 1 36.12 4 ASP B O 1
ATOM 2626 N N . PRO B 1 5 ? -12.141 -39.625 -11.109 1 41.47 5 PRO B N 1
ATOM 2627 C CA . PRO B 1 5 ? -12.352 -38.188 -11.148 1 41.47 5 PRO B CA 1
ATOM 2628 C C . PRO B 1 5 ? -12.281 -37.625 -12.562 1 41.47 5 PRO B C 1
ATOM 2630 O O . PRO B 1 5 ? -11.594 -38.156 -13.422 1 41.47 5 PRO B O 1
ATOM 2633 N N . PRO B 1 6 ? -13.352 -37.156 -13.211 1 45.16 6 PRO B N 1
ATOM 2634 C CA . PRO B 1 6 ? -13.336 -36.688 -14.609 1 45.16 6 PRO B CA 1
ATOM 2635 C C . PRO B 1 6 ? -12 -36.094 -15.016 1 45.16 6 PRO B C 1
ATOM 2637 O O . PRO B 1 6 ? -11.375 -35.375 -14.219 1 45.16 6 PRO B O 1
ATOM 2640 N N . SER B 1 7 ? -11.156 -36.781 -15.766 1 52.16 7 SER B N 1
ATOM 2641 C CA . SER B 1 7 ? -9.852 -36.375 -16.297 1 52.16 7 SER B CA 1
ATOM 2642 C C . SER B 1 7 ? -9.859 -34.938 -16.797 1 52.16 7 SER B C 1
ATOM 2644 O O . SER B 1 7 ? -10.789 -34.531 -17.5 1 52.16 7 SER B O 1
ATOM 2646 N N . ARG B 1 8 ? -9.258 -33.938 -16.078 1 62.75 8 ARG B N 1
ATOM 2647 C CA . ARG B 1 8 ? -9.125 -32.531 -16.484 1 62.75 8 ARG B CA 1
ATOM 2648 C C . ARG B 1 8 ? -8.742 -32.438 -17.953 1 62.75 8 ARG B C 1
ATOM 2650 O O . ARG B 1 8 ? -7.891 -33.188 -18.438 1 62.75 8 ARG B O 1
ATOM 2657 N N . VAL B 1 9 ? -9.602 -31.781 -18.766 1 73.44 9 VAL B N 1
ATOM 2658 C CA . VAL B 1 9 ? -9.32 -31.516 -20.172 1 73.44 9 VAL B CA 1
ATOM 2659 C C . VAL B 1 9 ? -7.898 -30.984 -20.328 1 73.44 9 VAL B C 1
ATOM 2661 O O . VAL B 1 9 ? -7.477 -30.094 -19.578 1 73.44 9 VAL B O 1
ATOM 2664 N N . THR B 1 10 ? -7.082 -31.688 -21.031 1 76.81 10 THR B N 1
ATOM 2665 C CA . THR B 1 10 ? -5.688 -31.312 -21.25 1 76.81 10 THR B CA 1
ATOM 2666 C C . THR B 1 10 ? -5.516 -30.609 -22.578 1 76.81 10 THR B C 1
ATOM 2668 O O . THR B 1 10 ? -6.441 -30.562 -23.391 1 76.81 10 THR B O 1
ATOM 2671 N N . SER B 1 11 ? -4.316 -30 -22.625 1 82.12 11 SER B N 1
ATOM 2672 C CA . SER B 1 11 ? -3.994 -29.375 -23.906 1 82.12 11 SER B CA 1
ATOM 2673 C C . SER B 1 11 ? -4.012 -30.391 -25.047 1 82.12 11 SER B C 1
ATOM 2675 O O . SER B 1 11 ? -4.285 -30.031 -26.188 1 82.12 11 SER B O 1
ATOM 2677 N N . LEU B 1 12 ? -3.783 -31.609 -24.688 1 84.19 12 LEU B N 1
ATOM 2678 C CA . LEU B 1 12 ? -3.846 -32.656 -25.688 1 84.19 12 LEU B CA 1
ATOM 2679 C C . LEU B 1 12 ? -5.277 -32.875 -26.172 1 84.19 12 LEU B C 1
ATOM 2681 O O . LEU B 1 12 ? -5.508 -33.125 -27.359 1 84.19 12 LEU B O 1
ATOM 2685 N N . ASP B 1 13 ? -6.156 -32.781 -25.219 1 88.12 13 ASP B N 1
ATOM 2686 C CA . ASP B 1 13 ? -7.566 -32.906 -25.578 1 88.12 13 ASP B CA 1
ATOM 2687 C C . ASP B 1 13 ? -7.996 -31.766 -26.516 1 88.12 13 ASP B C 1
ATOM 2689 O O . ASP B 1 13 ? -8.727 -32 -27.484 1 88.12 13 ASP B O 1
ATOM 2693 N N . VAL B 1 14 ? -7.492 -30.641 -26.203 1 89.94 14 VAL B N 1
ATOM 2694 C CA . VAL B 1 14 ? -7.809 -29.484 -27.031 1 89.94 14 VAL B CA 1
ATOM 2695 C C . VAL B 1 14 ? -7.195 -29.656 -28.422 1 89.94 14 VAL B C 1
ATOM 2697 O O . VAL B 1 14 ? -7.84 -29.375 -29.422 1 89.94 14 VAL B O 1
ATOM 2700 N N . ALA B 1 15 ? -6.043 -30.109 -28.438 1 90.94 15 ALA B N 1
ATOM 2701 C CA . ALA B 1 15 ? -5.352 -30.344 -29.703 1 90.94 15 ALA B CA 1
ATOM 2702 C C . ALA B 1 15 ? -6.117 -31.328 -30.578 1 90.94 15 ALA B C 1
ATOM 2704 O O . ALA B 1 15 ? -6.316 -31.094 -31.766 1 90.94 15 ALA B O 1
ATOM 2705 N N . ARG B 1 16 ? -6.562 -32.312 -29.969 1 91.5 16 ARG B N 1
ATOM 2706 C CA . ARG B 1 16 ? -7.324 -33.344 -30.672 1 91.5 16 ARG B CA 1
ATOM 2707 C C . ARG B 1 16 ? -8.633 -32.812 -31.219 1 91.5 16 ARG B C 1
ATOM 2709 O O . ARG B 1 16 ? -8.992 -33.062 -32.375 1 91.5 16 ARG B O 1
ATOM 2716 N N . ARG B 1 17 ? -9.227 -32.094 -30.391 1 92.25 17 ARG B N 1
ATOM 2717 C CA . ARG B 1 17 ? -10.523 -31.547 -30.781 1 92.25 17 ARG B CA 1
ATOM 2718 C C . ARG B 1 17 ? -10.367 -30.516 -31.875 1 92.25 17 ARG B C 1
ATOM 2720 O O . ARG B 1 17 ? -11.211 -30.422 -32.781 1 92.25 17 ARG B O 1
ATOM 2727 N N . ALA B 1 18 ? -9.391 -29.734 -31.766 1 92.5 18 ALA B N 1
ATOM 2728 C CA . ALA B 1 18 ? -9.156 -28.641 -32.719 1 92.5 18 ALA B CA 1
ATOM 2729 C C . ALA B 1 18 ? -8.461 -29.141 -33.969 1 92.5 18 ALA B C 1
ATOM 2731 O O . ALA B 1 18 ? -8.414 -28.438 -35 1 92.5 18 ALA B O 1
ATOM 2732 N N . GLY B 1 19 ? -7.898 -30.281 -33.969 1 92.88 19 GLY B N 1
ATOM 2733 C CA . GLY B 1 19 ? -7.172 -30.844 -35.125 1 92.88 19 GLY B CA 1
ATOM 2734 C C . GLY B 1 19 ? -5.816 -30.188 -35.312 1 92.88 19 GLY B C 1
ATOM 2735 O O . GLY B 1 19 ? -5.41 -29.953 -36.469 1 92.88 19 GLY B O 1
ATOM 2736 N N . VAL B 1 20 ? -5.258 -29.734 -34.25 1 92.62 20 VAL B N 1
ATOM 2737 C CA . VAL B 1 20 ? -3.938 -29.125 -34.312 1 92.62 20 VAL B CA 1
ATOM 2738 C C . VAL B 1 20 ? -2.979 -29.844 -33.375 1 92.62 20 VAL B C 1
ATOM 2740 O O . VAL B 1 20 ? -3.375 -30.781 -32.656 1 92.62 20 VAL B O 1
ATOM 2743 N N . SER B 1 21 ? -1.671 -29.531 -33.5 1 88.19 21 SER B N 1
ATOM 2744 C CA . SER B 1 21 ? -0.684 -30.094 -32.594 1 88.19 21 SER B CA 1
ATOM 2745 C C . SER B 1 21 ? -0.813 -29.5 -31.203 1 88.19 21 SER B C 1
ATOM 2747 O O . SER B 1 21 ? -1.379 -28.406 -31.047 1 88.19 21 SER B O 1
ATOM 2749 N N . GLN B 1 22 ? -0.352 -30.234 -30.203 1 85.88 22 GLN B N 1
ATOM 2750 C CA . GLN B 1 22 ? -0.328 -29.703 -28.844 1 85.88 22 GLN B CA 1
ATOM 2751 C C . GLN B 1 22 ? 0.495 -28.422 -28.766 1 85.88 22 GLN B C 1
ATOM 2753 O O . GLN B 1 22 ? 0.151 -27.516 -28.016 1 85.88 22 GLN B O 1
ATOM 2758 N N . SER B 1 23 ? 1.557 -28.359 -29.562 1 81.81 23 SER B N 1
ATOM 2759 C CA . SER B 1 23 ? 2.398 -27.172 -29.609 1 81.81 23 SER B CA 1
ATOM 2760 C C . SER B 1 23 ? 1.626 -25.969 -30.141 1 81.81 23 SER B C 1
ATOM 2762 O O . SER B 1 23 ? 1.817 -24.844 -29.672 1 81.81 23 SER B O 1
ATOM 2764 N N . ALA B 1 24 ? 0.804 -26.266 -31.062 1 86.31 24 ALA B N 1
ATOM 2765 C CA . ALA B 1 24 ? -0.021 -25.203 -31.609 1 86.31 24 ALA B CA 1
ATOM 2766 C C . ALA B 1 24 ? -0.992 -24.656 -30.562 1 86.31 24 ALA B C 1
ATOM 2768 O O . ALA B 1 24 ? -1.214 -23.453 -30.484 1 86.31 24 ALA B O 1
ATOM 2769 N N . VAL B 1 25 ? -1.552 -25.578 -29.75 1 86.06 25 VAL B N 1
ATOM 2770 C CA . VAL B 1 25 ? -2.439 -25.172 -28.672 1 86.06 25 VAL B CA 1
ATOM 2771 C C . VAL B 1 25 ? -1.683 -24.281 -27.688 1 86.06 25 VAL B C 1
ATOM 2773 O O . VAL B 1 25 ? -2.176 -23.219 -27.281 1 86.06 25 VAL B O 1
ATOM 2776 N N . SER B 1 26 ? -0.506 -24.656 -27.375 1 77.25 26 SER B N 1
ATOM 2777 C CA . SER B 1 26 ? 0.319 -23.891 -26.453 1 77.25 26 SER B CA 1
ATOM 2778 C C . SER B 1 26 ? 0.61 -22.5 -26.984 1 77.25 26 SER B C 1
ATOM 2780 O O . SER B 1 26 ? 0.494 -21.516 -26.266 1 77.25 26 SER B O 1
ATOM 2782 N N . ARG B 1 27 ? 0.896 -22.438 -28.25 1 79.12 27 ARG B N 1
ATOM 2783 C CA . ARG B 1 27 ? 1.234 -21.156 -28.859 1 79.12 27 ARG B CA 1
ATOM 2784 C C . ARG B 1 27 ? 0.039 -20.219 -28.844 1 79.12 27 ARG B C 1
ATOM 2786 O O . ARG B 1 27 ? 0.193 -19.016 -28.609 1 79.12 27 ARG B O 1
ATOM 2793 N N . VAL B 1 28 ? -1.104 -20.781 -29.047 1 80.12 28 VAL B N 1
ATOM 2794 C CA . VAL B 1 28 ? -2.314 -19.969 -29.094 1 80.12 28 VAL B CA 1
ATOM 2795 C C . VAL B 1 28 ? -2.543 -19.312 -27.719 1 80.12 28 VAL B C 1
ATOM 2797 O O . VAL B 1 28 ? -3.002 -18.172 -27.641 1 80.12 28 VAL B O 1
ATOM 2800 N N . PHE B 1 29 ? -2.16 -19.984 -26.672 1 75.75 29 PHE B N 1
ATOM 2801 C CA . PHE B 1 29 ? -2.457 -19.484 -25.328 1 75.75 29 PHE B CA 1
ATOM 2802 C C . PHE B 1 29 ? -1.221 -18.859 -24.703 1 75.75 29 PHE B C 1
ATOM 2804 O O . PHE B 1 29 ? -1.215 -18.547 -23.516 1 75.75 29 PHE B O 1
ATOM 2811 N N . THR B 1 30 ? -0.157 -18.75 -25.484 1 67.31 30 THR B N 1
ATOM 2812 C CA . THR B 1 30 ? 1.051 -18.062 -25.031 1 67.31 30 THR B CA 1
ATOM 2813 C C . THR B 1 30 ? 1.099 -16.641 -25.578 1 67.31 30 THR B C 1
ATOM 2815 O O . THR B 1 30 ? 1.167 -16.438 -26.781 1 67.31 30 THR B O 1
ATOM 2818 N N . PRO B 1 31 ? 1.004 -15.664 -24.641 1 61.53 31 PRO B N 1
ATOM 2819 C CA . PRO B 1 31 ? 1.078 -14.281 -25.125 1 61.53 31 PRO B CA 1
ATOM 2820 C C . PRO B 1 31 ? 2.346 -14.016 -25.938 1 61.53 31 PRO B C 1
ATOM 2822 O O . PRO B 1 31 ? 3.449 -14.336 -25.5 1 61.53 31 PRO 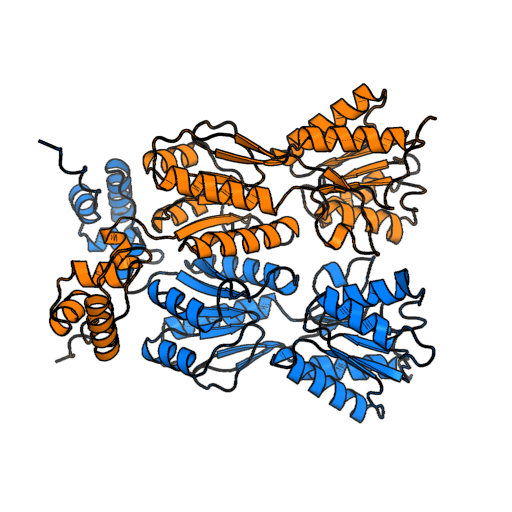B O 1
ATOM 2825 N N . GLY B 1 32 ? 2.117 -13.469 -27.094 1 61.88 32 GLY B N 1
ATOM 2826 C CA . GLY B 1 32 ? 3.244 -13.102 -27.922 1 61.88 32 GLY B CA 1
ATOM 2827 C C . GLY B 1 32 ? 3.637 -14.188 -28.906 1 61.88 32 GLY B C 1
ATOM 2828 O O . GLY B 1 32 ? 4.438 -13.945 -29.812 1 61.88 32 GLY B O 1
ATOM 2829 N N . ALA B 1 33 ? 3.123 -15.383 -28.656 1 69.88 33 ALA B N 1
ATOM 2830 C CA . ALA B 1 33 ? 3.469 -16.469 -29.562 1 69.88 33 ALA B CA 1
ATOM 2831 C C . ALA B 1 33 ? 2.672 -16.359 -30.859 1 69.88 33 ALA B C 1
ATOM 2833 O O . ALA B 1 33 ? 1.552 -15.844 -30.875 1 69.88 33 ALA B O 1
ATOM 2834 N N . SER B 1 34 ? 3.297 -16.719 -31.938 1 78.19 34 SER B N 1
ATOM 2835 C CA . SER B 1 34 ? 2.674 -16.609 -33.25 1 78.19 34 SER B CA 1
ATOM 2836 C C . SER B 1 34 ? 1.801 -17.828 -33.562 1 78.19 34 SER B C 1
ATOM 2838 O O . SER B 1 34 ? 2.221 -18.969 -33.344 1 78.19 34 SER B O 1
ATOM 2840 N N . ALA B 1 35 ? 0.558 -17.578 -33.844 1 83 35 ALA B N 1
ATOM 2841 C CA . ALA B 1 35 ? -0.379 -18.562 -34.375 1 83 35 ALA B CA 1
ATOM 2842 C C . ALA B 1 35 ? -1.314 -17.938 -35.406 1 83 35 ALA B C 1
ATOM 2844 O O . ALA B 1 35 ? -1.688 -16.766 -35.281 1 83 35 ALA B O 1
ATOM 2845 N N . SER B 1 36 ? -1.507 -18.703 -36.531 1 87.19 36 SER B N 1
ATOM 2846 C CA . SER B 1 36 ? -2.396 -18.172 -37.562 1 87.19 36 SER B CA 1
ATOM 2847 C C . SER B 1 36 ? -3.783 -17.891 -37 1 87.19 36 SER B C 1
ATOM 2849 O O . SER B 1 36 ? -4.195 -18.484 -36 1 87.19 36 SER B O 1
ATOM 2851 N N . LYS B 1 37 ? -4.461 -16.938 -37.594 1 87.81 37 LYS B N 1
ATOM 2852 C CA . LYS B 1 37 ? -5.809 -16.578 -37.156 1 87.81 37 LYS B CA 1
ATOM 2853 C C . LYS B 1 37 ? -6.723 -17.797 -37.125 1 87.81 37 LYS B C 1
ATOM 2855 O O . LYS B 1 37 ? -7.523 -17.953 -36.219 1 87.81 37 LYS B O 1
ATOM 2860 N N . ARG B 1 38 ? -6.559 -18.578 -38.156 1 88.75 38 ARG B N 1
ATOM 2861 C CA . ARG B 1 38 ? -7.379 -19.781 -38.25 1 88.75 38 ARG B CA 1
ATOM 2862 C C . ARG B 1 38 ? -7.109 -20.734 -37.094 1 88.75 38 ARG B C 1
ATOM 2864 O O . ARG B 1 38 ? -8.039 -21.25 -36.469 1 88.75 38 ARG B O 1
ATOM 2871 N N . THR B 1 39 ? -5.863 -20.922 -36.781 1 90.75 39 THR B N 1
ATOM 2872 C CA . THR B 1 39 ? -5.465 -21.797 -35.656 1 90.75 39 THR B CA 1
ATOM 2873 C C . THR B 1 39 ? -5.965 -21.25 -34.344 1 90.75 39 THR B C 1
ATOM 2875 O O . THR B 1 39 ? -6.465 -22.016 -33.5 1 90.75 39 THR B O 1
ATOM 2878 N N . VAL B 1 40 ? -5.848 -20.016 -34.125 1 90.25 40 VAL B N 1
ATOM 2879 C CA . VAL B 1 40 ? -6.285 -19.375 -32.906 1 90.25 40 VAL B CA 1
ATOM 2880 C C . VAL B 1 40 ? -7.785 -19.594 -32.688 1 90.25 40 VAL B C 1
ATOM 2882 O O . VAL B 1 40 ? -8.219 -19.969 -31.609 1 90.25 40 VAL B O 1
ATOM 2885 N N . GLU B 1 41 ? -8.516 -19.422 -33.719 1 89.44 41 GLU B N 1
ATOM 2886 C CA . GLU B 1 41 ? -9.969 -19.578 -33.625 1 89.44 41 GLU B CA 1
ATOM 2887 C C . GLU B 1 41 ? -10.344 -21.031 -33.312 1 89.44 41 GLU B C 1
ATOM 2889 O O . GLU B 1 41 ? -11.195 -21.266 -32.438 1 89.44 41 GLU B O 1
ATOM 2894 N N . LYS B 1 42 ? -9.75 -21.969 -34 1 91.25 42 LYS B N 1
ATOM 2895 C CA . LYS B 1 42 ? -10.039 -23.391 -33.812 1 91.25 42 LYS B CA 1
ATOM 2896 C C . LYS B 1 42 ? -9.711 -23.812 -32.375 1 91.25 42 LYS B C 1
ATOM 2898 O O . LYS B 1 42 ? -10.5 -24.5 -31.734 1 91.25 42 LYS B O 1
ATOM 2903 N N . VAL B 1 43 ? -8.57 -23.359 -31.984 1 91.06 43 VAL B N 1
ATOM 2904 C CA . VAL B 1 43 ? -8.078 -23.766 -30.656 1 91.06 43 VAL B CA 1
ATOM 2905 C C . VAL B 1 43 ? -8.938 -23.125 -29.578 1 91.06 43 VAL B C 1
ATOM 2907 O O . VAL B 1 43 ? -9.328 -23.797 -28.609 1 91.06 43 VAL B O 1
ATOM 2910 N N . ARG B 1 44 ? -9.234 -21.938 -29.641 1 87.06 44 ARG B N 1
ATOM 2911 C CA . ARG B 1 44 ? -10.039 -21.266 -28.625 1 87.06 44 ARG B CA 1
ATOM 2912 C C . ARG B 1 44 ? -11.445 -21.859 -28.562 1 87.06 44 ARG B C 1
ATOM 2914 O O . ARG B 1 44 ? -12.008 -22.016 -27.484 1 87.06 44 ARG B O 1
ATOM 2921 N N . LYS B 1 45 ? -12.062 -22.094 -29.75 1 86.88 45 LYS B N 1
ATOM 2922 C CA . LYS B 1 45 ? -13.367 -22.75 -29.812 1 86.88 45 LYS B CA 1
ATOM 2923 C C . LYS B 1 45 ? -13.336 -24.109 -29.125 1 86.88 45 LYS B C 1
ATOM 2925 O O . LYS B 1 45 ? -14.203 -24.422 -28.297 1 86.88 45 LYS B O 1
ATOM 2930 N N . ALA B 1 46 ? -12.375 -24.922 -29.484 1 89.5 46 ALA B N 1
ATOM 2931 C CA . ALA B 1 46 ? -12.227 -26.25 -28.891 1 89.5 46 ALA B CA 1
ATOM 2932 C C . ALA B 1 46 ? -12.047 -26.141 -27.375 1 89.5 46 ALA B C 1
ATOM 2934 O O . ALA B 1 46 ? -12.625 -26.922 -26.625 1 89.5 46 ALA B O 1
ATOM 2935 N N . ALA B 1 47 ? -11.195 -25.188 -26.969 1 84.12 47 ALA B N 1
ATOM 2936 C CA . ALA B 1 47 ? -10.938 -24.984 -25.547 1 84.12 47 ALA B CA 1
ATOM 2937 C C . ALA B 1 47 ? -12.219 -24.609 -24.812 1 84.12 47 ALA B C 1
ATOM 2939 O O . ALA B 1 47 ? -12.492 -25.141 -23.734 1 84.12 47 ALA B O 1
ATOM 2940 N N . GLU B 1 48 ? -12.938 -23.766 -25.406 1 78.75 48 GLU B N 1
ATOM 2941 C CA . GLU B 1 48 ? -14.211 -23.344 -24.812 1 78.75 48 GLU B CA 1
ATOM 2942 C C . GLU B 1 48 ? -15.18 -24.516 -24.703 1 78.75 48 GLU B C 1
ATOM 2944 O O . GLU B 1 48 ? -15.812 -24.719 -23.672 1 78.75 48 GLU B O 1
ATOM 2949 N N . GLU B 1 49 ? -15.266 -25.281 -25.719 1 81.44 49 GLU B N 1
ATOM 2950 C CA . GLU B 1 49 ? -16.188 -26.422 -25.781 1 81.44 49 GLU B CA 1
ATOM 2951 C C . GLU B 1 49 ? -15.812 -27.469 -24.734 1 81.44 49 GLU B C 1
ATOM 2953 O O . GLU B 1 49 ? -16.688 -28.109 -24.156 1 81.44 49 GLU B O 1
ATOM 2958 N N . LEU B 1 50 ? -14.539 -27.594 -24.594 1 82.88 50 LEU B N 1
ATOM 2959 C CA . LEU B 1 50 ? -14.062 -28.641 -23.688 1 82.88 50 LEU B CA 1
ATOM 2960 C C . LEU B 1 50 ? -13.945 -28.109 -22.266 1 82.88 50 LEU B C 1
ATOM 2962 O O . LEU B 1 50 ? -13.719 -28.875 -21.328 1 82.88 50 LEU B O 1
ATOM 2966 N N . GLY B 1 51 ? -14.062 -26.797 -22.219 1 74.75 51 GLY B N 1
ATOM 2967 C CA . GLY B 1 51 ? -13.844 -26.172 -20.922 1 74.75 51 GLY B CA 1
ATOM 2968 C C . GLY B 1 51 ? -12.383 -26.156 -20.516 1 74.75 51 GLY B C 1
ATOM 2969 O O . GLY B 1 51 ? -12.062 -26.281 -19.328 1 74.75 51 GLY B O 1
ATOM 2970 N N . TYR B 1 52 ? -11.523 -26.172 -21.625 1 74.62 52 TYR B N 1
ATOM 2971 C CA . TYR B 1 52 ? -10.086 -26.172 -21.375 1 74.62 52 TYR B CA 1
ATOM 2972 C C . TYR B 1 52 ? -9.602 -24.797 -20.953 1 74.62 52 TYR B C 1
ATOM 2974 O O . TYR B 1 52 ? -9.969 -23.781 -21.562 1 74.62 52 TYR B O 1
ATOM 2982 N N . ARG B 1 53 ? -8.773 -24.844 -19.906 1 71 53 ARG B N 1
ATOM 2983 C CA . ARG B 1 53 ? -8.078 -23.625 -19.5 1 71 53 ARG B CA 1
ATOM 2984 C C . ARG B 1 53 ? -6.562 -23.812 -19.562 1 71 53 ARG B C 1
ATOM 2986 O O . ARG B 1 53 ? -6.035 -24.812 -19.047 1 71 53 ARG B O 1
ATOM 2993 N N . PRO B 1 54 ? -6.004 -22.812 -20.391 1 70.25 54 PRO B N 1
ATOM 2994 C CA . PRO B 1 54 ? -4.543 -22.906 -20.344 1 70.25 54 PRO B CA 1
ATOM 2995 C C . PRO B 1 54 ? -3.99 -22.859 -18.922 1 70.25 54 PRO B C 1
ATOM 2997 O O . PRO B 1 54 ? -4.527 -22.141 -18.078 1 70.25 54 PRO B O 1
ATOM 3000 N N . ASN B 1 55 ? -3.232 -23.844 -18.656 1 72.06 55 ASN B N 1
ATOM 3001 C CA . ASN B 1 55 ? -2.566 -23.906 -17.359 1 72.06 55 ASN B CA 1
ATOM 3002 C C . ASN B 1 55 ? -1.163 -23.297 -17.422 1 72.06 55 ASN B C 1
ATOM 3004 O O . ASN B 1 55 ? -0.228 -23.953 -17.891 1 72.06 55 ASN B O 1
ATOM 3008 N N . VAL B 1 56 ? -1.093 -22.016 -17.109 1 72.25 56 VAL B N 1
ATOM 3009 C CA . VAL B 1 56 ? 0.177 -21.312 -17.125 1 72.25 56 VAL B CA 1
ATOM 3010 C C . VAL B 1 56 ? 1.225 -22.078 -16.328 1 72.25 56 VAL B C 1
ATOM 3012 O O . VAL B 1 56 ? 2.398 -22.125 -16.719 1 72.25 56 VAL B O 1
ATOM 3015 N N . LEU B 1 57 ? 0.77 -22.703 -15.312 1 72.81 57 LEU B N 1
ATOM 3016 C CA . LEU B 1 57 ? 1.7 -23.484 -14.5 1 72.81 57 LEU B CA 1
ATOM 3017 C C . LEU B 1 57 ? 2.225 -24.688 -15.266 1 72.81 57 LEU B C 1
ATOM 3019 O O . LEU B 1 57 ? 3.41 -25.016 -15.18 1 72.81 57 LEU B O 1
ATOM 3023 N N . ALA B 1 58 ? 1.339 -25.297 -15.969 1 67.69 58 ALA B N 1
ATOM 3024 C CA . ALA B 1 58 ? 1.766 -26.406 -16.812 1 67.69 58 ALA B CA 1
ATOM 3025 C C . ALA B 1 58 ? 2.73 -25.922 -17.891 1 67.69 58 ALA B C 1
ATOM 3027 O O . ALA B 1 58 ? 3.732 -26.594 -18.172 1 67.69 58 ALA B O 1
ATOM 3028 N N . ARG B 1 59 ? 2.346 -24.875 -18.391 1 69.81 59 ARG B N 1
ATOM 3029 C CA . ARG B 1 59 ? 3.201 -24.281 -19.422 1 69.81 59 ARG B CA 1
ATOM 3030 C C . ARG B 1 59 ? 4.562 -23.922 -18.844 1 69.81 59 ARG B C 1
ATOM 3032 O O . ARG B 1 59 ? 5.586 -24.047 -19.516 1 69.81 59 ARG B O 1
ATOM 3039 N N . ALA B 1 60 ? 4.539 -23.438 -17.703 1 74 60 ALA B N 1
ATOM 3040 C CA . ALA B 1 60 ? 5.785 -23.078 -17.031 1 74 60 ALA B CA 1
ATOM 3041 C C . ALA B 1 60 ? 6.703 -24.297 -16.875 1 74 60 ALA B C 1
ATOM 3043 O O . ALA B 1 60 ? 7.926 -24.156 -16.984 1 74 60 ALA B O 1
ATOM 3044 N N . MET B 1 61 ? 6.148 -25.391 -16.734 1 67 61 MET B N 1
ATOM 3045 C CA . MET B 1 61 ? 6.926 -26.625 -16.609 1 67 61 MET B CA 1
ATOM 3046 C C . MET B 1 61 ? 7.605 -26.984 -17.922 1 67 61 MET B C 1
ATOM 3048 O O . MET B 1 61 ? 8.711 -27.531 -17.922 1 67 61 MET B O 1
ATOM 3052 N N . ILE B 1 62 ? 6.887 -26.547 -18.938 1 64.75 62 ILE B N 1
ATOM 3053 C CA . ILE B 1 62 ? 7.41 -26.875 -20.25 1 64.75 62 ILE B CA 1
ATOM 3054 C C . ILE B 1 62 ? 8.438 -25.828 -20.672 1 64.75 62 ILE B C 1
ATOM 3056 O O . ILE B 1 62 ? 9.531 -26.156 -21.125 1 64.75 62 ILE B O 1
ATOM 3060 N N . THR B 1 63 ? 8.117 -24.609 -20.516 1 68.81 63 THR B N 1
ATOM 3061 C CA . THR B 1 63 ? 8.938 -23.516 -21.016 1 68.81 63 THR B CA 1
ATOM 3062 C C . THR B 1 63 ? 10.008 -23.125 -20 1 68.81 63 THR B C 1
ATOM 3064 O O . THR B 1 63 ? 10.992 -22.469 -20.359 1 68.81 63 THR B O 1
ATOM 3067 N N . GLY B 1 64 ? 9.727 -23.438 -18.766 1 72.25 64 GLY B N 1
ATOM 3068 C CA . GLY B 1 64 ? 10.609 -23.016 -17.703 1 72.25 64 GLY B CA 1
ATOM 3069 C C . GLY B 1 64 ? 10.367 -21.578 -17.25 1 72.25 64 GLY B C 1
ATOM 3070 O O . GLY B 1 64 ? 11.156 -21.016 -16.5 1 72.25 64 GLY B O 1
ATOM 3071 N N . LYS B 1 65 ? 9.367 -21.016 -17.828 1 80.81 65 LYS B N 1
ATOM 3072 C CA . LYS B 1 65 ? 9.016 -19.641 -17.469 1 80.81 65 LYS B CA 1
ATOM 3073 C C . LYS B 1 65 ? 7.652 -19.594 -16.781 1 80.81 65 LYS B C 1
ATOM 3075 O O . LYS B 1 65 ? 6.625 -19.859 -17.406 1 80.81 65 LYS B O 1
ATOM 3080 N N . SER B 1 66 ? 7.613 -19.203 -15.547 1 84.69 66 SER B N 1
ATOM 3081 C CA . SER B 1 66 ? 6.379 -19.156 -14.766 1 84.69 66 SER B CA 1
ATOM 3082 C C . SER B 1 66 ? 5.617 -17.859 -15.008 1 84.69 66 SER B C 1
ATOM 3084 O O . SER B 1 66 ? 4.43 -17.766 -14.688 1 84.69 66 SER B O 1
ATOM 3086 N N . ARG B 1 67 ? 6.305 -16.781 -15.492 1 90.31 67 ARG B N 1
ATOM 3087 C CA . ARG B 1 67 ? 5.77 -15.438 -15.664 1 90.31 67 ARG B CA 1
ATOM 3088 C C . ARG B 1 67 ? 5.359 -14.828 -14.328 1 90.31 67 ARG B C 1
ATOM 3090 O O . ARG B 1 67 ? 4.418 -14.039 -14.266 1 90.31 67 ARG B O 1
ATOM 3097 N N . ILE B 1 68 ? 6.031 -15.312 -13.328 1 92.19 68 ILE B N 1
ATOM 3098 C CA . ILE B 1 68 ? 5.844 -14.781 -11.984 1 92.19 68 ILE B CA 1
ATOM 3099 C C . ILE B 1 68 ? 7.121 -14.094 -11.516 1 92.19 68 ILE B C 1
ATOM 3101 O O . ILE B 1 68 ? 8.227 -14.602 -11.719 1 92.19 68 ILE B O 1
ATOM 3105 N N . ILE B 1 69 ? 6.93 -12.906 -11.008 1 95.75 69 ILE B N 1
ATOM 3106 C CA . ILE B 1 69 ? 8.016 -12.203 -10.344 1 95.75 69 ILE B CA 1
ATOM 3107 C C . ILE B 1 69 ? 7.766 -12.18 -8.836 1 95.75 69 ILE B C 1
ATOM 3109 O O . ILE B 1 69 ? 6.688 -11.773 -8.383 1 95.75 69 ILE B O 1
ATOM 3113 N N . GLY B 1 70 ? 8.719 -12.695 -8.07 1 95 70 GLY B N 1
ATOM 3114 C CA . GLY B 1 70 ? 8.633 -12.57 -6.625 1 95 70 GLY B CA 1
ATOM 3115 C C . GLY B 1 70 ? 8.953 -11.18 -6.125 1 95 70 GLY B C 1
ATOM 3116 O O . GLY B 1 70 ? 9.945 -10.578 -6.539 1 95 70 GLY B O 1
ATOM 3117 N N . LEU B 1 71 ? 8.086 -10.641 -5.344 1 94.62 71 LEU B N 1
ATOM 3118 C CA . LEU B 1 71 ? 8.32 -9.359 -4.691 1 94.62 71 LEU B CA 1
ATOM 3119 C C . LEU B 1 71 ? 8.398 -9.523 -3.176 1 94.62 71 LEU B C 1
ATOM 3121 O O . LEU B 1 71 ? 7.457 -10.023 -2.555 1 94.62 71 LEU B O 1
ATOM 3125 N N . VAL B 1 72 ? 9.484 -9.125 -2.604 1 92.06 72 VAL B N 1
ATOM 3126 C CA . VAL B 1 72 ? 9.664 -9.195 -1.158 1 92.06 72 VAL B CA 1
ATOM 3127 C C . VAL B 1 72 ? 9.633 -7.793 -0.558 1 92.06 72 VAL B C 1
ATOM 3129 O O . VAL B 1 72 ? 10.406 -6.922 -0.958 1 92.06 72 VAL B O 1
ATOM 3132 N N . VAL B 1 73 ? 8.742 -7.598 0.375 1 91.31 73 VAL B N 1
ATOM 3133 C CA . VAL B 1 73 ? 8.594 -6.312 1.047 1 91.31 73 VAL B CA 1
ATOM 3134 C C . VAL B 1 73 ? 8.453 -6.527 2.551 1 91.31 73 VAL B C 1
ATOM 3136 O O . VAL B 1 73 ? 7.871 -7.523 2.99 1 91.31 73 VAL B O 1
ATOM 3139 N N . ALA B 1 74 ? 8.914 -5.598 3.344 1 87.44 74 ALA B N 1
ATOM 3140 C CA . ALA B 1 74 ? 8.844 -5.734 4.797 1 87.44 74 ALA B CA 1
ATOM 3141 C C . ALA B 1 74 ? 7.57 -5.109 5.348 1 87.44 74 ALA B C 1
ATOM 3143 O O . ALA B 1 74 ? 7.039 -5.562 6.363 1 87.44 74 ALA B O 1
ATOM 3144 N N . TYR B 1 75 ? 7.145 -4.055 4.766 1 88.19 75 TYR B N 1
ATOM 3145 C CA . TYR B 1 75 ? 5.984 -3.307 5.238 1 88.19 75 TYR B CA 1
ATOM 3146 C C . TYR B 1 75 ? 5.352 -2.508 4.102 1 88.19 75 TYR B C 1
ATOM 3148 O O . TYR B 1 75 ? 6 -2.244 3.088 1 88.19 75 TYR B O 1
ATOM 3156 N N . LEU B 1 76 ? 4.086 -2.146 4.324 1 91.5 76 LEU B N 1
ATOM 3157 C CA . LEU B 1 76 ? 3.385 -1.366 3.314 1 91.5 76 LEU B CA 1
ATOM 3158 C C . LEU B 1 76 ? 2.764 -0.115 3.926 1 91.5 76 LEU B C 1
ATOM 3160 O O . LEU B 1 76 ? 1.934 0.544 3.297 1 91.5 76 LEU B O 1
ATOM 3164 N N . ASP B 1 77 ? 3.219 0.247 5.172 1 90.25 77 ASP B N 1
ATOM 3165 C CA . ASP B 1 77 ? 2.645 1.43 5.809 1 90.25 77 ASP B CA 1
ATOM 3166 C C . ASP B 1 77 ? 3.438 2.684 5.449 1 90.25 77 ASP B C 1
ATOM 3168 O O . ASP B 1 77 ? 2.963 3.805 5.648 1 90.25 77 ASP B O 1
ATOM 3172 N N . ASN B 1 78 ? 4.684 2.488 5 1 92.44 78 ASN B N 1
ATOM 3173 C CA . ASN B 1 78 ? 5.398 3.564 4.32 1 92.44 78 ASN B CA 1
ATOM 3174 C C . ASN B 1 78 ? 4.84 3.818 2.926 1 92.44 78 ASN B C 1
ATOM 3176 O O . ASN B 1 78 ? 4.941 2.961 2.047 1 92.44 78 ASN B O 1
ATOM 3180 N N . HIS B 1 79 ? 4.359 4.996 2.758 1 93 79 HIS B N 1
ATOM 3181 C CA . HIS B 1 79 ? 3.539 5.316 1.595 1 93 79 HIS B CA 1
ATOM 3182 C C . HIS B 1 79 ? 4.344 5.207 0.304 1 93 79 HIS B C 1
ATOM 3184 O O . HIS B 1 79 ? 3.773 5.145 -0.786 1 93 79 HIS B O 1
ATOM 3190 N N . PHE B 1 80 ? 5.617 5.125 0.382 1 95.25 80 PHE B N 1
ATOM 3191 C CA . PHE B 1 80 ? 6.477 4.953 -0.784 1 95.25 80 PHE B CA 1
ATOM 3192 C C . PHE B 1 80 ? 6.27 3.58 -1.412 1 95.25 80 PHE B C 1
ATOM 3194 O O . PHE B 1 80 ? 6.219 3.453 -2.639 1 95.25 80 PHE B O 1
ATOM 3201 N N . TYR B 1 81 ? 6.016 2.6 -0.691 1 94.94 81 TYR B N 1
ATOM 3202 C CA . TYR B 1 81 ? 6.078 1.23 -1.188 1 94.94 81 TYR B CA 1
ATOM 3203 C C . TYR B 1 81 ? 4.742 0.803 -1.78 1 94.94 81 TYR B C 1
ATOM 3205 O O . TYR B 1 81 ? 4.699 0.108 -2.799 1 94.94 81 TYR B O 1
ATOM 3213 N N . PRO B 1 82 ? 3.615 1.179 -1.175 1 95.06 82 PRO B N 1
ATOM 3214 C CA . PRO B 1 82 ? 2.369 0.861 -1.876 1 95.06 82 PRO B CA 1
ATOM 3215 C C . PRO B 1 82 ? 2.34 1.403 -3.303 1 95.06 82 PRO B C 1
ATOM 3217 O O . PRO B 1 82 ? 1.87 0.722 -4.219 1 95.06 82 PRO B O 1
ATOM 3220 N N . LEU B 1 83 ? 2.848 2.582 -3.479 1 94.94 83 LEU B N 1
ATOM 3221 C CA . LEU B 1 83 ? 2.926 3.164 -4.812 1 94.94 83 LEU B CA 1
ATOM 3222 C C . LEU B 1 83 ? 3.877 2.367 -5.699 1 94.94 83 LEU B C 1
ATOM 3224 O O . LEU B 1 83 ? 3.576 2.113 -6.867 1 94.94 83 LEU B O 1
ATOM 3228 N N . ALA B 1 84 ? 4.969 1.993 -5.129 1 95.75 84 ALA B N 1
ATOM 3229 C CA . ALA B 1 84 ? 5.945 1.195 -5.867 1 95.75 84 ALA B CA 1
ATOM 3230 C C . ALA B 1 84 ? 5.348 -0.145 -6.289 1 95.75 84 ALA B C 1
ATOM 3232 O O . ALA B 1 84 ? 5.512 -0.569 -7.438 1 95.75 84 ALA B O 1
ATOM 3233 N N . VAL B 1 85 ? 4.676 -0.784 -5.371 1 94.5 85 VAL B N 1
ATOM 3234 C CA . VAL B 1 85 ? 4.078 -2.09 -5.633 1 94.5 85 VAL B CA 1
ATOM 3235 C C . VAL B 1 85 ? 3.021 -1.965 -6.73 1 94.5 85 VAL B C 1
ATOM 3237 O O . VAL B 1 85 ? 2.963 -2.793 -7.641 1 94.5 85 VAL B O 1
ATOM 3240 N N . GLU B 1 86 ? 2.223 -0.952 -6.621 1 94.25 86 GLU B N 1
ATOM 3241 C CA . GLU B 1 86 ? 1.195 -0.715 -7.629 1 94.25 86 GLU B CA 1
ATOM 3242 C C . GLU B 1 86 ? 1.812 -0.528 -9.016 1 94.25 86 GLU B C 1
ATOM 3244 O O . GLU B 1 86 ? 1.433 -1.212 -9.969 1 94.25 86 GLU B O 1
ATOM 3249 N N . ARG B 1 87 ? 2.771 0.342 -9.141 1 95.25 87 ARG B N 1
ATOM 3250 C CA . ARG B 1 87 ? 3.379 0.67 -10.43 1 95.25 87 ARG B CA 1
ATOM 3251 C C . ARG B 1 87 ? 4.145 -0.521 -10.992 1 95.25 87 ARG B C 1
ATOM 3253 O O . ARG B 1 87 ? 4.105 -0.778 -12.195 1 95.25 87 ARG B O 1
ATOM 3260 N N . LEU B 1 88 ? 4.852 -1.192 -10.102 1 96.06 88 LEU B N 1
ATOM 3261 C CA . LEU B 1 88 ? 5.57 -2.389 -10.523 1 96.06 88 LEU B CA 1
ATOM 3262 C C . LEU B 1 88 ? 4.609 -3.443 -11.062 1 96.06 88 LEU B C 1
ATOM 3264 O O . LEU B 1 88 ? 4.863 -4.047 -12.102 1 96.06 88 LEU B O 1
ATOM 3268 N N . SER B 1 89 ? 3.559 -3.664 -10.312 1 94.31 89 SER B N 1
ATOM 3269 C CA . SER B 1 89 ? 2.572 -4.664 -10.703 1 94.31 89 SER B CA 1
ATOM 3270 C C . SER B 1 89 ? 1.955 -4.328 -12.062 1 94.31 89 SER B C 1
ATOM 3272 O O . SER B 1 89 ? 1.827 -5.199 -12.922 1 94.31 89 SER B O 1
ATOM 3274 N N . VAL B 1 90 ? 1.622 -3.09 -12.258 1 92.56 90 VAL B N 1
ATOM 3275 C CA . VAL B 1 90 ? 1.009 -2.645 -13.508 1 92.56 90 VAL B CA 1
ATOM 3276 C C . VAL B 1 90 ? 1.986 -2.836 -14.664 1 92.56 90 VAL B C 1
ATOM 3278 O O . VAL B 1 90 ? 1.627 -3.395 -15.703 1 92.56 90 VAL B O 1
ATOM 3281 N N . GLU B 1 91 ? 3.176 -2.432 -14.508 1 94.38 91 GLU B N 1
ATOM 3282 C CA . GLU B 1 91 ? 4.168 -2.52 -15.57 1 94.38 91 GLU B CA 1
ATOM 3283 C C . GLU B 1 91 ? 4.5 -3.975 -15.898 1 94.38 91 GLU B C 1
ATOM 3285 O O . GLU B 1 91 ? 4.641 -4.34 -17.062 1 94.38 91 GLU B O 1
ATOM 3290 N N . LEU B 1 92 ? 4.633 -4.777 -14.906 1 94.44 92 LEU B N 1
ATOM 3291 C CA . LEU B 1 92 ? 4.93 -6.191 -15.125 1 94.44 92 LEU B CA 1
ATOM 3292 C C . LEU B 1 92 ? 3.76 -6.891 -15.805 1 94.44 92 LEU B C 1
ATOM 3294 O O . LEU B 1 92 ? 3.961 -7.758 -16.656 1 94.44 92 LEU B O 1
ATOM 3298 N N . GLN B 1 93 ? 2.602 -6.512 -15.422 1 89.94 93 GLN B N 1
ATOM 3299 C CA . GLN B 1 93 ? 1.422 -7.074 -16.062 1 89.94 93 GLN B CA 1
ATOM 3300 C C . GLN B 1 93 ? 1.41 -6.75 -17.562 1 89.94 93 GLN B C 1
ATOM 3302 O O . GLN B 1 93 ? 1.027 -7.59 -18.375 1 89.94 93 GLN B O 1
ATOM 3307 N N . ARG B 1 94 ? 1.829 -5.566 -17.859 1 88.69 94 ARG B N 1
ATOM 3308 C CA . ARG B 1 94 ? 1.911 -5.16 -19.25 1 88.69 94 ARG B CA 1
ATOM 3309 C C . ARG B 1 94 ? 2.9 -6.031 -20.016 1 88.69 94 ARG B C 1
ATOM 3311 O O . ARG B 1 94 ? 2.771 -6.203 -21.234 1 88.69 94 ARG B O 1
ATOM 3318 N N . GLN B 1 95 ? 3.836 -6.602 -19.297 1 89.81 95 GLN B N 1
ATOM 3319 C CA . GLN B 1 95 ? 4.844 -7.469 -19.906 1 89.81 95 GLN B CA 1
ATOM 3320 C C . GLN B 1 95 ? 4.434 -8.938 -19.812 1 89.81 95 GLN B C 1
ATOM 3322 O O . GLN B 1 95 ? 5.223 -9.828 -20.141 1 89.81 95 GLN B O 1
ATOM 3327 N N . GLY B 1 96 ? 3.213 -9.156 -19.281 1 87.56 96 GLY B N 1
ATOM 3328 C CA . GLY B 1 96 ? 2.717 -10.523 -19.172 1 87.56 96 GLY B CA 1
ATOM 3329 C C . GLY B 1 96 ? 3.164 -11.219 -17.891 1 87.56 96 GLY B C 1
ATOM 3330 O O . GLY B 1 96 ? 3.064 -12.438 -17.781 1 87.56 96 GLY B O 1
ATOM 3331 N N . TYR B 1 97 ? 3.717 -10.5 -16.953 1 91.75 97 TYR B N 1
ATOM 3332 C CA . TYR B 1 97 ? 4.145 -11.039 -15.664 1 91.75 97 TYR B CA 1
ATOM 3333 C C . TYR B 1 97 ? 3.209 -10.586 -14.547 1 91.75 97 TYR B C 1
ATOM 3335 O O . TYR B 1 97 ? 2.52 -9.578 -14.68 1 91.75 97 TYR B O 1
ATOM 3343 N N . HIS B 1 98 ? 3.229 -11.375 -13.469 1 91.31 98 HIS B N 1
ATOM 3344 C CA . HIS B 1 98 ? 2.461 -11.023 -12.281 1 91.31 98 HIS B CA 1
ATOM 3345 C C . HIS B 1 98 ? 3.314 -11.125 -11.023 1 91.31 98 HIS B C 1
ATOM 3347 O O . HIS B 1 98 ? 4.246 -11.93 -10.961 1 91.31 98 HIS B O 1
ATOM 3353 N N . VAL B 1 99 ? 2.906 -10.336 -10.086 1 94.88 99 VAL B N 1
ATOM 3354 C CA . VAL B 1 99 ? 3.715 -10.227 -8.875 1 94.88 99 VAL B CA 1
ATOM 3355 C C . VAL B 1 99 ? 3.191 -11.188 -7.812 1 94.88 99 VAL B C 1
ATOM 3357 O O . VAL B 1 99 ? 2.004 -11.172 -7.48 1 94.88 99 VAL B O 1
ATOM 3360 N N . LEU B 1 100 ? 4.074 -12.023 -7.332 1 93.88 100 LEU B N 1
ATOM 3361 C CA . LEU B 1 100 ? 3.83 -12.836 -6.148 1 93.88 100 LEU B CA 1
ATOM 3362 C C . LEU B 1 100 ? 4.449 -12.195 -4.91 1 93.88 100 LEU B C 1
ATOM 3364 O O . LEU B 1 100 ? 5.672 -12.062 -4.824 1 93.88 100 LEU B O 1
ATOM 3368 N N . VAL B 1 101 ? 3.617 -11.875 -3.963 1 92.5 101 VAL B N 1
ATOM 3369 C CA . VAL B 1 101 ? 4.062 -11.047 -2.844 1 92.5 101 VAL B CA 1
ATOM 3370 C C . VAL B 1 101 ? 4.547 -11.945 -1.703 1 92.5 101 VAL B C 1
ATOM 3372 O O . VAL B 1 101 ? 3.875 -12.914 -1.338 1 92.5 101 VAL B O 1
ATOM 3375 N N . PHE B 1 102 ? 5.68 -11.586 -1.157 1 88.38 102 PHE B N 1
ATOM 3376 C CA . PHE B 1 102 ? 6.234 -12.18 0.054 1 88.38 102 PHE B CA 1
ATOM 3377 C C . PHE B 1 102 ? 6.527 -11.102 1.097 1 88.38 102 PHE B C 1
ATOM 3379 O O . PHE B 1 102 ? 7.266 -10.156 0.827 1 88.38 102 PHE B O 1
ATOM 3386 N N . MET B 1 103 ? 5.922 -11.25 2.209 1 88.06 103 MET B N 1
ATOM 3387 C CA . MET B 1 103 ? 6.172 -10.32 3.311 1 88.06 103 MET B CA 1
ATOM 3388 C C . MET B 1 103 ? 7.328 -10.805 4.18 1 88.06 103 MET B C 1
ATOM 3390 O O . MET B 1 103 ? 7.367 -11.969 4.578 1 88.06 103 MET B O 1
ATOM 3394 N N . ALA B 1 104 ? 8.258 -9.953 4.34 1 81.69 104 ALA B N 1
ATOM 3395 C CA . ALA B 1 104 ? 9.359 -10.258 5.25 1 81.69 104 ALA B CA 1
ATOM 3396 C C . ALA B 1 104 ? 9.211 -9.492 6.562 1 81.69 104 ALA B C 1
ATOM 3398 O O . ALA B 1 104 ? 9.539 -8.312 6.641 1 81.69 104 ALA B O 1
ATOM 3399 N N . SER B 1 105 ? 8.289 -9.922 7.363 1 65.44 105 SER B N 1
ATOM 3400 C CA . SER B 1 105 ? 8.047 -9.234 8.625 1 65.44 105 SER B CA 1
ATOM 3401 C C . SER B 1 105 ? 8.75 -9.945 9.781 1 65.44 105 SER B C 1
ATOM 3403 O O . SER B 1 105 ? 9.102 -11.125 9.672 1 65.44 105 SER B O 1
ATOM 3405 N N . ASN B 1 106 ? 9.164 -9.148 10.672 1 55.66 106 ASN B N 1
ATOM 3406 C CA . ASN B 1 106 ? 9.773 -9.742 11.852 1 55.66 106 ASN B CA 1
ATOM 3407 C C . ASN B 1 106 ? 8.977 -10.938 12.359 1 55.66 106 ASN B C 1
ATOM 3409 O O . ASN B 1 106 ? 9.523 -11.836 12.992 1 55.66 106 ASN B O 1
ATOM 3413 N N . THR B 1 107 ? 7.68 -10.859 12.055 1 45.78 107 THR B N 1
ATOM 3414 C CA . THR B 1 107 ? 6.797 -11.875 12.617 1 45.78 107 THR B CA 1
ATOM 3415 C C . THR B 1 107 ? 6.805 -13.141 11.766 1 45.78 107 THR B C 1
ATOM 3417 O O . THR B 1 107 ? 6.523 -14.234 12.258 1 45.78 107 THR B O 1
ATOM 3420 N N . ILE B 1 108 ? 6.805 -13.141 10.578 1 49.78 108 ILE B N 1
ATOM 3421 C CA . ILE B 1 108 ? 6.559 -14.336 9.773 1 49.78 108 ILE B CA 1
ATOM 3422 C C . ILE B 1 108 ? 7.875 -15.07 9.531 1 49.78 108 ILE B C 1
ATOM 3424 O O . ILE B 1 108 ? 7.922 -16.297 9.594 1 49.78 108 ILE B O 1
ATOM 3428 N N . GLY B 1 109 ? 8.961 -14.336 9.297 1 57.31 109 GLY B N 1
ATOM 3429 C CA . GLY B 1 109 ? 10.227 -14.992 9.031 1 57.31 109 GLY B CA 1
ATOM 3430 C C . GLY B 1 109 ? 11.266 -14.07 8.43 1 57.31 109 GLY B C 1
ATOM 3431 O O . GLY B 1 109 ? 10.93 -13 7.91 1 57.31 109 GLY B O 1
ATOM 3432 N N . ASP B 1 110 ? 12.477 -14.383 8.664 1 66.19 110 ASP B N 1
ATOM 3433 C CA . ASP B 1 110 ? 13.602 -13.633 8.109 1 66.19 110 ASP B CA 1
ATOM 3434 C C . ASP B 1 110 ? 13.688 -13.812 6.598 1 66.19 110 ASP B C 1
ATOM 3436 O O . ASP B 1 110 ? 13.039 -14.695 6.035 1 66.19 110 ASP B O 1
ATOM 3440 N N . VAL B 1 111 ? 14.141 -12.906 5.883 1 71.38 111 VAL B N 1
ATOM 3441 C CA . VAL B 1 111 ? 14.312 -12.82 4.438 1 71.38 111 VAL B CA 1
ATOM 3442 C C . VAL B 1 111 ? 14.805 -14.156 3.895 1 71.38 111 VAL B C 1
ATOM 3444 O O . VAL B 1 111 ? 14.383 -14.594 2.82 1 71.38 111 VAL B O 1
ATOM 3447 N N . GLN B 1 112 ? 15.438 -14.914 4.711 1 71 112 GLN B N 1
ATOM 3448 C CA . GLN B 1 112 ? 16.016 -16.188 4.254 1 71 112 GLN B CA 1
ATOM 3449 C C . GLN B 1 112 ? 14.93 -17.234 4.059 1 71 112 GLN B C 1
ATOM 3451 O O . GLN B 1 112 ? 14.898 -17.922 3.031 1 71 112 GLN B O 1
ATOM 3456 N N . SER B 1 113 ? 14.086 -17.344 5.047 1 71.31 113 SER B N 1
ATOM 3457 C CA . SER B 1 113 ? 13 -18.312 4.957 1 71.31 113 SER B CA 1
ATOM 3458 C C . SER B 1 113 ? 12.047 -17.984 3.812 1 71.31 113 SER B C 1
ATOM 3460 O O . SER B 1 113 ? 11.625 -18.859 3.066 1 71.31 113 SER B O 1
ATOM 3462 N N . VAL B 1 114 ? 11.836 -16.719 3.613 1 75.94 114 VAL B N 1
ATOM 3463 C CA . VAL B 1 114 ? 10.922 -16.234 2.584 1 75.94 114 VAL B CA 1
ATOM 3464 C C . VAL B 1 114 ? 11.516 -16.5 1.202 1 75.94 114 VAL B C 1
ATOM 3466 O O . VAL B 1 114 ? 10.805 -16.906 0.28 1 75.94 114 VAL B O 1
ATOM 3469 N N . MET B 1 115 ? 12.766 -16.391 1.116 1 74.94 115 MET B N 1
ATOM 3470 C CA . MET B 1 115 ? 13.453 -16.562 -0.163 1 74.94 115 MET B CA 1
ATOM 3471 C C . MET B 1 115 ? 13.406 -18.016 -0.606 1 74.94 115 MET B C 1
ATOM 3473 O O . MET B 1 115 ? 13.281 -18.312 -1.798 1 74.94 115 MET B O 1
ATOM 3477 N N . GLN B 1 116 ? 13.539 -18.891 0.338 1 71.69 116 GLN B N 1
ATOM 3478 C CA . GLN B 1 116 ? 13.43 -20.312 -0.005 1 71.69 116 GLN B CA 1
ATOM 3479 C C . GLN B 1 116 ? 12.055 -20.625 -0.584 1 71.69 116 GLN B C 1
ATOM 3481 O O . GLN B 1 116 ? 11.953 -21.359 -1.575 1 71.69 116 GLN B O 1
ATOM 3486 N N . GLU B 1 117 ? 11.141 -20.031 0.002 1 76.25 117 GLU B N 1
ATOM 3487 C CA . GLU B 1 117 ? 9.781 -20.25 -0.488 1 76.25 117 GLU B CA 1
ATOM 3488 C C . GLU B 1 117 ? 9.609 -19.672 -1.896 1 76.25 117 GLU B C 1
ATOM 3490 O O . GLU B 1 117 ? 8.945 -20.297 -2.736 1 76.25 117 GLU B O 1
ATOM 3495 N N . ILE B 1 118 ? 10.234 -18.578 -2.109 1 81.56 118 ILE B N 1
ATOM 3496 C CA . ILE B 1 118 ? 10.109 -17.922 -3.402 1 81.56 118 ILE B CA 1
ATOM 3497 C C . ILE B 1 118 ? 10.68 -18.812 -4.5 1 81.56 118 ILE B C 1
ATOM 3499 O O . ILE B 1 118 ? 10.094 -18.938 -5.578 1 81.56 118 ILE B O 1
ATOM 3503 N N . LEU B 1 119 ? 11.773 -19.453 -4.207 1 77.44 119 LEU B N 1
ATOM 3504 C CA . LEU B 1 119 ? 12.445 -20.297 -5.188 1 77.44 119 LEU B CA 1
ATOM 3505 C C . LEU B 1 119 ? 11.602 -21.516 -5.523 1 77.44 119 LEU B C 1
ATOM 3507 O O . LEU B 1 119 ? 11.641 -22.016 -6.652 1 77.44 119 LEU B O 1
ATOM 3511 N N . ASP B 1 120 ? 10.812 -21.859 -4.578 1 77.5 120 ASP B N 1
ATOM 3512 C CA . ASP B 1 120 ? 9.938 -23.016 -4.781 1 77.5 120 ASP B CA 1
ATOM 3513 C C . ASP B 1 120 ? 8.859 -22.719 -5.82 1 77.5 120 ASP B C 1
ATOM 3515 O O . ASP B 1 120 ? 8.305 -23.625 -6.426 1 77.5 120 ASP B O 1
ATOM 3519 N N . TYR B 1 121 ? 8.602 -21.484 -6.078 1 82.19 121 TYR B N 1
ATOM 3520 C CA . TYR B 1 121 ? 7.547 -21.109 -7.012 1 82.19 121 TYR B CA 1
ATOM 3521 C C . TYR B 1 121 ? 8.109 -20.891 -8.414 1 82.19 121 TYR B C 1
ATOM 3523 O O . TYR B 1 121 ? 7.398 -20.438 -9.312 1 82.19 121 TYR B O 1
ATOM 3531 N N . GLN B 1 122 ? 9.344 -21.156 -8.555 1 80.88 122 GLN B N 1
ATOM 3532 C CA . GLN B 1 122 ? 10.008 -21.062 -9.852 1 80.88 122 GLN B CA 1
ATOM 3533 C C . GLN B 1 122 ? 9.789 -19.688 -10.477 1 80.88 122 GLN B C 1
ATOM 3535 O O . GLN B 1 122 ? 9.391 -19.578 -11.641 1 80.88 122 GLN B O 1
ATOM 3540 N N . VAL B 1 123 ? 9.961 -18.688 -9.703 1 89.75 123 VAL B N 1
ATOM 3541 C CA . VAL B 1 123 ? 9.797 -17.312 -10.203 1 89.75 123 VAL B CA 1
ATOM 3542 C C . VAL B 1 123 ? 10.859 -17.016 -11.258 1 89.75 123 VAL B C 1
ATOM 3544 O O . VAL B 1 123 ? 11.961 -17.578 -11.211 1 89.75 123 VAL B O 1
ATOM 3547 N N . ASP B 1 124 ? 10.453 -16.172 -12.172 1 92.5 124 ASP B N 1
ATOM 3548 C CA . ASP B 1 124 ? 11.398 -15.82 -13.227 1 92.5 124 ASP B CA 1
ATOM 3549 C C . ASP B 1 124 ? 12.383 -14.75 -12.758 1 92.5 124 ASP B C 1
ATOM 3551 O O . ASP B 1 124 ? 13.43 -14.547 -13.375 1 92.5 124 ASP B O 1
ATOM 3555 N N . GLY B 1 125 ? 12.094 -14.102 -11.766 1 95.19 125 GLY B N 1
ATOM 3556 C CA . GLY B 1 125 ? 12.914 -13.062 -11.164 1 95.19 125 GLY B CA 1
ATOM 3557 C C . GLY B 1 125 ? 12.391 -12.586 -9.82 1 95.19 125 GLY B C 1
ATOM 3558 O O . GLY B 1 125 ? 11.281 -12.961 -9.414 1 95.19 125 GLY B O 1
ATOM 3559 N N . ILE B 1 126 ? 13.234 -11.828 -9.125 1 95.19 126 ILE B N 1
ATOM 3560 C CA . ILE B 1 126 ? 12.883 -11.375 -7.785 1 95.19 126 ILE B CA 1
ATOM 3561 C C . ILE B 1 126 ? 13.188 -9.883 -7.648 1 95.19 126 ILE B C 1
ATOM 3563 O O . ILE B 1 126 ? 14.227 -9.414 -8.109 1 95.19 126 ILE B O 1
ATOM 3567 N N . VAL B 1 127 ? 12.266 -9.18 -7.09 1 96.38 127 VAL B N 1
ATOM 3568 C CA . VAL B 1 127 ? 12.484 -7.801 -6.672 1 96.38 127 VAL B CA 1
ATOM 3569 C C . VAL B 1 127 ? 12.469 -7.711 -5.148 1 96.38 127 VAL B C 1
ATOM 3571 O O . VAL B 1 127 ? 11.516 -8.164 -4.508 1 96.38 127 VAL B O 1
ATOM 3574 N N . LEU B 1 128 ? 13.508 -7.227 -4.59 1 93.19 128 LEU B N 1
ATOM 3575 C CA . LEU B 1 128 ? 13.57 -6.957 -3.156 1 93.19 128 LEU B CA 1
ATOM 3576 C C . LEU B 1 128 ? 13.344 -5.473 -2.875 1 93.19 128 LEU B C 1
ATOM 3578 O O . LEU B 1 128 ? 14.125 -4.629 -3.32 1 93.19 128 LEU B O 1
ATOM 3582 N N . ALA B 1 129 ? 12.281 -5.227 -2.178 1 91.62 129 ALA B N 1
ATOM 3583 C CA . ALA B 1 129 ? 11.938 -3.854 -1.818 1 91.62 129 ALA B CA 1
ATOM 3584 C C . ALA B 1 129 ? 11.93 -3.668 -0.303 1 91.62 129 ALA B C 1
ATOM 3586 O O . ALA B 1 129 ? 11.281 -4.43 0.417 1 91.62 129 ALA B O 1
ATOM 3587 N N . SER B 1 130 ? 12.641 -2.758 0.278 1 87.75 130 SER B N 1
ATOM 3588 C CA . SER B 1 130 ? 12.742 -2.359 1.679 1 87.75 130 SER B CA 1
ATOM 3589 C C . SER B 1 130 ? 13.5 -3.398 2.498 1 87.75 130 SER B C 1
ATOM 3591 O O . SER B 1 130 ? 13.492 -3.354 3.729 1 87.75 130 SER B O 1
ATOM 3593 N N . VAL B 1 131 ? 14.031 -4.426 1.835 1 82.25 131 VAL B N 1
ATOM 3594 C CA . VAL B 1 131 ? 14.742 -5.492 2.535 1 82.25 131 VAL B CA 1
ATOM 3595 C C . VAL B 1 131 ? 16.094 -5.742 1.867 1 82.25 131 VAL B C 1
ATOM 3597 O O . VAL B 1 131 ? 16.359 -5.238 0.772 1 82.25 131 VAL B O 1
ATOM 3600 N N . SER B 1 132 ? 16.922 -6.41 2.602 1 78.88 132 SER B N 1
ATOM 3601 C CA . SER B 1 132 ? 18.203 -6.902 2.096 1 78.88 132 SER B CA 1
ATOM 3602 C C . SER B 1 132 ? 18.266 -8.422 2.146 1 78.88 132 SER B C 1
ATOM 3604 O O . SER B 1 132 ? 17.375 -9.07 2.709 1 78.88 132 SER B O 1
ATOM 3606 N N . MET B 1 133 ? 19.219 -8.898 1.401 1 78.5 133 MET B N 1
ATOM 3607 C CA . MET B 1 133 ? 19.391 -10.352 1.406 1 78.5 133 MET B CA 1
ATOM 3608 C C . MET B 1 133 ? 20.828 -10.734 1.734 1 78.5 133 MET B C 1
ATOM 3610 O O . MET B 1 133 ? 21.734 -9.93 1.544 1 78.5 133 MET B O 1
ATOM 3614 N N . SER B 1 134 ? 20.875 -11.938 2.207 1 76 134 SER B N 1
ATOM 3615 C CA . SER B 1 134 ? 22.219 -12.438 2.521 1 76 134 SER B CA 1
ATOM 3616 C C . SER B 1 134 ? 22.969 -12.805 1.254 1 76 134 SER B C 1
ATOM 3618 O O . SER B 1 134 ? 22.375 -13.062 0.21 1 76 134 SER B O 1
ATOM 3620 N N . SER B 1 135 ? 24.312 -12.883 1.433 1 76.62 135 SER B N 1
ATOM 3621 C CA . SER B 1 135 ? 25.172 -13.281 0.319 1 76.62 135 SER B CA 1
ATOM 3622 C C . SER B 1 135 ? 24.922 -14.727 -0.079 1 76.62 135 SER B C 1
ATOM 3624 O O . SER B 1 135 ? 25 -15.078 -1.26 1 76.62 135 SER B O 1
ATOM 3626 N N . VAL B 1 136 ? 24.578 -15.461 0.866 1 74.44 136 VAL B N 1
ATOM 3627 C CA . VAL B 1 136 ? 24.312 -16.875 0.625 1 74.44 136 VAL B CA 1
ATOM 3628 C C . VAL B 1 136 ? 23.078 -17.016 -0.27 1 74.44 136 VAL B C 1
ATOM 3630 O O . VAL B 1 136 ? 23.109 -17.75 -1.257 1 74.44 136 VAL B O 1
ATOM 3633 N N . LEU B 1 137 ? 22.141 -16.25 0.006 1 77.25 137 LEU B N 1
ATOM 3634 C CA . LEU B 1 137 ? 20.906 -16.328 -0.777 1 77.25 137 LEU B CA 1
ATOM 3635 C C . LEU B 1 137 ? 21.109 -15.719 -2.164 1 77.25 137 LEU B C 1
ATOM 3637 O O . LEU B 1 137 ? 20.562 -16.234 -3.15 1 77.25 137 LEU B O 1
ATOM 3641 N N . ALA B 1 138 ? 21.859 -14.688 -2.186 1 81 138 ALA B N 1
ATOM 3642 C CA . ALA B 1 138 ? 22.203 -14.094 -3.477 1 81 138 ALA B CA 1
ATOM 3643 C C . ALA B 1 138 ? 22.922 -15.102 -4.367 1 81 138 ALA B C 1
ATOM 3645 O O . ALA B 1 138 ? 22.641 -15.195 -5.566 1 81 138 ALA B O 1
ATOM 3646 N N . GLY B 1 139 ? 23.812 -15.852 -3.762 1 82.38 139 GLY B N 1
ATOM 3647 C CA . GLY B 1 139 ? 24.531 -16.891 -4.484 1 82.38 139 GLY B CA 1
ATOM 3648 C C . GLY B 1 139 ? 23.609 -18 -4.996 1 82.38 139 GLY B C 1
ATOM 3649 O O . GLY B 1 139 ? 23.75 -18.438 -6.141 1 82.38 139 GLY B O 1
ATOM 3650 N N . ARG B 1 140 ? 22.688 -18.328 -4.195 1 78.94 140 ARG B N 1
ATOM 3651 C CA . ARG B 1 140 ? 21.734 -19.375 -4.582 1 78.94 140 ARG B CA 1
ATOM 3652 C C . ARG B 1 140 ? 20.891 -18.938 -5.777 1 78.94 140 ARG B C 1
ATOM 3654 O O . ARG B 1 140 ? 20.688 -19.703 -6.711 1 78.94 140 ARG B O 1
ATOM 3661 N N . CYS B 1 141 ? 20.453 -17.781 -5.766 1 85.81 141 CYS B N 1
ATOM 3662 C CA . CYS B 1 141 ? 19.672 -17.25 -6.875 1 85.81 141 CYS B CA 1
ATOM 3663 C C . CYS B 1 141 ? 20.5 -17.203 -8.156 1 85.81 141 CYS B C 1
ATOM 3665 O O . CYS B 1 141 ? 20 -17.547 -9.227 1 85.81 141 CYS B O 1
ATOM 3667 N N . ASP B 1 142 ? 21.672 -16.828 -7.98 1 85.88 142 ASP B N 1
ATOM 3668 C CA . ASP B 1 142 ? 22.594 -16.734 -9.117 1 85.88 142 ASP B CA 1
ATOM 3669 C C . ASP B 1 142 ? 22.828 -18.109 -9.727 1 85.88 142 ASP B C 1
ATOM 3671 O O . ASP B 1 142 ? 22.828 -18.266 -10.953 1 85.88 142 ASP B O 1
ATOM 3675 N N . ASP B 1 143 ? 23 -19.078 -8.867 1 82.44 143 ASP B N 1
ATOM 3676 C CA . ASP B 1 143 ? 23.219 -20.453 -9.312 1 82.44 143 ASP B CA 1
ATOM 3677 C C . ASP B 1 143 ? 22.031 -20.984 -10.109 1 82.44 143 ASP B C 1
ATOM 3679 O O . ASP B 1 143 ? 22.188 -21.781 -11.031 1 82.44 143 ASP B O 1
ATOM 3683 N N . LEU B 1 144 ? 20.938 -20.5 -9.734 1 80 144 LEU B N 1
ATOM 3684 C CA . LEU B 1 144 ? 19.703 -20.984 -10.352 1 80 144 LEU B CA 1
ATOM 3685 C C . LEU B 1 144 ? 19.328 -20.125 -11.562 1 80 144 LEU B C 1
ATOM 3687 O O . LEU B 1 144 ? 18.344 -20.406 -12.242 1 80 144 LEU B O 1
ATOM 3691 N N . GLY B 1 145 ? 20.094 -19.094 -11.805 1 85.5 145 GLY B N 1
ATOM 3692 C CA . GLY B 1 145 ? 19.828 -18.203 -12.93 1 85.5 145 GLY B CA 1
ATOM 3693 C C . GLY B 1 145 ? 18.625 -17.297 -12.711 1 85.5 145 GLY B C 1
ATOM 3694 O O . GLY B 1 145 ? 17.969 -16.891 -13.672 1 85.5 145 GLY B O 1
ATOM 3695 N N . ILE B 1 146 ? 18.297 -17.047 -11.5 1 89.69 146 ILE B N 1
ATOM 3696 C CA . ILE B 1 146 ? 17.172 -16.172 -11.156 1 89.69 146 ILE B CA 1
ATOM 3697 C C . ILE B 1 146 ? 17.688 -14.766 -10.859 1 89.69 146 ILE B C 1
ATOM 3699 O O . ILE B 1 146 ? 18.312 -14.531 -9.828 1 89.69 146 ILE B O 1
ATOM 3703 N N . PRO B 1 147 ? 17.375 -13.844 -11.758 1 95.12 147 PRO B N 1
ATOM 3704 C CA . PRO B 1 147 ? 17.844 -12.477 -11.516 1 95.12 147 PRO B CA 1
ATOM 3705 C C . PRO B 1 147 ? 17.156 -11.812 -10.32 1 95.12 147 PRO B C 1
ATOM 3707 O O . PRO B 1 147 ? 15.961 -11.992 -10.117 1 95.12 147 PRO B O 1
ATOM 3710 N N . VAL B 1 148 ? 17.938 -11.07 -9.539 1 94.56 148 VAL B N 1
ATOM 3711 C CA . VAL B 1 148 ? 17.469 -10.32 -8.383 1 94.56 148 VAL B CA 1
ATOM 3712 C C . VAL B 1 148 ? 17.781 -8.836 -8.562 1 94.56 148 VAL B C 1
ATOM 3714 O O . VAL B 1 148 ? 18.906 -8.469 -8.883 1 94.56 148 VAL B O 1
ATOM 3717 N N . VAL B 1 149 ? 16.797 -8.039 -8.43 1 96.69 149 VAL B N 1
ATOM 3718 C CA . VAL B 1 149 ? 16.984 -6.59 -8.469 1 96.69 149 VAL B CA 1
ATOM 3719 C C . VAL B 1 149 ? 16.578 -5.977 -7.133 1 96.69 149 VAL B C 1
ATOM 3721 O O . VAL B 1 149 ? 15.461 -6.199 -6.652 1 96.69 149 VAL B O 1
ATOM 3724 N N . LEU B 1 150 ? 17.469 -5.301 -6.52 1 96.44 150 LEU B N 1
ATOM 3725 C CA . LEU B 1 150 ? 17.156 -4.488 -5.348 1 96.44 150 LEU B CA 1
ATOM 3726 C C . LEU B 1 150 ? 16.516 -3.168 -5.758 1 96.44 150 LEU B C 1
ATOM 3728 O O . LEU B 1 150 ? 17.094 -2.414 -6.547 1 96.44 150 LEU B O 1
ATOM 3732 N N . PHE B 1 151 ? 15.328 -2.941 -5.285 1 97.5 151 PHE B N 1
ATOM 3733 C CA . PHE B 1 151 ? 14.617 -1.688 -5.523 1 97.5 151 PHE B CA 1
ATOM 3734 C C . PHE B 1 151 ? 14.75 -0.76 -4.32 1 97.5 151 PHE B C 1
ATOM 3736 O O . PHE B 1 151 ? 14.328 -1.109 -3.213 1 97.5 151 PHE B O 1
ATOM 3743 N N . ASN B 1 152 ? 15.281 0.446 -4.5 1 97 152 ASN B N 1
ATOM 3744 C CA . ASN B 1 152 ? 15.445 1.464 -3.469 1 97 152 ASN B CA 1
ATOM 3745 C C . ASN B 1 152 ? 16.422 1.009 -2.385 1 97 152 ASN B C 1
ATOM 3747 O O . ASN B 1 152 ? 16.359 1.482 -1.248 1 97 152 ASN B O 1
ATOM 3751 N N . ARG B 1 153 ? 17.203 -0.007 -2.662 1 94.75 153 ARG B N 1
ATOM 3752 C CA . ARG B 1 153 ? 18.266 -0.538 -1.819 1 94.75 153 ARG B CA 1
ATOM 3753 C C . ARG B 1 153 ? 19.484 -0.925 -2.654 1 94.75 153 ARG B C 1
ATOM 3755 O O . ARG B 1 153 ? 19.375 -1.125 -3.865 1 94.75 153 ARG B O 1
ATOM 3762 N N . THR B 1 154 ? 20.625 -0.949 -1.992 1 93.94 154 THR B N 1
ATOM 3763 C CA . THR B 1 154 ? 21.812 -1.498 -2.611 1 93.94 154 THR B CA 1
ATOM 3764 C C . THR B 1 154 ? 22.562 -2.412 -1.638 1 93.94 154 THR B C 1
ATOM 3766 O O . THR B 1 154 ? 22.344 -2.334 -0.425 1 93.94 154 THR B O 1
ATOM 3769 N N . GLN B 1 155 ? 23.266 -3.312 -2.172 1 91.88 155 GLN B N 1
ATOM 3770 C CA . GLN B 1 155 ? 24.188 -4.191 -1.458 1 91.88 155 GLN B CA 1
ATOM 3771 C C . GLN B 1 155 ? 25.469 -4.422 -2.262 1 91.88 155 GLN B C 1
ATOM 3773 O O . GLN B 1 155 ? 25.438 -4.422 -3.494 1 91.88 155 GLN B O 1
ATOM 3778 N N . PRO B 1 156 ? 26.578 -4.594 -1.509 1 90.69 156 PRO B N 1
ATOM 3779 C CA . PRO B 1 156 ? 27.844 -4.844 -2.211 1 90.69 156 PRO B CA 1
ATOM 3780 C C . PRO B 1 156 ? 28 -6.293 -2.666 1 90.69 156 PRO B C 1
ATOM 3782 O O . PRO B 1 156 ? 28.859 -7.02 -2.166 1 90.69 156 PRO B O 1
ATOM 3785 N N . ASP B 1 157 ? 27.172 -6.746 -3.504 1 91.94 157 ASP B N 1
ATOM 3786 C CA . ASP B 1 157 ? 27.188 -8.078 -4.109 1 91.94 157 ASP B CA 1
ATOM 3787 C C . ASP B 1 157 ? 27.047 -7.992 -5.625 1 91.94 157 ASP B C 1
ATOM 3789 O O . ASP B 1 157 ? 26.016 -7.539 -6.141 1 91.94 157 ASP B O 1
ATOM 3793 N N . PRO B 1 158 ? 28.094 -8.375 -6.316 1 90.75 158 PRO B N 1
ATOM 3794 C CA . PRO B 1 158 ? 28.125 -8.195 -7.77 1 90.75 158 PRO B CA 1
ATOM 3795 C C . PRO B 1 158 ? 27.047 -9.016 -8.477 1 90.75 158 PRO B C 1
ATOM 3797 O O . PRO B 1 158 ? 26.812 -8.82 -9.672 1 90.75 158 PRO B O 1
ATOM 3800 N N . ARG B 1 159 ? 26.453 -9.914 -7.805 1 90.69 159 ARG B N 1
ATOM 3801 C CA . ARG B 1 159 ? 25.422 -10.758 -8.398 1 90.69 159 ARG B CA 1
ATOM 3802 C C . ARG B 1 159 ? 24.062 -10.047 -8.398 1 90.69 159 ARG B C 1
ATOM 3804 O O . ARG B 1 159 ? 23.125 -10.5 -9.055 1 90.69 159 ARG B O 1
ATOM 3811 N N . LEU B 1 160 ? 24 -8.875 -7.691 1 93.31 160 LEU B N 1
ATOM 3812 C CA . LEU B 1 160 ? 22.734 -8.188 -7.5 1 93.31 160 LEU B CA 1
ATOM 3813 C C . LEU B 1 160 ? 22.703 -6.871 -8.273 1 93.31 160 LEU B C 1
ATOM 3815 O O . LEU B 1 160 ? 23.672 -6.098 -8.219 1 93.31 160 LEU B O 1
ATOM 3819 N N . ALA B 1 161 ? 21.656 -6.68 -9.062 1 95.94 161 ALA B N 1
ATOM 3820 C CA . ALA B 1 161 ? 21.391 -5.359 -9.625 1 95.94 161 ALA B CA 1
ATOM 3821 C C . ALA B 1 161 ? 20.609 -4.492 -8.641 1 95.94 161 ALA B C 1
ATOM 3823 O O . ALA B 1 161 ? 19.969 -5.012 -7.715 1 95.94 161 ALA B O 1
ATOM 3824 N N . SER B 1 162 ? 20.719 -3.236 -8.797 1 97.44 162 SER B N 1
ATOM 3825 C CA . SER B 1 162 ? 19.953 -2.33 -7.941 1 97.44 162 SER B CA 1
ATOM 3826 C C . SER B 1 162 ? 19.516 -1.091 -8.711 1 97.44 162 SER B C 1
ATOM 3828 O O . SER B 1 162 ? 20.156 -0.681 -9.672 1 97.44 162 SER B O 1
ATOM 3830 N N . VAL B 1 163 ? 18.375 -0.614 -8.406 1 98.19 163 VAL B N 1
ATOM 3831 C CA . VAL B 1 163 ? 17.828 0.647 -8.906 1 98.19 163 VAL B CA 1
ATOM 3832 C C . VAL B 1 163 ? 17.531 1.581 -7.73 1 98.19 163 VAL B C 1
ATOM 3834 O O . VAL B 1 163 ? 16.688 1.276 -6.887 1 98.19 163 VAL B O 1
ATOM 3837 N N . VAL B 1 164 ? 18.234 2.684 -7.668 1 98.19 164 VAL B N 1
ATOM 3838 C CA . VAL B 1 164 ? 18.125 3.594 -6.535 1 98.19 164 VAL B CA 1
ATOM 3839 C C . VAL B 1 164 ? 18.141 5.039 -7.027 1 98.19 164 VAL B C 1
ATOM 3841 O O . VAL B 1 164 ? 18.562 5.312 -8.156 1 98.19 164 VAL B O 1
ATOM 3844 N N . THR B 1 165 ? 17.594 5.91 -6.238 1 98.38 165 THR B N 1
ATOM 3845 C CA . THR B 1 165 ? 17.812 7.344 -6.418 1 98.38 165 THR B CA 1
ATOM 3846 C C . THR B 1 165 ? 19.172 7.754 -5.863 1 98.38 165 THR B C 1
ATOM 3848 O O . THR B 1 165 ? 19.766 7.031 -5.051 1 98.38 165 THR B O 1
ATOM 3851 N N . ASP B 1 166 ? 19.719 8.836 -6.34 1 98.56 166 ASP B N 1
ATOM 3852 C CA . ASP B 1 166 ? 20.984 9.344 -5.785 1 98.56 166 ASP B CA 1
ATOM 3853 C C . ASP B 1 166 ? 20.781 9.875 -4.367 1 98.56 166 ASP B C 1
ATOM 3855 O O . ASP B 1 166 ? 20.672 11.086 -4.156 1 98.56 166 ASP B O 1
ATOM 3859 N N . ASN B 1 167 ? 20.781 8.938 -3.465 1 98.69 167 ASN B N 1
ATOM 3860 C CA . ASN B 1 167 ? 20.547 9.234 -2.057 1 98.69 167 ASN B CA 1
ATOM 3861 C C . ASN B 1 167 ? 21.562 10.234 -1.516 1 98.69 167 ASN B C 1
ATOM 3863 O O . ASN B 1 167 ? 21.203 11.156 -0.782 1 98.69 167 ASN B O 1
ATOM 3867 N N . HIS B 1 168 ? 22.812 9.977 -1.86 1 98.75 168 HIS B N 1
ATOM 3868 C CA . HIS B 1 168 ? 23.875 10.844 -1.391 1 98.75 168 HIS B CA 1
ATOM 3869 C C . HIS B 1 168 ? 23.672 12.281 -1.841 1 98.75 168 HIS B C 1
ATOM 3871 O O . HIS B 1 168 ? 23.719 13.203 -1.025 1 98.75 168 HIS B O 1
ATOM 3877 N N . GLU B 1 169 ? 23.359 12.438 -3.068 1 98.75 169 GLU B N 1
ATOM 3878 C CA . GLU B 1 169 ? 23.094 13.773 -3.605 1 98.75 169 GLU B CA 1
ATOM 3879 C C . GLU B 1 169 ? 21.875 14.406 -2.959 1 98.75 169 GLU B C 1
ATOM 3881 O O . GLU B 1 169 ? 21.844 15.609 -2.701 1 98.75 169 GLU B O 1
ATOM 3886 N N . GLY B 1 170 ? 20.891 13.625 -2.729 1 98.88 170 GLY B N 1
ATOM 3887 C CA . GLY B 1 170 ? 19.719 14.125 -2.043 1 98.88 170 GLY B CA 1
ATOM 3888 C C . GLY B 1 170 ? 20.016 14.68 -0.663 1 98.88 170 GLY B C 1
ATOM 3889 O O . GLY B 1 170 ? 19.609 15.789 -0.327 1 98.88 170 GLY B O 1
ATOM 3890 N N . GLY B 1 171 ? 20.766 13.891 0.115 1 98.88 171 GLY B N 1
ATOM 3891 C CA . GLY B 1 171 ? 21.188 14.375 1.422 1 98.88 171 GLY B CA 1
ATOM 3892 C C . GLY B 1 171 ? 21.984 15.656 1.354 1 98.88 171 GLY B C 1
ATOM 3893 O O . GLY B 1 171 ? 21.766 16.578 2.148 1 98.88 171 GLY B O 1
ATOM 3894 N N . ARG B 1 172 ? 22.875 15.727 0.393 1 98.88 172 ARG B N 1
ATOM 3895 C CA . ARG B 1 172 ? 23.734 16.891 0.207 1 98.88 172 ARG B CA 1
ATOM 3896 C C . ARG B 1 172 ? 22.922 18.125 -0.115 1 98.88 172 ARG B C 1
ATOM 3898 O O . ARG B 1 172 ? 23.156 19.188 0.468 1 98.88 172 ARG B O 1
ATOM 3905 N N . GLN B 1 173 ? 21.969 18.031 -0.982 1 98.75 173 GLN B N 1
ATOM 3906 C CA . GLN B 1 173 ? 21.125 19.156 -1.376 1 98.75 173 GLN B CA 1
ATOM 3907 C C . GLN B 1 173 ? 20.281 19.641 -0.208 1 98.75 173 GLN B C 1
ATOM 3909 O O . GLN B 1 173 ? 20.078 20.844 -0.039 1 98.75 173 GLN B O 1
ATOM 3914 N N . ILE B 1 174 ? 19.781 18.719 0.575 1 98.88 174 ILE B N 1
ATOM 3915 C CA . ILE B 1 174 ? 18.969 19.062 1.725 1 98.88 174 ILE B CA 1
ATOM 3916 C C . ILE B 1 174 ? 19.797 19.859 2.729 1 98.88 174 ILE B C 1
ATOM 3918 O O . ILE B 1 174 ? 19.328 20.875 3.262 1 98.88 174 ILE B O 1
ATOM 3922 N N . ALA B 1 175 ? 21.031 19.422 2.949 1 98.81 175 ALA B N 1
ATOM 3923 C CA . ALA B 1 175 ? 21.922 20.156 3.842 1 98.81 175 ALA B CA 1
ATOM 3924 C C . ALA B 1 175 ? 22.141 21.578 3.363 1 98.81 175 ALA B C 1
ATOM 3926 O O . ALA B 1 175 ? 21.984 22.531 4.129 1 98.81 175 ALA B O 1
ATOM 3927 N N . HIS B 1 176 ? 22.469 21.703 2.09 1 98.56 176 HIS B N 1
ATOM 3928 C CA . HIS B 1 176 ? 22.703 23.031 1.513 1 98.56 176 HIS B CA 1
ATOM 3929 C C . HIS B 1 176 ? 21.469 23.906 1.654 1 98.56 176 HIS B C 1
ATOM 3931 O O . HIS B 1 176 ? 21.578 25.094 1.997 1 98.56 176 HIS B O 1
ATOM 3937 N N . HIS B 1 177 ? 20.344 23.344 1.408 1 98.62 177 HIS B N 1
ATOM 3938 C CA . HIS B 1 177 ? 19.094 24.094 1.461 1 98.62 177 HIS B CA 1
ATOM 3939 C C . HIS B 1 177 ? 18.797 24.594 2.871 1 98.62 177 HIS B C 1
ATOM 3941 O O . HIS B 1 177 ? 18.453 25.75 3.059 1 98.62 177 HIS B O 1
ATOM 3947 N N . LEU B 1 178 ? 18.953 23.703 3.881 1 98.56 178 LEU B N 1
ATOM 3948 C CA . LEU B 1 178 ? 18.672 24.094 5.262 1 98.56 178 LEU B CA 1
ATOM 3949 C C . LEU B 1 178 ? 19.625 25.188 5.73 1 98.56 178 LEU B C 1
ATOM 3951 O O . LEU B 1 178 ? 19.188 26.156 6.352 1 98.56 178 LEU B O 1
ATOM 3955 N N . VAL B 1 179 ? 20.891 25.094 5.414 1 98.19 179 VAL B N 1
ATOM 3956 C CA . VAL B 1 179 ? 21.891 26.062 5.84 1 98.19 179 VAL B CA 1
ATOM 3957 C C . VAL B 1 179 ? 21.656 27.391 5.129 1 98.19 179 VAL B C 1
ATOM 3959 O O . VAL B 1 179 ? 21.688 28.453 5.754 1 98.19 179 VAL B O 1
ATOM 3962 N N . ALA B 1 180 ? 21.406 27.297 3.82 1 97.75 180 ALA B N 1
ATOM 3963 C CA . ALA B 1 180 ? 21.109 28.5 3.053 1 97.75 180 ALA B CA 1
ATOM 3964 C C . ALA B 1 180 ? 19.875 29.219 3.605 1 97.75 180 ALA B C 1
ATOM 3966 O O . ALA B 1 180 ? 19.75 30.438 3.484 1 97.75 180 ALA B O 1
ATOM 3967 N N . GLY B 1 181 ? 19.016 28.453 4.223 1 97.19 181 GLY B N 1
ATOM 3968 C CA . GLY B 1 181 ? 17.812 29 4.824 1 97.19 181 GLY B CA 1
ATOM 3969 C C . GLY B 1 181 ? 18.047 29.578 6.203 1 97.19 181 GLY B C 1
ATOM 3970 O O . GLY B 1 181 ? 17.109 30.109 6.824 1 97.19 181 GLY B O 1
ATOM 3971 N N . GLY B 1 182 ? 19.25 29.453 6.711 1 96.88 182 GLY B N 1
ATOM 3972 C CA . GLY B 1 182 ? 19.609 30.125 7.953 1 96.88 182 GLY B CA 1
ATOM 3973 C C . GLY B 1 182 ? 19.688 29.172 9.133 1 96.88 182 GLY B C 1
ATOM 3974 O O . GLY B 1 182 ? 19.781 29.609 10.281 1 96.88 182 GLY B O 1
ATOM 3975 N N . ALA B 1 183 ? 19.641 27.891 8.906 1 97.06 183 ALA B N 1
ATOM 3976 C CA . ALA B 1 183 ? 19.719 26.922 10 1 97.06 183 ALA B CA 1
ATOM 3977 C C . ALA B 1 183 ? 21.062 27 10.703 1 97.06 183 ALA B C 1
ATOM 3979 O O . ALA B 1 183 ? 22.109 27.047 10.047 1 97.06 183 ALA B O 1
ATOM 3980 N N . ALA B 1 184 ? 21.047 26.984 11.953 1 96.12 184 ALA B N 1
ATOM 3981 C CA . ALA B 1 184 ? 22.266 27.109 12.75 1 96.12 184 ALA B CA 1
ATOM 3982 C C . ALA B 1 184 ? 22.516 25.844 13.57 1 96.12 184 ALA B C 1
ATOM 3984 O O . ALA B 1 184 ? 23.672 25.406 13.719 1 96.12 184 ALA B O 1
ATOM 3985 N N . ARG B 1 185 ? 21.5 25.312 14.164 1 97.81 185 ARG B N 1
ATOM 3986 C CA . ARG B 1 185 ? 21.547 24.078 14.938 1 97.81 185 ARG B CA 1
ATOM 3987 C C . ARG B 1 185 ? 20.812 22.953 14.219 1 97.81 185 ARG B C 1
ATOM 3989 O O . ARG B 1 185 ? 19.578 22.875 14.258 1 97.81 185 ARG B O 1
ATOM 3996 N N . ILE B 1 186 ? 21.594 22.125 13.734 1 98.44 186 ILE B N 1
ATOM 3997 C CA . ILE B 1 186 ? 21.016 21.203 12.766 1 98.44 186 ILE B CA 1
ATOM 3998 C C . ILE B 1 186 ? 20.875 19.812 13.383 1 98.44 186 ILE B C 1
ATOM 4000 O O . ILE B 1 186 ? 21.797 19.312 14.031 1 98.44 186 ILE B O 1
ATOM 4004 N N . GLY B 1 187 ? 19.656 19.219 13.211 1 98.88 187 GLY B N 1
ATOM 4005 C CA . GLY B 1 187 ? 19.391 17.859 13.656 1 98.88 187 GLY B CA 1
ATOM 4006 C C . GLY B 1 187 ? 19.156 16.891 12.516 1 98.88 187 GLY B C 1
ATOM 4007 O O . GLY B 1 187 ? 18.938 17.312 11.375 1 98.88 187 GLY B O 1
ATOM 4008 N N . TYR B 1 188 ? 19.297 15.594 12.852 1 98.94 188 TYR B N 1
ATOM 4009 C CA . TYR B 1 188 ? 19.031 14.492 11.93 1 98.94 188 TYR B CA 1
ATOM 4010 C C . TYR B 1 188 ? 18.344 13.344 12.648 1 98.94 188 TYR B C 1
ATOM 4012 O O . TYR B 1 188 ? 18.719 12.977 13.766 1 98.94 188 TYR B O 1
ATOM 4020 N N . ILE B 1 189 ? 17.297 12.852 12.055 1 98.94 189 ILE B N 1
ATOM 4021 C CA . ILE B 1 189 ? 16.672 11.633 12.562 1 98.94 189 ILE B CA 1
ATOM 4022 C C . ILE B 1 189 ? 16.844 10.5 11.555 1 98.94 189 ILE B C 1
ATOM 4024 O O . ILE B 1 189 ? 16.266 10.547 10.461 1 98.94 189 ILE B O 1
ATOM 4028 N N . ALA B 1 190 ? 17.562 9.5 11.961 1 98.88 190 ALA B N 1
ATOM 4029 C CA . ALA B 1 190 ? 18.031 8.422 11.086 1 98.88 190 ALA B CA 1
ATOM 4030 C C . ALA B 1 190 ? 16.953 7.344 10.93 1 98.88 190 ALA B C 1
ATOM 4032 O O . ALA B 1 190 ? 16.109 7.18 11.805 1 98.88 190 ALA B O 1
ATOM 4033 N N . GLY B 1 191 ? 16.984 6.691 9.742 1 97.44 191 GLY B N 1
ATOM 4034 C CA . GLY B 1 191 ? 16.219 5.465 9.57 1 97.44 191 GLY B CA 1
ATOM 4035 C C . GLY B 1 191 ? 16.922 4.25 10.156 1 97.44 191 GLY B C 1
ATOM 4036 O O . GLY B 1 191 ? 17.656 4.359 11.141 1 97.44 191 GLY B O 1
ATOM 4037 N N . PHE B 1 192 ? 16.547 3.078 9.625 1 94.88 192 PHE B N 1
ATOM 4038 C CA . PHE B 1 192 ? 17.266 1.868 10.008 1 94.88 192 PHE B CA 1
ATOM 4039 C C . PHE B 1 192 ? 18.734 1.944 9.57 1 94.88 192 PHE B C 1
ATOM 4041 O O . PHE B 1 192 ? 19.031 2.008 8.375 1 94.88 192 PHE B O 1
ATOM 4048 N N . GLU B 1 193 ? 19.609 1.867 10.469 1 95.56 193 GLU B N 1
ATOM 4049 C CA . GLU B 1 193 ? 21 2.213 10.227 1 95.56 193 GLU B CA 1
ATOM 4050 C C . GLU B 1 193 ? 21.688 1.161 9.359 1 95.56 193 GLU B C 1
ATOM 4052 O O . GLU B 1 193 ? 22.766 1.407 8.812 1 95.56 193 GLU B O 1
ATOM 4057 N N . GLY B 1 194 ? 21.016 0.01 9.18 1 92 194 GLY B N 1
ATOM 4058 C CA . GLY B 1 194 ? 21.562 -1.026 8.312 1 92 194 GLY B CA 1
ATOM 4059 C C . GLY B 1 194 ? 21.125 -0.883 6.871 1 92 194 GLY B C 1
ATOM 4060 O O . GLY B 1 194 ? 21.609 -1.607 5.996 1 92 194 GLY B O 1
ATOM 4061 N N . ALA B 1 195 ? 20.344 0.055 6.605 1 93.44 195 ALA B N 1
ATOM 4062 C CA . ALA B 1 195 ? 19.812 0.232 5.258 1 93.44 195 ALA B CA 1
ATOM 4063 C C . ALA B 1 195 ? 20.719 1.14 4.426 1 93.44 195 ALA B C 1
ATOM 4065 O O . ALA B 1 195 ? 21.203 2.162 4.918 1 93.44 195 ALA B O 1
ATOM 4066 N N . SER B 1 196 ? 20.922 0.807 3.164 1 95.75 196 SER B N 1
ATOM 4067 C CA . SER B 1 196 ? 21.766 1.581 2.262 1 95.75 196 SER B CA 1
ATOM 4068 C C . SER B 1 196 ? 21.25 3.008 2.105 1 95.75 196 SER B C 1
ATOM 4070 O O . SER B 1 196 ? 22.031 3.955 2.047 1 95.75 196 SER B O 1
ATOM 4072 N N . THR B 1 197 ? 19.906 3.18 2.031 1 96.88 197 THR B N 1
ATOM 4073 C CA . THR B 1 197 ? 19.312 4.504 1.873 1 96.88 197 THR B CA 1
ATOM 4074 C C . THR B 1 197 ? 19.672 5.402 3.049 1 96.88 197 THR B C 1
ATOM 4076 O O . THR B 1 197 ? 20.094 6.547 2.854 1 96.88 197 THR B O 1
ATOM 4079 N N . GLN B 1 198 ? 19.531 4.867 4.262 1 97.62 198 GLN B N 1
ATOM 4080 C CA . GLN B 1 198 ? 19.906 5.613 5.457 1 97.62 198 GLN B CA 1
ATOM 4081 C C . GLN B 1 198 ? 21.391 5.984 5.43 1 97.62 198 GLN B C 1
ATOM 4083 O O . GLN B 1 198 ? 21.75 7.133 5.695 1 97.62 198 GLN B O 1
ATOM 4088 N N . ILE B 1 199 ? 22.219 5.066 5.105 1 98 199 ILE B N 1
ATOM 4089 C CA . ILE B 1 199 ? 23.672 5.266 5.109 1 98 199 ILE B CA 1
ATOM 4090 C C . ILE B 1 199 ? 24.047 6.348 4.105 1 98 199 ILE B C 1
ATOM 4092 O O . ILE B 1 199 ? 24.766 7.293 4.441 1 98 199 ILE B O 1
ATOM 4096 N N . GLU B 1 200 ? 23.531 6.281 2.965 1 98.56 200 GLU B N 1
ATOM 4097 C CA . GLU B 1 200 ? 23.906 7.188 1.884 1 98.56 200 GLU B CA 1
ATOM 4098 C C . GLU B 1 200 ? 23.328 8.578 2.096 1 98.56 200 GLU B C 1
ATOM 4100 O O . GLU B 1 200 ? 24 9.586 1.853 1 98.56 200 GLU B O 1
ATOM 4105 N N . ARG B 1 201 ? 22.047 8.68 2.49 1 98.88 201 ARG B N 1
ATOM 4106 C CA . ARG B 1 201 ? 21.422 9.969 2.734 1 98.88 201 ARG B CA 1
ATOM 4107 C C . ARG B 1 201 ? 22.141 10.734 3.844 1 98.88 201 ARG B C 1
ATOM 4109 O O . ARG B 1 201 ? 22.391 11.93 3.715 1 98.88 201 ARG B O 1
ATOM 4116 N N . GLU B 1 202 ? 22.484 10.008 4.895 1 98.88 202 GLU B N 1
ATOM 4117 C CA . GLU B 1 202 ? 23.203 10.648 5.988 1 98.88 202 GLU B CA 1
ATOM 4118 C C . GLU B 1 202 ? 24.594 11.102 5.551 1 98.88 202 GLU B C 1
ATOM 4120 O O . GLU B 1 202 ? 25.031 12.195 5.902 1 98.88 202 GLU B O 1
ATOM 4125 N N . ALA B 1 203 ? 25.281 10.234 4.84 1 98.81 203 ALA B N 1
ATOM 4126 C CA . ALA B 1 203 ? 26.609 10.586 4.348 1 98.81 203 ALA B CA 1
ATOM 4127 C C . ALA B 1 203 ? 26.562 11.852 3.498 1 98.81 203 ALA B C 1
ATOM 4129 O O . ALA B 1 203 ? 27.391 12.75 3.658 1 98.81 203 ALA B O 1
ATOM 4130 N N . GLY B 1 204 ? 25.562 11.859 2.6 1 98.94 204 GLY B N 1
ATOM 4131 C CA . GLY B 1 204 ? 25.391 13.055 1.786 1 98.94 204 GLY B CA 1
ATOM 4132 C C . GLY B 1 204 ? 25.062 14.289 2.602 1 98.94 204 GLY B C 1
ATOM 4133 O O . GLY B 1 204 ? 25.578 15.375 2.328 1 98.94 204 GLY B O 1
ATOM 4134 N N . PHE B 1 205 ? 24.234 14.094 3.596 1 98.94 205 PHE B N 1
ATOM 4135 C CA . PHE B 1 205 ? 23.828 15.195 4.457 1 98.94 205 PHE B CA 1
ATOM 4136 C C . PHE B 1 205 ? 25.031 15.766 5.207 1 98.94 205 PHE B C 1
ATOM 4138 O O . PHE B 1 205 ? 25.219 16.984 5.242 1 98.94 205 PHE B O 1
ATOM 4145 N N . LEU B 1 206 ? 25.812 14.938 5.77 1 98.88 206 LEU B N 1
ATOM 4146 C CA . LEU B 1 206 ? 26.984 15.352 6.523 1 98.88 206 LEU B CA 1
ATOM 4147 C C . LEU B 1 206 ? 27.984 16.062 5.625 1 98.88 206 LEU B C 1
ATOM 4149 O O . LEU B 1 206 ? 28.562 17.078 6.016 1 98.88 206 LEU B O 1
ATOM 4153 N N . GLU B 1 207 ? 28.203 15.523 4.445 1 98.88 207 GLU B N 1
ATOM 4154 C CA . GLU B 1 207 ? 29.094 16.172 3.49 1 98.88 207 GLU B CA 1
ATOM 4155 C C . GLU B 1 207 ? 28.578 17.562 3.113 1 98.88 207 GLU B C 1
ATOM 4157 O O . GLU B 1 207 ? 29.359 18.516 3.051 1 98.88 207 GLU B O 1
ATOM 4162 N N . GLY B 1 208 ? 27.266 17.641 2.797 1 98.81 208 GLY B N 1
ATOM 4163 C CA . GLY B 1 208 ? 26.672 18.938 2.471 1 98.81 208 GLY B CA 1
ATOM 4164 C C . GLY B 1 208 ? 26.797 19.953 3.586 1 98.81 208 GLY B C 1
ATOM 4165 O O . GLY B 1 208 ? 27.031 21.141 3.33 1 98.81 208 GLY B O 1
ATOM 4166 N N . LEU B 1 209 ? 26.641 19.516 4.832 1 98.75 209 LEU B N 1
ATOM 4167 C CA . LEU B 1 209 ? 26.828 20.406 5.977 1 98.75 209 LEU B CA 1
ATOM 4168 C C . LEU B 1 209 ? 28.25 20.922 6.027 1 98.75 209 LEU B C 1
ATOM 4170 O O . LEU B 1 209 ? 28.484 22.125 6.184 1 98.75 209 LEU B O 1
ATOM 4174 N N . ASP B 1 210 ? 29.141 20.047 5.871 1 98.56 210 ASP B N 1
ATOM 4175 C CA . ASP B 1 210 ? 30.562 20.406 5.891 1 98.56 210 ASP B CA 1
ATOM 4176 C C . ASP B 1 210 ? 30.875 21.453 4.812 1 98.56 210 ASP B C 1
ATOM 4178 O O . ASP B 1 210 ? 31.531 22.453 5.082 1 98.56 210 ASP B O 1
ATOM 4182 N N . GLU B 1 211 ? 30.406 21.188 3.625 1 98.44 211 GLU B N 1
ATOM 4183 C CA . GLU B 1 211 ? 30.625 22.094 2.502 1 98.44 211 GLU B CA 1
ATOM 4184 C C . GLU B 1 211 ? 30.047 23.484 2.799 1 98.44 211 GLU B C 1
ATOM 4186 O O . GLU B 1 211 ? 30.578 24.484 2.328 1 98.44 211 GLU B O 1
ATOM 4191 N N . ALA B 1 212 ? 29 23.516 3.553 1 97.44 212 ALA B N 1
ATOM 4192 C CA . ALA B 1 212 ? 28.312 24.766 3.846 1 97.44 212 ALA B CA 1
ATOM 4193 C C . ALA B 1 212 ? 28.844 25.406 5.121 1 97.44 212 ALA B C 1
ATOM 4195 O O . ALA B 1 212 ? 28.344 26.422 5.57 1 97.44 212 ALA B O 1
ATOM 4196 N N . GLY B 1 213 ? 29.844 24.797 5.699 1 97.44 213 GLY B N 1
ATOM 4197 C CA . GLY B 1 213 ? 30.469 25.328 6.902 1 97.44 213 GLY B CA 1
ATOM 4198 C C . GLY B 1 213 ? 29.641 25.094 8.156 1 97.44 213 GLY B C 1
ATOM 4199 O O . GLY B 1 213 ? 29.703 25.875 9.102 1 97.44 213 GLY B O 1
ATOM 4200 N N . ALA B 1 214 ? 28.812 24.078 8.156 1 98.12 214 ALA B N 1
ATOM 4201 C CA . ALA B 1 214 ? 27.969 23.734 9.297 1 98.12 214 ALA B CA 1
ATOM 4202 C C . ALA B 1 214 ? 28.266 22.312 9.789 1 98.12 214 ALA B C 1
ATOM 4204 O O . ALA B 1 214 ? 29.078 21.609 9.188 1 98.12 214 ALA B O 1
ATOM 4205 N N . ARG B 1 215 ? 27.688 21.938 10.938 1 97.62 215 ARG B N 1
ATOM 4206 C CA . ARG B 1 215 ? 27.891 20.609 11.5 1 97.62 215 ARG B CA 1
ATOM 4207 C C . ARG B 1 215 ? 26.594 20.062 12.086 1 97.62 215 ARG B C 1
ATOM 4209 O O . ARG B 1 215 ? 25.688 20.828 12.43 1 97.62 215 ARG B O 1
ATOM 4216 N N . LEU B 1 216 ? 26.562 18.797 12.195 1 98.62 216 LEU B N 1
ATOM 4217 C CA . LEU B 1 216 ? 25.453 18.141 12.852 1 98.62 216 LEU B CA 1
ATOM 4218 C C . LEU B 1 216 ? 25.578 18.234 14.367 1 98.62 216 LEU B C 1
ATOM 4220 O O . LEU B 1 216 ? 26.609 17.844 14.93 1 98.62 216 LEU B O 1
ATOM 4224 N N . GLU B 1 217 ? 24.562 18.656 15 1 97.75 217 GLU B N 1
ATOM 4225 C CA . GLU B 1 217 ? 24.656 18.844 16.453 1 97.75 217 GLU B CA 1
ATOM 4226 C C . GLU B 1 217 ? 23.797 17.828 17.188 1 97.75 217 GLU B C 1
ATOM 4228 O O . GLU B 1 217 ? 24.125 17.453 18.328 1 97.75 217 GLU B O 1
ATOM 4233 N N . PHE B 1 218 ? 22.672 17.406 16.594 1 98.31 218 PHE B N 1
ATOM 4234 C CA . PHE B 1 218 ? 21.75 16.469 17.203 1 98.31 218 PHE B CA 1
ATOM 4235 C C . PHE B 1 218 ? 21.484 15.281 16.281 1 98.31 218 PHE B C 1
ATOM 4237 O O . PHE B 1 218 ? 21.344 15.453 15.07 1 98.31 218 PHE B O 1
ATOM 4244 N N . ARG B 1 219 ? 21.406 14.125 16.844 1 98.56 219 ARG B N 1
ATOM 4245 C CA . ARG B 1 219 ? 21.078 12.938 16.047 1 98.56 219 ARG B CA 1
ATOM 4246 C C . ARG B 1 219 ? 20.172 11.992 16.828 1 98.56 219 ARG B C 1
ATOM 4248 O O . ARG B 1 219 ? 20.406 11.742 18.016 1 98.56 219 ARG B O 1
ATOM 4255 N N . GLY B 1 220 ? 19.109 11.594 16.266 1 98.56 220 GLY B N 1
ATOM 4256 C CA . GLY B 1 220 ? 18.234 10.547 16.766 1 98.56 220 GLY B CA 1
ATOM 4257 C C . GLY B 1 220 ? 18.016 9.43 15.766 1 98.56 220 GLY B C 1
ATOM 4258 O O . GLY B 1 220 ? 18.547 9.461 14.664 1 98.56 220 GLY B O 1
ATOM 4259 N N . VAL B 1 221 ? 17.297 8.383 16.219 1 98.62 221 VAL B N 1
ATOM 4260 C CA . VAL B 1 221 ? 17.031 7.246 15.352 1 98.62 221 VAL B CA 1
ATOM 4261 C C . VAL B 1 221 ? 15.539 6.918 15.359 1 98.62 221 VAL B C 1
ATOM 4263 O O . VAL B 1 221 ? 14.961 6.672 16.422 1 98.62 221 VAL B O 1
ATOM 4266 N N . GLY B 1 222 ? 14.969 6.914 14.156 1 98.12 222 GLY B N 1
ATOM 4267 C CA . GLY B 1 222 ? 13.547 6.609 14.023 1 98.12 222 GLY B CA 1
ATOM 4268 C C . GLY B 1 222 ? 13.289 5.246 13.422 1 98.12 222 GLY B C 1
ATOM 4269 O O . GLY B 1 222 ? 12.172 4.73 13.5 1 98.12 222 GLY B O 1
ATOM 4270 N N . ASN B 1 223 ? 14.266 4.691 12.742 1 97.12 223 ASN B N 1
ATOM 4271 C CA . ASN B 1 223 ? 14.258 3.318 12.25 1 97.12 223 ASN B CA 1
ATOM 4272 C C . ASN B 1 223 ? 13.195 3.117 11.172 1 97.12 223 ASN B C 1
ATOM 4274 O O . ASN B 1 223 ? 12.625 2.031 11.047 1 97.12 223 ASN B O 1
ATOM 4278 N N . PHE B 1 224 ? 12.805 4.148 10.508 1 95.94 224 PHE B N 1
ATOM 4279 C CA . PHE B 1 224 ? 11.773 4.133 9.469 1 95.94 224 PHE B CA 1
ATOM 4280 C C . PHE B 1 224 ? 10.422 3.758 10.062 1 95.94 224 PHE B C 1
ATOM 4282 O O . PHE B 1 224 ? 9.555 3.227 9.359 1 95.94 224 PHE B O 1
ATOM 4289 N N . GLN B 1 225 ? 10.242 3.941 11.289 1 95.44 225 GLN B N 1
ATOM 4290 C CA . GLN B 1 225 ? 9 3.645 11.984 1 95.44 225 GLN B CA 1
ATOM 4291 C C . GLN B 1 225 ? 8.359 4.914 12.539 1 95.44 225 GLN B C 1
ATOM 4293 O O . GLN B 1 225 ? 9.047 5.754 13.133 1 95.44 225 GLN B O 1
ATOM 4298 N N . HIS B 1 226 ? 7.125 4.988 12.328 1 95.75 226 HIS B N 1
ATOM 4299 C CA . HIS B 1 226 ? 6.395 6.18 12.75 1 95.75 226 HIS B CA 1
ATOM 4300 C C . HIS B 1 226 ? 6.531 6.41 14.25 1 95.75 226 HIS B C 1
ATOM 4302 O O . HIS B 1 226 ? 6.906 7.504 14.68 1 95.75 226 HIS B O 1
ATOM 4308 N N . GLU B 1 227 ? 6.289 5.414 15.07 1 95.75 227 GLU B N 1
ATOM 4309 C CA . GLU B 1 227 ? 6.285 5.539 16.531 1 95.75 227 GLU B CA 1
ATOM 4310 C C . GLU B 1 227 ? 7.688 5.816 17.062 1 95.75 227 GLU B C 1
ATOM 4312 O O . GLU B 1 227 ? 7.859 6.605 18 1 95.75 227 GLU B O 1
ATOM 4317 N N . THR B 1 228 ? 8.617 5.199 16.5 1 97.94 228 THR B N 1
ATOM 4318 C CA . THR B 1 228 ? 9.992 5.418 16.922 1 97.94 228 THR B CA 1
ATOM 4319 C C . THR B 1 228 ? 10.461 6.82 16.547 1 97.94 228 THR B C 1
ATOM 4321 O O . THR B 1 228 ? 11.211 7.453 17.297 1 97.94 228 THR B O 1
ATOM 4324 N N . ALA B 1 229 ? 10.023 7.293 15.398 1 98.44 229 ALA B N 1
ATOM 4325 C CA . ALA B 1 229 ? 10.352 8.656 14.977 1 98.44 229 ALA B CA 1
ATOM 4326 C C . ALA B 1 229 ? 9.711 9.688 15.898 1 98.44 229 ALA B C 1
ATOM 4328 O O . ALA B 1 229 ? 10.312 10.727 16.188 1 98.44 229 ALA B O 1
ATOM 4329 N N . ARG B 1 230 ? 8.523 9.375 16.328 1 98.06 230 ARG B N 1
ATOM 4330 C CA . ARG B 1 230 ? 7.852 10.242 17.281 1 98.06 230 ARG B CA 1
ATOM 4331 C C . ARG B 1 230 ? 8.656 10.367 18.578 1 98.06 230 ARG B C 1
ATOM 4333 O O . ARG B 1 230 ? 8.859 11.469 19.078 1 98.06 230 ARG B O 1
ATOM 4340 N N . ALA B 1 231 ? 9.086 9.25 19.047 1 98.31 231 ALA B N 1
ATOM 4341 C CA . ALA B 1 231 ? 9.867 9.219 20.281 1 98.31 231 ALA B CA 1
ATOM 4342 C C . ALA B 1 231 ? 11.188 9.977 20.109 1 98.31 231 ALA B C 1
ATOM 4344 O O . ALA B 1 231 ? 11.602 10.727 20.984 1 98.31 231 ALA B O 1
ATOM 4345 N N . ALA B 1 232 ? 11.797 9.781 18.969 1 98.56 232 ALA B N 1
ATOM 4346 C CA . ALA B 1 232 ? 13.047 10.469 18.688 1 98.56 232 ALA B CA 1
ATOM 4347 C C . ALA B 1 232 ? 12.844 11.984 18.625 1 98.56 232 ALA B C 1
ATOM 4349 O O . ALA B 1 232 ? 13.688 12.742 19.094 1 98.56 232 ALA B O 1
ATOM 4350 N N . ALA B 1 233 ? 11.781 12.414 18.094 1 98.62 233 ALA B N 1
ATOM 4351 C CA . ALA B 1 233 ? 11.461 13.836 18 1 98.62 233 ALA B CA 1
ATOM 4352 C C . ALA B 1 233 ? 11.258 14.453 19.375 1 98.62 233 ALA B C 1
ATOM 4354 O O . ALA B 1 233 ? 11.758 15.539 19.672 1 98.62 233 ALA B O 1
ATOM 4355 N N . LEU B 1 234 ? 10.531 13.734 20.172 1 98 234 LEU B N 1
ATOM 4356 C CA . LEU B 1 234 ? 10.281 14.219 21.531 1 98 234 LEU B CA 1
ATOM 4357 C C . LEU B 1 234 ? 11.594 14.375 22.297 1 98 234 LEU B C 1
ATOM 4359 O O . LEU B 1 234 ? 11.805 15.398 22.953 1 98 234 LEU B O 1
ATOM 4363 N N . GLU B 1 235 ? 12.398 13.422 22.172 1 97.5 235 GLU B N 1
ATOM 4364 C CA . GLU B 1 235 ? 13.688 13.469 22.844 1 97.5 235 GLU B CA 1
ATOM 4365 C C . GLU B 1 235 ? 14.547 14.617 22.328 1 97.5 235 GLU B C 1
ATOM 4367 O O . GLU B 1 235 ? 15.195 15.32 23.109 1 97.5 235 GLU B O 1
ATOM 4372 N N . MET B 1 236 ? 14.539 14.922 21.125 1 98 236 MET B N 1
ATOM 4373 C CA . MET B 1 236 ? 15.43 15.883 20.469 1 98 236 MET B CA 1
ATOM 4374 C C . MET B 1 236 ? 14.945 17.312 20.688 1 98 236 MET B C 1
ATOM 4376 O O . MET B 1 236 ? 15.758 18.219 20.844 1 98 236 MET B O 1
ATOM 4380 N N . PHE B 1 237 ? 13.625 17.5 20.812 1 98.06 237 PHE B N 1
ATOM 4381 C CA . PHE B 1 237 ? 13.125 18.875 20.672 1 98.06 237 PHE B CA 1
ATOM 4382 C C . PHE B 1 237 ? 12.469 19.328 21.969 1 98.06 237 PHE B C 1
ATOM 4384 O O . PHE B 1 237 ? 12.086 20.5 22.094 1 98.06 237 PHE B O 1
ATOM 4391 N N . ALA B 1 238 ? 12.227 18.469 22.922 1 91.5 238 ALA B N 1
ATOM 4392 C CA . ALA B 1 238 ? 11.516 18.812 24.156 1 91.5 238 ALA B CA 1
ATOM 4393 C C . ALA B 1 238 ? 12.305 19.828 24.969 1 91.5 238 ALA B C 1
ATOM 4395 O O . ALA B 1 238 ? 11.719 20.641 25.703 1 91.5 238 ALA B O 1
ATOM 4396 N N . GLY B 1 239 ? 13.578 19.844 24.859 1 87.25 239 GLY B N 1
ATOM 4397 C CA . GLY B 1 239 ? 14.367 20.75 25.672 1 87.25 239 GLY B CA 1
ATOM 4398 C C . GLY B 1 239 ? 14.586 22.094 25 1 87.25 239 GLY B C 1
ATOM 4399 O O . GLY B 1 239 ? 14.148 22.312 23.875 1 87.25 239 GLY B O 1
ATOM 4400 N N . ARG B 1 240 ? 15.141 23 25.766 1 86.69 240 ARG B N 1
ATOM 4401 C CA . ARG B 1 240 ? 15.422 24.344 25.266 1 86.69 240 ARG B CA 1
ATOM 4402 C C . ARG B 1 240 ? 16.578 24.312 24.281 1 86.69 240 ARG B C 1
ATOM 4404 O O . ARG B 1 240 ? 16.625 25.156 23.359 1 86.69 240 ARG B O 1
ATOM 4411 N N . ASP B 1 241 ? 17.422 23.391 24.562 1 92.38 241 ASP B N 1
ATOM 4412 C CA . ASP B 1 241 ? 18.516 23.188 23.609 1 92.38 241 ASP B CA 1
ATOM 4413 C C . ASP B 1 241 ? 18.094 22.25 22.469 1 92.38 241 ASP B C 1
ATOM 4415 O O . ASP B 1 241 ? 18.297 21.047 22.547 1 92.38 241 ASP B O 1
ATOM 4419 N N . ARG B 1 242 ? 17.422 22.828 21.5 1 96.19 242 ARG B N 1
ATOM 4420 C CA . ARG B 1 242 ? 16.891 22.047 20.391 1 96.19 242 ARG B CA 1
ATOM 4421 C C . ARG B 1 242 ? 17.375 22.578 19.047 1 96.19 242 ARG B C 1
ATOM 4423 O O . ARG B 1 242 ? 17.75 23.75 18.953 1 96.19 242 ARG B O 1
ATOM 4430 N N . PRO B 1 243 ? 17.359 21.766 18.078 1 98.19 243 PRO B N 1
ATOM 4431 C CA . PRO B 1 243 ? 17.719 22.25 16.75 1 98.19 243 PRO B CA 1
ATOM 4432 C C . PRO B 1 243 ? 16.672 23.188 16.156 1 98.19 243 PRO B C 1
ATOM 4434 O O . PRO B 1 243 ? 15.508 23.172 16.594 1 98.19 243 PRO B O 1
ATOM 4437 N N . ASP B 1 244 ? 17.109 24 15.25 1 98.38 244 ASP B N 1
ATOM 4438 C CA . ASP B 1 244 ? 16.188 24.875 14.531 1 98.38 244 ASP B CA 1
ATOM 4439 C C . ASP B 1 244 ? 15.938 24.359 13.117 1 98.38 244 ASP B C 1
ATOM 4441 O O . ASP B 1 244 ? 15.203 24.984 12.344 1 98.38 244 ASP B O 1
ATOM 4445 N N . ALA B 1 245 ? 16.531 23.25 12.758 1 98.75 245 ALA B N 1
ATOM 4446 C CA . ALA B 1 245 ? 16.281 22.531 11.516 1 98.75 245 ALA B CA 1
ATOM 4447 C C . ALA B 1 245 ? 16.547 21.031 11.688 1 98.75 245 ALA B C 1
ATOM 4449 O O . ALA B 1 245 ? 17.406 20.641 12.492 1 98.75 245 ALA B O 1
ATOM 4450 N N . VAL B 1 246 ? 15.844 20.25 10.961 1 98.94 246 VAL B N 1
ATOM 4451 C CA . VAL B 1 246 ? 16.062 18.797 11.039 1 98.94 246 VAL B CA 1
ATOM 4452 C C . VAL B 1 246 ? 15.812 18.172 9.672 1 98.94 246 VAL B C 1
ATOM 4454 O O . VAL B 1 246 ? 14.867 18.531 8.969 1 98.94 246 VAL B O 1
ATOM 4457 N N . PHE B 1 247 ? 16.75 17.344 9.266 1 98.94 247 PHE B N 1
ATOM 4458 C CA . PHE B 1 247 ? 16.516 16.406 8.18 1 98.94 247 PHE B CA 1
ATOM 4459 C C . PHE B 1 247 ? 16.078 15.047 8.734 1 98.94 247 PHE B C 1
ATOM 4461 O O . PHE B 1 247 ? 16.797 14.422 9.508 1 98.94 247 PHE B O 1
ATOM 4468 N N . VAL B 1 248 ? 14.852 14.656 8.398 1 98.94 248 VAL B N 1
ATOM 4469 C CA . VAL B 1 248 ? 14.344 13.328 8.727 1 98.94 248 VAL B CA 1
ATOM 4470 C C . VAL B 1 248 ? 14.531 12.398 7.531 1 98.94 248 VAL B C 1
ATOM 4472 O O . VAL B 1 248 ? 14.086 12.703 6.422 1 98.94 248 VAL B O 1
ATOM 4475 N N . CYS B 1 249 ? 15 11.266 7.742 1 98.81 249 CYS B N 1
ATOM 4476 C CA . CYS B 1 249 ? 15.562 10.383 6.73 1 98.81 249 CYS B CA 1
ATOM 4477 C C . CYS B 1 249 ? 14.539 10.062 5.648 1 98.81 249 CYS B C 1
ATOM 4479 O O . CYS B 1 249 ? 14.898 9.797 4.504 1 98.81 249 CYS B O 1
ATOM 4481 N N . ASN B 1 250 ? 13.25 9.992 6.004 1 98.62 250 ASN B N 1
ATOM 4482 C CA . ASN B 1 250 ? 12.211 9.828 4.992 1 98.62 250 ASN B CA 1
ATOM 4483 C C . ASN B 1 250 ? 10.914 10.508 5.41 1 98.62 250 ASN B C 1
ATOM 4485 O O . ASN B 1 250 ? 10.773 10.938 6.559 1 98.62 250 ASN B O 1
ATOM 4489 N N . ASP B 1 251 ? 10.031 10.656 4.469 1 98.56 251 ASP B N 1
ATOM 4490 C CA . ASP B 1 251 ? 8.766 11.367 4.672 1 98.56 251 ASP B CA 1
ATOM 4491 C C . ASP B 1 251 ? 7.918 10.688 5.742 1 98.56 251 ASP B C 1
ATOM 4493 O O . ASP B 1 251 ? 7.301 11.359 6.57 1 98.56 251 ASP B O 1
ATOM 4497 N N . HIS B 1 252 ? 7.891 9.352 5.707 1 97.69 252 HIS B N 1
ATOM 4498 C CA . HIS B 1 252 ? 7.082 8.578 6.645 1 97.69 252 HIS B CA 1
ATOM 4499 C C . HIS B 1 252 ? 7.371 8.984 8.086 1 97.69 252 HIS B C 1
ATOM 4501 O O . HIS B 1 252 ? 6.445 9.172 8.875 1 97.69 252 HIS B O 1
ATOM 4507 N N . MET B 1 253 ? 8.562 9.133 8.438 1 98.5 253 MET B N 1
ATOM 4508 C CA . MET B 1 253 ? 8.984 9.578 9.766 1 98.5 253 MET B CA 1
ATOM 4509 C C . MET B 1 253 ? 8.781 11.078 9.93 1 98.5 253 MET B C 1
ATOM 4511 O O . MET B 1 253 ? 8.438 11.555 11.016 1 98.5 253 MET B O 1
ATOM 4515 N N . ALA B 1 254 ? 9 11.844 8.844 1 98.88 254 ALA B N 1
ATOM 4516 C CA . ALA B 1 254 ? 8.938 13.297 8.914 1 98.88 254 ALA B CA 1
ATOM 4517 C C . ALA B 1 254 ? 7.539 13.766 9.312 1 98.88 254 ALA B C 1
ATOM 4519 O O . ALA B 1 254 ? 7.391 14.758 10.023 1 98.88 254 ALA B O 1
ATOM 4520 N N . PHE B 1 255 ? 6.523 13.062 8.875 1 98.44 255 PHE B N 1
ATOM 4521 C CA . PHE B 1 255 ? 5.16 13.406 9.258 1 98.44 255 PHE B CA 1
ATOM 4522 C C . PHE B 1 255 ? 4.973 13.289 10.766 1 98.44 255 PHE B C 1
ATOM 4524 O O . PHE B 1 255 ? 4.379 14.164 11.391 1 98.44 255 PHE B O 1
ATOM 4531 N N . ALA B 1 256 ? 5.492 12.227 11.32 1 98.31 256 ALA B N 1
ATOM 4532 C CA . ALA B 1 256 ? 5.426 12.031 12.773 1 98.31 256 ALA B CA 1
ATOM 4533 C C . ALA B 1 256 ? 6.164 13.141 13.508 1 98.31 256 ALA B C 1
ATOM 4535 O O . ALA B 1 256 ? 5.676 13.656 14.516 1 98.31 256 ALA B O 1
ATOM 4536 N N . VAL B 1 257 ? 7.273 13.492 12.984 1 98.81 257 VAL B N 1
ATOM 4537 C CA . VAL B 1 257 ? 8.102 14.516 13.609 1 98.81 257 VAL B CA 1
ATOM 4538 C C . VAL B 1 257 ? 7.387 15.867 13.562 1 98.81 257 VAL B C 1
ATOM 4540 O O . VAL B 1 257 ? 7.312 16.578 14.57 1 98.81 257 VAL B O 1
ATOM 4543 N N . MET B 1 258 ? 6.832 16.234 12.43 1 98.69 258 MET B N 1
ATOM 4544 C CA . MET B 1 258 ? 6.113 17.5 12.289 1 98.69 258 MET B CA 1
ATOM 4545 C C . MET B 1 258 ? 4.926 17.562 13.242 1 98.69 258 MET B C 1
ATOM 4547 O O . MET B 1 258 ? 4.66 18.594 13.844 1 98.69 258 MET B O 1
ATOM 4551 N N . ASP B 1 259 ? 4.281 16.469 13.375 1 98 259 ASP B N 1
ATOM 4552 C CA . ASP B 1 259 ? 3.133 16.422 14.273 1 98 259 ASP B CA 1
ATOM 4553 C C . ASP B 1 259 ? 3.562 16.641 15.727 1 98 259 ASP B C 1
ATOM 4555 O O . ASP B 1 259 ? 2.879 17.344 16.484 1 98 259 ASP B O 1
ATOM 4559 N N . VAL B 1 260 ? 4.621 16.016 16.094 1 98 260 VAL B N 1
ATOM 4560 C CA . VAL B 1 260 ? 5.152 16.203 17.438 1 98 260 VAL B CA 1
ATOM 4561 C C . VAL B 1 260 ? 5.523 17.672 17.656 1 98 260 VAL B C 1
ATOM 4563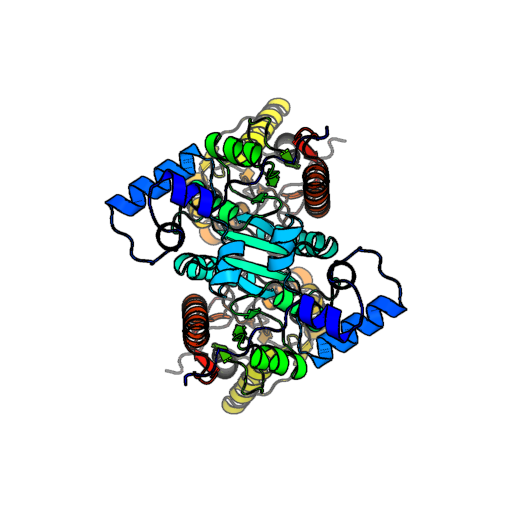 O O . VAL B 1 260 ? 5.145 18.266 18.656 1 98 260 VAL B O 1
ATOM 4566 N N . LEU B 1 261 ? 6.211 18.25 16.703 1 98.5 261 LEU B N 1
ATOM 4567 C CA . LEU B 1 261 ? 6.656 19.641 16.812 1 98.5 261 LEU B CA 1
ATOM 4568 C C . LEU B 1 261 ? 5.469 20.578 16.984 1 98.5 261 LEU B C 1
ATOM 4570 O O . LEU B 1 261 ? 5.441 21.391 17.906 1 98.5 261 LEU B O 1
ATOM 4574 N N . ARG B 1 262 ? 4.488 20.359 16.141 1 97.38 262 ARG B N 1
ATOM 4575 C CA . ARG B 1 262 ? 3.363 21.297 16.094 1 97.38 262 ARG B CA 1
ATOM 4576 C C . ARG B 1 262 ? 2.373 21 17.219 1 97.38 262 ARG B C 1
ATOM 4578 O O . ARG B 1 262 ? 2.084 21.891 18.031 1 97.38 262 ARG B O 1
ATOM 4585 N N . ALA B 1 263 ? 2 19.812 17.328 1 95.5 263 ALA B N 1
ATOM 4586 C CA . ALA B 1 263 ? 0.838 19.5 18.156 1 95.5 263 ALA B CA 1
ATOM 4587 C C . ALA B 1 263 ? 1.251 19.203 19.594 1 95.5 263 ALA B C 1
ATOM 4589 O O . ALA B 1 263 ? 0.502 19.484 20.531 1 95.5 263 ALA B O 1
ATOM 4590 N N . LYS B 1 264 ? 2.381 18.609 19.781 1 95.06 264 LYS B N 1
ATOM 4591 C CA . LYS B 1 264 ? 2.787 18.219 21.125 1 95.06 264 LYS B CA 1
ATOM 4592 C C . LYS B 1 264 ? 3.643 19.312 21.781 1 95.06 264 LYS B C 1
ATOM 4594 O O . LYS B 1 264 ? 3.486 19.594 22.969 1 95.06 264 LYS B O 1
ATOM 4599 N N . LEU B 1 265 ? 4.5 19.953 21 1 97.12 265 LEU B N 1
ATOM 4600 C CA . LEU B 1 265 ? 5.477 20.875 21.578 1 97.12 265 LEU B CA 1
ATOM 4601 C C . LEU B 1 265 ? 5.117 22.328 21.281 1 97.12 265 LEU B C 1
ATOM 4603 O O . LEU B 1 265 ? 5.719 23.234 21.844 1 97.12 265 LEU B O 1
ATOM 4607 N N . GLY B 1 266 ? 4.184 22.516 20.375 1 96.81 266 GLY B N 1
ATOM 4608 C CA . GLY B 1 266 ? 3.719 23.859 20.062 1 96.81 266 GLY B CA 1
ATOM 4609 C C . GLY B 1 266 ? 4.738 24.672 19.281 1 96.81 266 GLY B C 1
ATOM 4610 O O . GLY B 1 266 ? 4.793 25.891 19.438 1 96.81 266 GLY B O 1
ATOM 4611 N N . LEU B 1 267 ? 5.559 24.016 18.531 1 97.81 267 LEU B N 1
ATOM 4612 C CA . LEU B 1 267 ? 6.602 24.688 17.766 1 97.81 267 LEU B CA 1
ATOM 4613 C C . LEU B 1 267 ? 6.137 24.969 16.344 1 97.81 267 LEU B C 1
ATOM 4615 O O . LEU B 1 267 ? 5.449 24.125 15.734 1 97.81 267 LEU B O 1
ATOM 4619 N N . ASP B 1 268 ? 6.57 26.078 15.812 1 97.69 268 ASP B N 1
ATOM 4620 C CA . ASP B 1 268 ? 6.211 26.484 14.453 1 97.69 268 ASP B CA 1
ATOM 4621 C C . ASP B 1 268 ? 7.16 25.875 13.43 1 97.69 268 ASP B C 1
ATOM 4623 O O . ASP B 1 268 ? 8.375 25.891 13.617 1 97.69 268 ASP B O 1
ATOM 4627 N N . VAL B 1 269 ? 6.605 25.312 12.422 1 98.31 269 VAL B N 1
ATOM 4628 C CA . VAL B 1 269 ? 7.352 24.828 11.266 1 98.31 269 VAL B CA 1
ATOM 4629 C C . VAL B 1 269 ? 7.043 25.688 10.047 1 98.31 269 VAL B C 1
ATOM 4631 O O . VAL B 1 269 ? 5.902 25.719 9.578 1 98.31 269 VAL B O 1
ATOM 4634 N N . PRO B 1 270 ? 7.996 26.391 9.562 1 97.88 270 PRO B N 1
ATOM 4635 C CA . PRO B 1 270 ? 9.445 26.281 9.766 1 97.88 270 PRO B CA 1
ATOM 4636 C C . PRO B 1 270 ? 9.984 27.328 10.734 1 97.88 270 PRO B C 1
ATOM 4638 O O . PRO B 1 270 ? 11.203 27.453 10.906 1 97.88 270 PRO B O 1
ATOM 4641 N N . GLY B 1 271 ? 9.133 28.125 11.297 1 97.31 271 GLY B N 1
ATOM 4642 C CA . GLY B 1 271 ? 9.562 29.266 12.086 1 97.31 271 GLY B CA 1
ATOM 4643 C C . GLY B 1 271 ? 10.516 28.891 13.211 1 97.31 271 GLY B C 1
ATOM 4644 O O . GLY B 1 271 ? 11.555 29.531 13.383 1 97.31 271 GLY B O 1
ATOM 4645 N N . ASP B 1 272 ? 10.188 27.938 13.969 1 97.38 272 ASP B N 1
ATOM 4646 C CA . ASP B 1 272 ? 11.047 27.453 15.047 1 97.38 272 ASP B CA 1
ATOM 4647 C C . ASP B 1 272 ? 11.969 26.328 14.555 1 97.38 272 ASP B C 1
ATOM 4649 O O . ASP B 1 272 ? 13.141 26.281 14.93 1 97.38 272 ASP B O 1
ATOM 4653 N N . VAL B 1 273 ? 11.391 25.453 13.758 1 98.62 273 VAL B N 1
ATOM 4654 C CA . VAL B 1 273 ? 12.156 24.312 13.273 1 98.62 273 VAL B CA 1
ATOM 4655 C C . VAL B 1 273 ? 11.828 24.062 11.805 1 98.62 273 VAL B C 1
ATOM 4657 O O . VAL B 1 273 ? 10.688 23.734 11.469 1 98.62 273 VAL B O 1
ATOM 4660 N N . ALA B 1 274 ? 12.75 24.203 10.93 1 98.81 274 ALA B N 1
ATOM 4661 C CA . ALA B 1 274 ? 12.602 23.766 9.539 1 98.81 274 ALA B CA 1
ATOM 4662 C C . ALA B 1 274 ? 12.711 22.25 9.438 1 98.81 274 ALA B C 1
ATOM 4664 O O . ALA B 1 274 ? 13.555 21.625 10.094 1 98.81 274 ALA B O 1
ATOM 4665 N N . VAL B 1 275 ? 11.828 21.609 8.656 1 98.94 275 VAL B N 1
ATOM 4666 C CA . VAL B 1 275 ? 11.812 20.156 8.547 1 98.94 275 VAL B CA 1
ATOM 4667 C C . VAL B 1 275 ? 11.914 19.75 7.074 1 98.94 275 VAL B C 1
ATOM 4669 O O . VAL B 1 275 ? 11.164 20.266 6.234 1 98.94 275 VAL B O 1
ATOM 4672 N N . ALA B 1 276 ? 12.797 18.938 6.766 1 98.94 276 ALA B N 1
ATOM 4673 C CA . ALA B 1 276 ? 12.922 18.328 5.441 1 98.94 276 ALA B CA 1
ATOM 4674 C C . ALA B 1 276 ? 12.836 16.812 5.512 1 98.94 276 ALA B C 1
ATOM 4676 O O . ALA B 1 276 ? 13.297 16.203 6.484 1 98.94 276 ALA B O 1
ATOM 4677 N N . GLY B 1 277 ? 12.258 16.234 4.512 1 98.88 277 GLY B N 1
ATOM 4678 C CA . GLY B 1 277 ? 12.164 14.789 4.398 1 98.88 277 GLY B CA 1
ATOM 4679 C C . GLY B 1 277 ? 12.742 14.258 3.102 1 98.88 277 GLY B C 1
ATOM 4680 O O . GLY B 1 277 ? 13.562 14.922 2.465 1 98.88 277 GLY B O 1
ATOM 4681 N N . PHE B 1 278 ? 12.414 13.023 2.791 1 98.88 278 PHE B N 1
ATOM 4682 C CA . PHE B 1 278 ? 12.914 12.312 1.618 1 98.88 278 PHE B CA 1
ATOM 4683 C C . PHE B 1 278 ? 11.875 11.336 1.086 1 98.88 278 PHE B C 1
ATOM 4685 O O . PHE B 1 278 ? 11.258 10.602 1.856 1 98.88 278 PHE B O 1
ATOM 4692 N N . ASP B 1 279 ? 11.695 11.305 -0.257 1 98.5 279 ASP B N 1
ATOM 4693 C CA . ASP B 1 279 ? 10.805 10.438 -1.024 1 98.5 279 ASP B CA 1
ATOM 4694 C C . ASP B 1 279 ? 9.82 11.266 -1.852 1 98.5 279 ASP B C 1
ATOM 4696 O O . ASP B 1 279 ? 9.562 10.953 -3.018 1 98.5 279 ASP B O 1
ATOM 4700 N N . ASP B 1 280 ? 9.203 12.305 -1.163 1 98.5 280 ASP B N 1
ATOM 4701 C CA . ASP B 1 280 ? 8.156 13.156 -1.724 1 98.5 280 ASP B CA 1
ATOM 4702 C C . ASP B 1 280 ? 6.914 12.344 -2.076 1 98.5 280 ASP B C 1
ATOM 4704 O O . ASP B 1 280 ? 6.438 12.391 -3.213 1 98.5 280 ASP B O 1
ATOM 4708 N N . VAL B 1 281 ? 6.48 11.57 -1.132 1 97.38 281 VAL B N 1
ATOM 4709 C CA . VAL B 1 281 ? 5.223 10.852 -1.304 1 97.38 281 VAL B CA 1
ATOM 4710 C C . VAL B 1 281 ? 4.066 11.844 -1.39 1 97.38 281 VAL B C 1
ATOM 4712 O O . VAL B 1 281 ? 4.199 13 -0.967 1 97.38 281 VAL B O 1
ATOM 4715 N N . PRO B 1 282 ? 2.918 11.477 -1.819 1 94.69 282 PRO B N 1
ATOM 4716 C CA . PRO B 1 282 ? 1.824 12.422 -2.074 1 94.69 282 PRO B CA 1
ATOM 4717 C C . PRO B 1 282 ? 1.443 13.234 -0.837 1 94.69 282 PRO B C 1
ATOM 4719 O O . PRO B 1 282 ? 1.215 14.438 -0.933 1 94.69 282 PRO B O 1
ATOM 4722 N N . ILE B 1 283 ? 1.437 12.672 0.317 1 95.75 283 ILE B N 1
ATOM 4723 C CA . ILE B 1 283 ? 1.057 13.328 1.566 1 95.75 283 ILE B CA 1
ATOM 4724 C C . ILE B 1 283 ? 1.966 14.523 1.822 1 95.75 283 ILE B C 1
ATOM 4726 O O . ILE B 1 283 ? 1.551 15.5 2.447 1 95.75 283 ILE B O 1
ATOM 4730 N N . ALA B 1 284 ? 3.162 14.469 1.313 1 97.88 284 ALA B N 1
ATOM 4731 C CA . ALA B 1 284 ? 4.129 15.539 1.528 1 97.88 284 ALA B CA 1
ATOM 4732 C C . ALA B 1 284 ? 3.613 16.859 0.977 1 97.88 284 ALA B C 1
ATOM 4734 O O . ALA B 1 284 ? 3.9 17.938 1.531 1 97.88 284 ALA B O 1
ATOM 4735 N N . SER B 1 285 ? 2.809 16.781 -0.101 1 97 285 SER B N 1
ATOM 4736 C CA . SER B 1 285 ? 2.332 18 -0.754 1 97 285 SER B CA 1
ATOM 4737 C C . SER B 1 285 ? 0.97 18.422 -0.212 1 97 285 SER B C 1
ATOM 4739 O O . SER B 1 285 ? 0.45 19.484 -0.578 1 97 285 SER B O 1
ATOM 4741 N N . TRP B 1 286 ? 0.381 17.578 0.606 1 95.94 286 TRP B N 1
ATOM 4742 C CA . TRP B 1 286 ? -0.888 17.984 1.209 1 95.94 286 TRP B CA 1
ATOM 4743 C C . TRP B 1 286 ? -0.715 19.203 2.09 1 95.94 286 TRP B C 1
ATOM 4745 O O . TRP B 1 286 ? 0.329 19.391 2.721 1 95.94 286 TRP B O 1
ATOM 4755 N N . ALA B 1 287 ? -1.727 20 2.232 1 94.94 287 ALA B N 1
ATOM 4756 C CA . ALA B 1 287 ? -1.66 21.281 2.934 1 94.94 287 ALA B CA 1
ATOM 4757 C C . ALA B 1 287 ? -1.306 21.078 4.406 1 94.94 287 ALA B C 1
ATOM 4759 O O . ALA B 1 287 ? -0.625 21.922 5.004 1 94.94 287 ALA B O 1
ATOM 4760 N N . ALA B 1 288 ? -1.701 20 4.953 1 95.19 288 ALA B N 1
ATOM 4761 C CA . ALA B 1 288 ? -1.464 19.734 6.367 1 95.19 288 ALA B CA 1
ATOM 4762 C C . ALA B 1 288 ? 0.03 19.641 6.664 1 95.19 288 ALA B C 1
ATOM 4764 O O . ALA B 1 288 ? 0.461 19.891 7.793 1 95.19 288 ALA B O 1
ATOM 4765 N N . TYR B 1 289 ? 0.815 19.344 5.676 1 97.5 289 TYR B N 1
ATOM 4766 C CA . TYR B 1 289 ? 2.236 19.141 5.934 1 97.5 289 TYR B CA 1
ATOM 4767 C C . TYR B 1 289 ? 3.084 20.062 5.062 1 97.5 289 TYR B C 1
ATOM 4769 O O . TYR B 1 289 ? 3.938 20.797 5.57 1 97.5 289 TYR B O 1
ATOM 4777 N N . ASP B 1 290 ? 2.742 20 3.699 1 98.19 290 ASP B N 1
ATOM 4778 C CA . ASP B 1 290 ? 3.508 20.812 2.758 1 98.19 290 ASP B CA 1
ATOM 4779 C C . ASP B 1 290 ? 5.008 20.703 3.029 1 98.19 290 ASP B C 1
ATOM 4781 O O . ASP B 1 290 ? 5.688 21.703 3.205 1 98.19 290 ASP B O 1
ATOM 4785 N N . LEU B 1 291 ? 5.48 19.5 3.023 1 98.75 291 LEU B N 1
ATOM 4786 C CA . LEU B 1 291 ? 6.809 19.094 3.461 1 98.75 291 LEU B CA 1
ATOM 4787 C C . LEU B 1 291 ? 7.828 19.266 2.338 1 98.75 291 LEU B C 1
ATOM 4789 O O . LEU B 1 291 ? 7.633 18.75 1.235 1 98.75 291 LEU B O 1
ATOM 4793 N N . THR B 1 292 ? 8.891 20.031 2.584 1 98.88 292 THR B N 1
ATOM 4794 C CA . THR B 1 292 ? 10.062 19.984 1.719 1 98.88 292 THR B CA 1
ATOM 4795 C C . THR B 1 292 ? 10.664 18.578 1.708 1 98.88 292 THR B C 1
ATOM 4797 O O . THR B 1 292 ? 10.93 18 2.766 1 98.88 292 THR B O 1
ATOM 4800 N N . SER B 1 293 ? 10.789 18 0.561 1 98.88 293 SER B N 1
ATOM 4801 C CA . SER B 1 293 ? 11.234 16.609 0.447 1 98.88 293 SER B CA 1
ATOM 4802 C C . SER B 1 293 ? 12.031 16.391 -0.831 1 98.88 293 SER B C 1
ATOM 4804 O O . SER B 1 293 ? 11.844 17.109 -1.822 1 98.88 293 SER B O 1
ATOM 4806 N N . PHE B 1 294 ? 13.023 15.555 -0.749 1 98.94 294 PHE B N 1
ATOM 4807 C CA . PHE B 1 294 ? 13.727 15.141 -1.957 1 98.94 294 PHE B CA 1
ATOM 4808 C C . PHE B 1 294 ? 12.945 14.07 -2.705 1 98.94 294 PHE B C 1
ATOM 4810 O O . PHE B 1 294 ? 12.75 12.969 -2.191 1 98.94 294 PHE B O 1
ATOM 4817 N N . ARG B 1 295 ? 12.547 14.391 -3.895 1 98.75 295 ARG B N 1
ATOM 4818 C CA . ARG B 1 295 ? 11.68 13.531 -4.688 1 98.75 295 ARG B CA 1
ATOM 4819 C C . ARG B 1 295 ? 12.477 12.414 -5.352 1 98.75 295 ARG B C 1
ATOM 4821 O O . ARG B 1 295 ? 13.445 12.68 -6.074 1 98.75 295 ARG B O 1
ATOM 4828 N N . GLN B 1 296 ? 12.086 11.172 -5.055 1 98.5 296 GLN B N 1
ATOM 4829 C CA . GLN B 1 296 ? 12.57 10.031 -5.82 1 98.5 296 GLN B CA 1
ATOM 4830 C C . GLN B 1 296 ? 11.773 9.859 -7.113 1 98.5 296 GLN B C 1
ATOM 4832 O O . GLN B 1 296 ? 10.547 9.977 -7.113 1 98.5 296 GLN B O 1
ATOM 4837 N N . PRO B 1 297 ? 12.438 9.664 -8.203 1 98.25 297 PRO B N 1
ATOM 4838 C CA . PRO B 1 297 ? 11.727 9.461 -9.469 1 98.25 297 PRO B CA 1
ATOM 4839 C C . PRO B 1 297 ? 11.109 8.062 -9.57 1 98.25 297 PRO B C 1
ATOM 4841 O O . PRO B 1 297 ? 11.578 7.234 -10.352 1 98.25 297 PRO B O 1
ATOM 4844 N N . LEU B 1 298 ? 10.07 7.891 -8.922 1 97.56 298 LEU B N 1
ATOM 4845 C CA . LEU B 1 298 ? 9.492 6.57 -8.703 1 97.56 298 LEU B CA 1
ATOM 4846 C C . LEU B 1 298 ? 9.148 5.898 -10.031 1 97.56 298 LEU B C 1
ATOM 4848 O O . LEU B 1 298 ? 9.461 4.727 -10.234 1 97.56 298 LEU B O 1
ATOM 4852 N N . ASP B 1 299 ? 8.484 6.609 -10.938 1 97.06 299 ASP B N 1
ATOM 4853 C CA . ASP B 1 299 ? 8.086 6.023 -12.219 1 97.06 299 ASP B CA 1
ATOM 4854 C C . ASP B 1 299 ? 9.312 5.543 -13 1 97.06 299 ASP B C 1
ATOM 4856 O O . ASP B 1 299 ? 9.305 4.445 -13.562 1 97.06 299 ASP B O 1
ATOM 4860 N N . ALA B 1 300 ? 10.305 6.359 -13.031 1 98.44 300 ALA B N 1
ATOM 4861 C CA . ALA B 1 300 ? 11.531 5.984 -13.719 1 98.44 300 ALA B CA 1
ATOM 4862 C C . ALA B 1 300 ? 12.211 4.809 -13.031 1 98.44 300 ALA B C 1
ATOM 4864 O O . ALA B 1 300 ? 12.789 3.939 -13.688 1 98.44 300 ALA B O 1
ATOM 4865 N N . MET B 1 301 ? 12.203 4.82 -11.734 1 98.31 301 MET B N 1
ATOM 4866 C CA . MET B 1 301 ? 12.797 3.725 -10.977 1 98.31 301 MET B CA 1
ATOM 4867 C C . MET B 1 301 ? 12.094 2.404 -11.281 1 98.31 301 MET B C 1
ATOM 4869 O O . MET B 1 301 ? 12.75 1.382 -11.484 1 98.31 301 MET B O 1
ATOM 4873 N N . VAL B 1 302 ? 10.812 2.449 -11.312 1 98.25 302 VAL B N 1
ATOM 4874 C CA . VAL B 1 302 ? 10.023 1.255 -11.594 1 98.25 302 VAL B CA 1
ATOM 4875 C C . VAL B 1 302 ? 10.312 0.773 -13.016 1 98.25 302 VAL B C 1
ATOM 4877 O O . VAL B 1 302 ? 10.586 -0.409 -13.234 1 98.25 302 VAL B O 1
ATOM 4880 N N . SER B 1 303 ? 10.25 1.686 -13.922 1 98.12 303 SER B N 1
ATOM 4881 C CA . SER B 1 303 ? 10.508 1.342 -15.32 1 98.12 303 SER B CA 1
ATOM 4882 C C . SER B 1 303 ? 11.891 0.716 -15.484 1 98.12 303 SER B C 1
ATOM 4884 O O . SER B 1 303 ? 12.047 -0.299 -16.172 1 98.12 303 SER B O 1
ATOM 4886 N N . ARG B 1 304 ? 12.859 1.305 -14.875 1 98.25 304 ARG B N 1
ATOM 4887 C CA . ARG B 1 304 ? 14.219 0.784 -14.953 1 98.25 304 ARG B CA 1
ATOM 4888 C C . ARG B 1 304 ? 14.32 -0.593 -14.312 1 98.25 304 ARG B C 1
ATOM 4890 O O . ARG B 1 304 ? 15.008 -1.478 -14.82 1 98.25 304 ARG B O 1
ATOM 4897 N N . THR B 1 305 ? 13.68 -0.785 -13.203 1 98.25 305 THR B N 1
ATOM 4898 C CA . THR B 1 305 ? 13.672 -2.072 -12.516 1 98.25 305 THR B CA 1
ATOM 4899 C C . THR B 1 305 ? 13.117 -3.166 -13.422 1 98.25 305 THR B C 1
ATOM 4901 O O . THR B 1 305 ? 13.719 -4.234 -13.555 1 98.25 305 THR B O 1
ATOM 4904 N N . VAL B 1 306 ? 12.016 -2.871 -14.039 1 97.81 306 VAL B N 1
ATOM 4905 C CA . VAL B 1 306 ? 11.375 -3.832 -14.938 1 97.81 306 VAL B CA 1
ATOM 4906 C C . VAL B 1 306 ? 12.281 -4.109 -16.125 1 97.81 306 VAL B C 1
ATOM 4908 O O . VAL B 1 306 ? 12.469 -5.262 -16.531 1 97.81 306 VAL B O 1
ATOM 4911 N N . GLU B 1 307 ? 12.875 -3.07 -16.656 1 97.44 307 GLU B N 1
ATOM 4912 C CA . GLU B 1 307 ? 13.797 -3.213 -17.781 1 97.44 307 GLU B CA 1
ATOM 4913 C C . GLU B 1 307 ? 14.961 -4.129 -17.438 1 97.44 307 GLU B C 1
ATOM 4915 O O . GLU B 1 307 ? 15.297 -5.043 -18.188 1 97.44 307 GLU B O 1
ATOM 4920 N N . VAL B 1 308 ? 15.57 -3.867 -16.344 1 97.06 308 VAL B N 1
ATOM 4921 C CA . VAL B 1 308 ? 16.719 -4.645 -15.898 1 97.06 308 VAL B CA 1
ATOM 4922 C C . VAL B 1 308 ? 16.312 -6.102 -15.688 1 97.06 308 VAL B C 1
ATOM 4924 O O . VAL B 1 308 ? 17.031 -7.02 -16.094 1 97.06 308 VAL B O 1
ATOM 4927 N N . LEU B 1 309 ? 15.195 -6.273 -15.039 1 96.19 309 LEU B N 1
ATOM 4928 C CA . LEU B 1 309 ? 14.688 -7.613 -14.773 1 96.19 309 LEU B CA 1
ATOM 4929 C C . LEU B 1 309 ? 14.453 -8.375 -16.078 1 96.19 309 LEU B C 1
ATOM 4931 O O . LEU B 1 309 ? 14.898 -9.523 -16.219 1 96.19 309 LEU B O 1
ATOM 4935 N N . MET B 1 310 ? 13.797 -7.75 -17.047 1 95.69 310 MET B N 1
ATOM 4936 C CA . MET B 1 310 ? 13.477 -8.383 -18.312 1 95.69 310 MET B CA 1
ATOM 4937 C C . MET B 1 310 ? 14.742 -8.711 -19.094 1 95.69 310 MET B C 1
ATOM 4939 O O . MET B 1 310 ? 14.844 -9.781 -19.703 1 95.69 310 MET B O 1
ATOM 4943 N N . GLU B 1 311 ? 15.688 -7.82 -19.047 1 95.75 311 GLU B N 1
ATOM 4944 C CA . GLU B 1 311 ? 16.969 -8.047 -19.719 1 95.75 311 GLU B CA 1
ATOM 4945 C C . GLU B 1 311 ? 17.672 -9.281 -19.172 1 95.75 311 GLU B C 1
ATOM 4947 O O . GLU B 1 311 ? 18.172 -10.117 -19.922 1 95.75 311 GLU B O 1
ATOM 4952 N N . ARG B 1 312 ? 17.641 -9.414 -17.938 1 94.81 312 ARG B N 1
ATOM 4953 C CA . ARG B 1 312 ? 18.391 -10.492 -17.297 1 94.81 312 ARG B CA 1
ATOM 4954 C C . ARG B 1 312 ? 17.641 -11.812 -17.391 1 94.81 312 ARG B C 1
ATOM 4956 O O . ARG B 1 312 ? 18.25 -12.883 -17.391 1 94.81 312 ARG B O 1
ATOM 4963 N N . ILE B 1 313 ? 16.344 -11.719 -17.375 1 92.38 313 ILE B N 1
ATOM 4964 C CA . ILE B 1 313 ? 15.539 -12.922 -17.594 1 92.38 313 ILE B CA 1
ATOM 4965 C C . ILE B 1 313 ? 15.805 -13.461 -19 1 92.38 313 ILE B C 1
ATOM 4967 O O . ILE B 1 313 ? 15.891 -14.68 -19.203 1 92.38 313 ILE B O 1
ATOM 4971 N N . ALA B 1 314 ? 15.953 -12.594 -19.922 1 91.06 314 ALA B N 1
ATOM 4972 C CA . ALA B 1 314 ? 16.156 -12.977 -21.328 1 91.06 314 ALA B CA 1
ATOM 4973 C C . ALA B 1 314 ? 17.578 -13.477 -21.547 1 91.06 314 ALA B C 1
ATOM 4975 O O . ALA B 1 314 ? 17.812 -14.344 -22.391 1 91.06 314 ALA B O 1
ATOM 4976 N N . ASP B 1 315 ? 18.453 -12.836 -20.844 1 91.25 315 ASP B N 1
ATOM 4977 C CA . ASP B 1 315 ? 19.875 -13.164 -21.016 1 91.25 315 ASP B CA 1
ATOM 4978 C C . ASP B 1 315 ? 20.594 -13.18 -19.672 1 91.25 315 ASP B C 1
ATOM 4980 O O . ASP B 1 315 ? 20.938 -12.125 -19.125 1 91.25 315 ASP B O 1
ATOM 4984 N N . ASP B 1 316 ? 20.953 -14.289 -19.281 1 83.25 316 ASP B N 1
ATOM 4985 C CA . ASP B 1 316 ? 21.562 -14.469 -17.953 1 83.25 316 ASP B CA 1
ATOM 4986 C C . ASP B 1 316 ? 23 -13.977 -17.953 1 83.25 316 ASP B C 1
ATOM 4988 O O . ASP B 1 316 ? 23.609 -13.836 -16.875 1 83.25 316 ASP B O 1
ATOM 4992 N N . ALA B 1 317 ? 23.516 -13.602 -19.094 1 85.31 317 ALA B N 1
ATOM 4993 C CA . ALA B 1 317 ? 24.906 -13.148 -19.203 1 85.31 317 ALA B CA 1
ATOM 4994 C C . ALA B 1 317 ? 25.016 -11.656 -18.906 1 85.31 317 ALA B C 1
ATOM 4996 O O . ALA B 1 317 ? 26.109 -11.141 -18.703 1 85.31 317 ALA B O 1
ATOM 4997 N N . VAL B 1 318 ? 23.891 -11.031 -18.875 1 89.19 318 VAL B N 1
ATOM 4998 C CA . VAL B 1 318 ? 23.906 -9.602 -18.578 1 89.19 318 VAL B CA 1
ATOM 4999 C C . VAL B 1 318 ? 24.406 -9.367 -17.156 1 89.19 318 VAL B C 1
ATOM 5001 O O . VAL B 1 318 ? 23.875 -9.945 -16.203 1 89.19 318 VAL B O 1
ATOM 5004 N N . THR B 1 319 ? 25.375 -8.586 -16.984 1 90.44 319 THR B N 1
ATOM 5005 C CA . THR B 1 319 ? 25.984 -8.305 -15.688 1 90.44 319 THR B CA 1
ATOM 5006 C C . THR B 1 319 ? 25.094 -7.387 -14.859 1 90.44 319 THR B C 1
ATOM 5008 O O . THR B 1 319 ? 24.625 -6.352 -15.352 1 90.44 319 THR B O 1
ATOM 5011 N N . PRO B 1 320 ? 24.891 -7.762 -13.633 1 92.88 320 PRO B N 1
ATOM 5012 C CA . PRO B 1 320 ? 24.125 -6.867 -12.75 1 92.88 320 PRO B CA 1
ATOM 5013 C C . PRO B 1 320 ? 24.844 -5.551 -12.484 1 92.88 320 PRO B C 1
ATOM 5015 O O . PRO B 1 320 ? 26.078 -5.527 -12.359 1 92.88 320 PRO B O 1
ATOM 5018 N N . ARG B 1 321 ? 24.078 -4.48 -12.523 1 94.69 321 ARG B N 1
ATOM 5019 C CA . ARG B 1 321 ? 24.641 -3.154 -12.273 1 94.69 321 ARG B CA 1
ATOM 5020 C C . ARG B 1 321 ? 23.75 -2.359 -11.32 1 94.69 321 ARG B C 1
ATOM 5022 O O . ARG B 1 321 ? 22.578 -2.678 -11.141 1 94.69 321 ARG B O 1
ATOM 5029 N N . ARG B 1 322 ? 24.453 -1.452 -10.719 1 96.19 322 ARG B N 1
ATOM 5030 C CA . ARG B 1 322 ? 23.719 -0.451 -9.945 1 96.19 322 ARG B CA 1
ATOM 5031 C C . ARG B 1 322 ? 23.281 0.703 -10.836 1 96.19 322 ARG B C 1
ATOM 5033 O O . ARG B 1 322 ? 24.094 1.302 -11.547 1 96.19 322 ARG B O 1
ATOM 5040 N N . HIS B 1 323 ? 22 0.97 -10.859 1 97.75 323 HIS B N 1
ATOM 5041 C CA . HIS B 1 323 ? 21.438 2.107 -11.578 1 97.75 323 HIS B CA 1
ATOM 5042 C C . HIS B 1 323 ? 21 3.205 -10.609 1 97.75 323 HIS B C 1
ATOM 5044 O O . HIS B 1 323 ? 20.094 3.006 -9.805 1 97.75 323 HIS B O 1
ATOM 5050 N N . THR B 1 324 ? 21.672 4.281 -10.672 1 98.44 324 THR B N 1
ATOM 5051 C CA . THR B 1 324 ? 21.359 5.43 -9.828 1 98.44 324 THR B CA 1
ATOM 5052 C C . THR B 1 324 ? 20.656 6.516 -10.633 1 98.44 324 THR B C 1
ATOM 5054 O O . THR B 1 324 ? 21.172 6.992 -11.641 1 98.44 324 THR B O 1
ATOM 5057 N N . LEU B 1 325 ? 19.484 6.875 -10.25 1 98.56 325 LEU B N 1
ATOM 5058 C CA . LEU B 1 325 ? 18.688 7.867 -10.961 1 98.56 325 LEU B CA 1
ATOM 5059 C C . LEU B 1 325 ? 18.703 9.203 -10.234 1 98.56 325 LEU B C 1
ATOM 5061 O O . LEU B 1 325 ? 18.828 9.242 -9.008 1 98.56 325 LEU B O 1
ATOM 5065 N N . GLN B 1 326 ? 18.484 10.242 -10.992 1 98.25 326 GLN B N 1
ATOM 5066 C CA . GLN B 1 326 ? 18.484 11.594 -10.445 1 98.25 326 GLN B CA 1
ATOM 5067 C C . GLN B 1 326 ? 17.109 11.938 -9.859 1 98.25 326 GLN B C 1
ATOM 5069 O O . GLN B 1 326 ? 16.078 11.633 -10.453 1 98.25 326 GLN B O 1
ATOM 5074 N N . GLY B 1 327 ? 17.234 12.461 -8.625 1 98.38 327 GLY B N 1
ATOM 5075 C CA . GLY B 1 327 ? 16.047 13.023 -8.016 1 98.38 327 GLY B CA 1
ATOM 5076 C C . GLY B 1 327 ? 16.031 14.547 -8.023 1 98.38 327 GLY B C 1
ATOM 5077 O O . GLY B 1 327 ? 16.781 15.172 -8.773 1 98.38 327 GLY B O 1
ATOM 5078 N N . GLU B 1 328 ? 15.055 15.07 -7.219 1 98.5 328 GLU B N 1
ATOM 5079 C CA . GLU B 1 328 ? 14.906 16.516 -7.172 1 98.5 328 GLU B CA 1
ATOM 5080 C C . GLU B 1 328 ? 14.438 16.984 -5.793 1 98.5 328 GLU B C 1
ATOM 5082 O O . GLU B 1 328 ? 13.555 16.375 -5.195 1 98.5 328 GLU B O 1
ATOM 5087 N N . LEU B 1 329 ? 15.078 18.078 -5.352 1 98.75 329 LEU B N 1
ATOM 5088 C CA . LEU B 1 329 ? 14.609 18.688 -4.113 1 98.75 329 LEU B CA 1
ATOM 5089 C C . LEU B 1 329 ? 13.375 19.547 -4.363 1 98.75 329 LEU B C 1
ATOM 5091 O O . LEU B 1 329 ? 13.438 20.516 -5.113 1 98.75 329 LEU B O 1
ATOM 5095 N N . VAL B 1 330 ? 12.289 19.172 -3.805 1 98.81 330 VAL B N 1
ATOM 5096 C CA . VAL B 1 330 ? 11.047 19.938 -3.885 1 98.81 330 VAL B CA 1
ATOM 5097 C C . VAL B 1 330 ? 10.891 20.812 -2.637 1 98.81 330 VAL B C 1
ATOM 5099 O O . VAL B 1 330 ? 10.656 20.297 -1.541 1 98.81 330 VAL B O 1
ATOM 5102 N N . ARG B 1 331 ? 11.008 22.031 -2.811 1 98.56 331 ARG B N 1
ATOM 5103 C CA . ARG B 1 331 ? 10.953 22.984 -1.705 1 98.56 331 ARG B CA 1
ATOM 5104 C C . ARG B 1 331 ? 9.516 23.406 -1.423 1 98.56 331 ARG B C 1
ATOM 5106 O O . ARG B 1 331 ? 8.789 23.812 -2.334 1 98.56 331 ARG B O 1
ATOM 5113 N N . ARG B 1 332 ? 9.133 23.234 -0.141 1 98.25 332 ARG B N 1
ATOM 5114 C CA . ARG B 1 332 ? 7.793 23.641 0.276 1 98.25 332 ARG B CA 1
ATOM 5115 C C . ARG B 1 332 ? 7.844 24.469 1.561 1 98.25 332 ARG B C 1
ATOM 5117 O O . ARG B 1 332 ? 8.891 25.016 1.909 1 98.25 332 ARG B O 1
ATOM 5124 N N . SER B 1 333 ? 6.746 24.547 2.318 1 97.62 333 SER B N 1
ATOM 5125 C CA . SER B 1 333 ? 6.637 25.547 3.371 1 97.62 333 SER B CA 1
ATOM 5126 C C . SER B 1 333 ? 7.207 25.031 4.688 1 97.62 333 SER B C 1
ATOM 5128 O O . SER B 1 333 ? 7.297 25.781 5.664 1 97.62 333 SER B O 1
ATOM 5130 N N . SER B 1 334 ? 7.66 23.766 4.676 1 98.69 334 SER B N 1
ATOM 5131 C CA . SER B 1 334 ? 8.203 23.219 5.922 1 98.69 334 SER B CA 1
ATOM 5132 C C . SER B 1 334 ? 9.648 23.672 6.129 1 98.69 334 SER B C 1
ATOM 5134 O O . SER B 1 334 ? 10.242 23.391 7.168 1 98.69 334 SER B O 1
ATOM 5136 N N . THR B 1 335 ? 10.227 24.312 5.137 1 98.62 335 THR B N 1
ATOM 5137 C CA . THR B 1 335 ? 11.562 24.875 5.258 1 98.62 335 THR B CA 1
ATOM 5138 C C . THR B 1 335 ? 11.555 26.359 4.914 1 98.62 335 THR B C 1
ATOM 5140 O O . THR B 1 335 ? 10.578 26.875 4.359 1 98.62 335 THR B O 1
ATOM 5143 N N . ARG B 1 336 ? 12.625 27.031 5.324 1 96.69 336 ARG B N 1
ATOM 5144 C CA . ARG B 1 336 ? 12.727 28.469 5.098 1 96.69 336 ARG B CA 1
ATOM 5145 C C . ARG B 1 336 ? 13.305 28.766 3.719 1 96.69 336 ARG B C 1
ATOM 5147 O O . ARG B 1 336 ? 14.195 28.062 3.246 1 96.69 336 ARG B O 1
ATOM 5154 N N . PRO B 1 337 ? 12.695 29.75 3.066 1 90.88 337 PRO B N 1
ATOM 5155 C CA . PRO B 1 337 ? 13.242 30.141 1.765 1 90.88 337 PRO B CA 1
ATOM 5156 C C . PRO B 1 337 ? 14.719 30.531 1.842 1 90.88 337 PRO B C 1
ATOM 5158 O O . PRO B 1 337 ? 15.172 31.031 2.881 1 90.88 337 PRO B O 1
ATOM 5161 N N . THR B 1 338 ? 15.375 30.156 0.826 1 87.62 338 THR B N 1
ATOM 5162 C CA . THR B 1 338 ? 16.797 30.469 0.775 1 87.62 338 THR B CA 1
ATOM 5163 C C . THR B 1 338 ? 17.031 31.891 0.28 1 87.62 338 THR B C 1
ATOM 5165 O O . THR B 1 338 ? 16.266 32.406 -0.542 1 87.62 338 THR B O 1
ATOM 5168 N N . GLU B 1 339 ? 17.641 32.812 1.038 1 64.19 339 GLU B N 1
ATOM 5169 C CA . GLU B 1 339 ? 18.016 34.156 0.583 1 64.19 339 GLU B CA 1
ATOM 5170 C C . GLU B 1 339 ? 18.844 34.094 -0.697 1 64.19 339 GLU B C 1
ATOM 5172 O O . GLU B 1 339 ? 19.766 33.281 -0.803 1 64.19 339 GLU B O 1
ATOM 5177 N N . ASP B 1 340 ? 18.234 34.094 -1.854 1 50.56 340 ASP B N 1
ATOM 5178 C CA . ASP B 1 340 ? 19.125 34.344 -2.982 1 50.56 340 ASP B CA 1
ATOM 5179 C C . ASP B 1 340 ? 20.203 35.375 -2.615 1 50.56 340 ASP B C 1
ATOM 5181 O O . ASP B 1 340 ? 19.891 36.469 -2.158 1 50.56 340 ASP B O 1
ATOM 5185 N N . ARG B 1 341 ? 21.25 35.188 -1.923 1 40.5 341 ARG B N 1
ATOM 5186 C CA . ARG B 1 341 ? 22.234 36.25 -1.982 1 40.5 341 ARG B CA 1
ATOM 5187 C C . ARG B 1 341 ? 22.344 36.812 -3.395 1 40.5 341 ARG B C 1
ATOM 5189 O O . ARG B 1 341 ? 22.672 36.094 -4.336 1 40.5 341 ARG B O 1
ATOM 5196 N N . ALA B 1 342 ? 21.516 37.938 -3.508 1 33.62 342 ALA B N 1
ATOM 5197 C CA . ALA B 1 342 ? 21.875 38.875 -4.582 1 33.62 342 ALA B CA 1
ATOM 5198 C C . ALA B 1 342 ? 23.328 39.281 -4.496 1 33.62 342 ALA B C 1
ATOM 5200 O O . ALA B 1 342 ? 23.859 39.531 -3.402 1 33.62 342 ALA B O 1
#

Foldseek 3Di:
DPPDPPDACDLVNLCVQLVHDSVLLVQLPDPPRDDDPSSNVSSVVSCVVSVNDDDLLVVCVVVVASLEEEEEDADPPPVLVVVLQVLLQVVSVVVVHHYDYDHQYPPPHHPVVRLVVVVVSSHLEYEYEPDDDDPVSLVVCLVVLHAYEYEQFDDPDQSYAYFHAQLLQQLLVVLLFQVLLPWAAEEEEFAQCPTPSRVRSVNSNQVNQVVSVHHHDYYHYQNLPQVSLLVRLCVQDVDPPHTLEYEYSAPSSQVSNVCCQCPVRNHDFNVRYQYAHEQPRVVCCDPVHFHWYKHDPSSVSSVVRVVVNVVCSVPVPDTHYYHYHYIGTDDTRNHGGRPPPD/DPPDPPDQCDLVNLCVQLVHDSVLLVQLPDPPRDDDPSSNVSSVVSCVVSVNDDDLLVVCVVVVASLEEEEEDADPPPVLVVVLQVLLQVVSVVVVHHYDYDHQYPPPHHPVVRLVVVVVSSHLEYEYEPDDDDPVSLVVCLVVLHAYEYEQFDDPDQSYAYFHAQLLQQLLVVLLFQVLLPWAAEEEEFAQCPTPSRVRSVNSNQVNQVVSVHHHDYYHYQNLPQVSLLVRLCVQDVDPPHTLEYEYSAPSSQVSNVCCQCPVRNHDFNVRYQYAHEQPRVVCCDPVHFHWYKHDPSSVSSVVRVVVNVVCSVPVPDTHYYHYHYIGTDDTRNHGGRPPPD

Organism: NCBI:txid1123501

pLDDT: mean 89.48, std 13.16, range [27.78, 98.94]